Protein AF-A0A1G9R6G3-F1 (afdb_monomer)

Solvent-accessible surface area (backbone atoms only — not comparable to full-atom values): 39320 Å² total; per-residue (Å²): 138,85,84,84,88,83,86,84,89,83,87,85,79,84,76,81,78,80,77,79,74,84,71,87,87,62,64,84,63,51,80,74,69,74,75,65,75,78,78,81,77,80,82,81,91,89,86,81,91,84,85,89,84,87,86,84,89,82,90,79,94,73,87,80,83,79,80,75,83,70,77,82,69,86,61,64,68,62,57,36,53,50,32,47,51,41,24,57,53,29,45,62,49,33,49,63,26,48,56,68,29,68,69,53,22,66,74,71,74,50,80,65,89,82,53,98,66,54,83,48,47,37,59,53,38,32,50,50,32,45,68,63,48,36,44,65,39,43,57,47,15,52,47,25,61,73,71,70,52,52,33,54,41,38,36,52,29,47,30,50,47,55,36,47,55,50,23,51,50,19,66,75,70,69,60,79,74,61,43,36,53,61,43,38,51,48,45,35,50,51,30,46,48,54,25,54,50,47,53,52,44,50,72,35,53,46,53,62,56,62,57,56,70,35,46,50,73,53,36,37,37,47,45,99,88,72,49,74,45,83,41,49,41,88,75,56,54,70,66,42,39,32,55,35,48,52,70,33,49,29,60,43,17,23,31,30,68,40,51,50,34,34,34,39,42,32,79,67,46,46,47,88,67,60,46,80,42,42,62,73,36,78,46,58,38,39,25,35,28,52,73,29,49,38,33,29,31,28,69,29,48,72,75,67,16,70,58,40,46,51,51,50,37,48,49,52,20,75,69,52,79,40,69,68,49,55,51,45,55,51,49,41,32,53,44,39,55,52,29,52,52,50,23,52,53,31,37,53,54,38,28,73,73,77,42,84,50,62,70,29,52,48,29,25,34,8,14,29,45,33,41,41,44,68,20,41,76,44,20,41,59,43,32,49,33,43,47,53,41,53,32,43,61,59,16,32,45,48,40,34,47,48,32,48,59,46,42,50,66,44,41,30,41,34,31,32,42,72,55,45,42,17,69,66,40,49,31,71,77,50,72,47,58,40,93,90,49,53,61,66,59,47,39,28,51,47,25,18,45,30,62,90,44,89,47,61,66,30,48,19,39,36,52,55,28,54,78,68,67,50,86,58,46,74,52,42,80,72,44,80,40,89,91,25,37,32,31,17,34,33,67,39,57,20,72,76,77,76,53,86,63,72,43,81,42,62,36,36,40,26,35,72,57,35,36,62,73,72,71,51,73,70,49,74,68,55,46,51,50,51,52,53,40,44,61,44,51,30,49,58,36,33,37,32,48,83,92,40,63,46,26,36,38,32,32,40,69,35,68,40,74,53,35,44,58,23,44,56,54,34,46,76,71,69,25,46,40,32,40,40,33,61,47,52,60,38,33,48,48,47,53,28,66,75,53,66,48,76,42,75,45,46,60,44,50,66,92,46,46,32,57,52,50,50,53,47,43,72,73,70,43,40,37,30,26,37,24,48,14,78,73,34,27,67,28,18,59,64,28,68,29,10,32,19,36,33,63,83,46,70,57,13,60,73,29,27,28,30,37,32,56,43,77,50,50,38,53,59,48,21,49,29,47,45,22,43,53,47,49,52,45,29,52,54,15,45,47,53,24,50,54,56,35,72,58,46,28,52,37,17,52,34,76,41,42,92,79,72,45,69,52,48,39,68,59,26,50,49,54,47,48,51,31,32,50,51,33,52,55,56,38,56,56,57,82,71,62,85,40,77,131

Radius of gyration: 36.85 Å; Cα contacts (8 Å, |Δi|>4): 1320; chains: 1; bounding box: 102×82×102 Å

Foldseek 3Di:
DDDDDDDDDDDDDPDPPPPPPPDPQDDLLCVQPPVDDPDDDDDDDDDDDDDDDDDDDDDDDDDDPPPDDDDDDPPLVVVLVLLVVLLVVLVVLLVLLLLCDPVNCVVVVHDHDDDVCSVCSLVVSLVVNCVRLVVSLLSSLVSCVVVVLHFQSVLLNVLLVLLNVQQVVCVVVVDADHNRSVSSLSSSLVSVLVSVLSVLLCVLQCLLVVLVVLADQWFFWQDPVRHTDIDGLQPDDAQTKTKAAAFHFANAKFFFQDKKFWKACCQQAVDPGTDIHHGGDIDAGSITTHDMMTTTGHHDGDCRGPSNLLSVLLVLQLSADEPLLVVLSVVRRVLSVVLVVLLVVLLVVVCVVPNDGPVNSFLSSLSSLLSNLSLSNRLQSSLSSNLCSLCSSNQKRFNHVHLLLCLLVFQAEEEEVALAQFVNAKAWDDKDFDPQDDRLLFLLALLQLLVVPPDSVNVRSVVVNVVVVRDRFHWAPWDADPPFFIKTWTWHACSSVVDHGIDTFIKTKGAPVNCVVLVADADPRQVVVCVVLVLLVWGKMFIDTDRYGGMITTMDGGGDPLLLVLQVLCVVSNHAYEYEYLADPSNQVNVCVVSVHPYYDYNAALVCLLVVQVVCVVVVGQYEYEEQQPSCLSNQQSHSFREHADDPDVRNVVRGSMYRPHSGSQVSQLSNQSSVLSVVSSVVSNCLSRVVSVVSSVQSSCPVVVVVRHDGSSNSSVSNSVSNVVSSVSSVVSNVDDRGD

Sequence (741 aa):
MADHRAAHDDAEHATHAHRERRTDHACPGCRVCECYRPTRDGTGAERALHAAHSTADTDEEHGHDGGHDHGAMVDHSDHEAMFRRRFFVSLALAIPVLYYSASLQSWLGFSAISFPGSGFIAPVFGVLVFAYGGVPFLRMGAVEVRNREPGMMLLISLAITVSFVYSIAVVVSGIGEPFFWELVTLIVIFLLGHWVEMRSVRRASGALDELADLMPDTAERVTESGETEEVAVADLVEGDLVLVRPGANVPADGVVAEGESKVNESMVTGESAPVEKTPGDEVIGGTTNRSGSLRIRVTATGEETTLSGIMRLVEEAQQSRSRTQVLADRAAGWLFYGALGAAVVTAVTWTVAVGFGLTVVERVVAVLVIACPHALGLAVPLVVAINTSLAARNGMLVRDRIAMEEARNLDMVVFDKTGTLTKGEQGVVEVATIDRWNEDDVLRLMAAAEGDSEHMIAAAIREHAEERALNVPTATEFEALEGRGVRATVEVDTALVGGEGSTEEKVYVGGPNLLRELALDRSEGIESFAQEMGSLGRGVVYLVHGEQVVGAVALADVVREESREAIDALHAMGIEVAMLTGDSEAVARAVAEDLGIDTYFAEVLPEDKDKKIVELQRAGRLVAMVGDGVNDAPALTRADVGIAIGSGTDVAVESADVVLVENDPRDVVALVRLSKQSYRKMQENLVWAAGYNVFAVPLAAGILAPVGILLSPALGAVLMSVSTVIVAVNAQLLRRADIRP

pLDDT: mean 80.12, std 19.37, range [20.84, 97.88]

Mean predicted aligned error: 14.19 Å

Organism: NCBI:txid660521

Structure (mmCIF, N/CA/C/O backbone):
data_AF-A0A1G9R6G3-F1
#
_entry.id   AF-A0A1G9R6G3-F1
#
loop_
_atom_site.group_PDB
_atom_site.id
_atom_site.type_symbol
_atom_site.label_atom_id
_atom_site.label_alt_id
_atom_site.label_comp_id
_atom_site.label_asym_id
_atom_site.label_entity_id
_atom_site.label_seq_id
_atom_site.pdbx_PDB_ins_code
_atom_site.Cartn_x
_atom_site.Cartn_y
_atom_site.Cartn_z
_atom_site.occupancy
_atom_site.B_iso_or_equiv
_atom_site.auth_seq_id
_atom_site.auth_comp_id
_atom_site.auth_asym_id
_atom_site.auth_atom_id
_atom_site.pdbx_PDB_model_num
ATOM 1 N N . MET A 1 1 ? 53.154 -42.433 33.610 1.00 36.53 1 MET A N 1
ATOM 2 C CA . MET A 1 1 ? 51.979 -42.893 32.841 1.00 36.53 1 MET A CA 1
ATOM 3 C C . MET A 1 1 ? 50.815 -42.036 33.316 1.00 36.53 1 MET A C 1
ATOM 5 O O . MET A 1 1 ? 50.248 -42.358 34.344 1.00 36.53 1 MET A O 1
ATOM 9 N N . ALA A 1 2 ? 50.780 -40.765 32.908 1.00 32.69 2 ALA A N 1
ATOM 10 C CA . ALA A 1 2 ? 50.166 -40.200 31.687 1.00 32.69 2 ALA A CA 1
ATOM 11 C C . ALA A 1 2 ? 48.810 -39.579 32.090 1.00 32.69 2 ALA A C 1
ATOM 13 O O . ALA A 1 2 ? 48.015 -40.282 32.693 1.00 32.69 2 ALA A O 1
ATOM 14 N N . ASP A 1 3 ? 48.478 -38.311 31.864 1.00 30.94 3 ASP A N 1
ATOM 15 C CA . ASP A 1 3 ? 49.215 -37.136 31.393 1.00 30.94 3 ASP A CA 1
ATOM 16 C C . ASP A 1 3 ? 48.498 -35.874 31.952 1.00 30.94 3 ASP A C 1
ATOM 18 O O . ASP A 1 3 ? 47.437 -35.967 32.564 1.00 30.94 3 ASP A O 1
ATOM 22 N N . HIS A 1 4 ? 49.140 -34.722 31.809 1.00 35.81 4 HIS A N 1
ATOM 23 C CA . HIS A 1 4 ? 49.039 -33.468 32.563 1.00 35.81 4 HIS A CA 1
ATOM 24 C C . HIS A 1 4 ? 47.854 -32.495 32.305 1.00 35.81 4 HIS A C 1
ATOM 26 O O . HIS A 1 4 ? 47.444 -32.327 31.165 1.00 35.81 4 HIS A O 1
ATOM 32 N N . ARG A 1 5 ? 47.569 -31.680 33.358 1.00 30.86 5 ARG A N 1
ATOM 33 C CA . ARG A 1 5 ? 47.198 -30.222 33.410 1.00 30.86 5 ARG A CA 1
ATOM 34 C C . ARG A 1 5 ? 45.813 -29.787 32.875 1.00 30.86 5 ARG A C 1
ATOM 36 O O . ARG A 1 5 ? 45.323 -30.377 31.936 1.00 30.86 5 ARG A O 1
ATOM 43 N N . ALA A 1 6 ? 45.168 -28.690 33.296 1.00 29.03 6 ALA A N 1
ATOM 44 C CA . ALA A 1 6 ? 45.152 -27.797 34.469 1.00 29.03 6 ALA A CA 1
ATOM 45 C C . ALA A 1 6 ? 44.030 -26.737 34.237 1.00 29.03 6 ALA A C 1
ATOM 47 O O . ALA A 1 6 ? 43.756 -26.423 33.086 1.00 29.03 6 ALA A O 1
ATOM 48 N N . ALA A 1 7 ? 43.524 -26.148 35.333 1.00 27.05 7 ALA A N 1
ATOM 49 C CA . ALA A 1 7 ? 42.978 -24.779 35.498 1.00 27.05 7 ALA A CA 1
ATOM 50 C C . ALA A 1 7 ? 41.562 -24.367 34.990 1.00 27.05 7 ALA A C 1
ATOM 52 O O . ALA A 1 7 ? 41.316 -24.259 33.798 1.00 27.05 7 ALA A O 1
ATOM 53 N N . HIS A 1 8 ? 40.689 -24.115 35.983 1.00 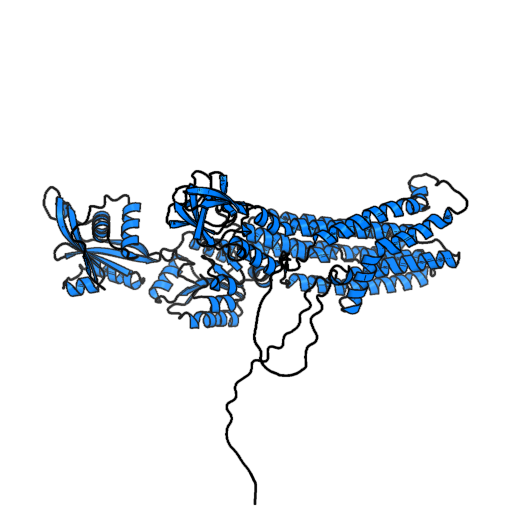28.83 8 HIS A N 1
ATOM 54 C CA . HIS A 1 8 ? 39.861 -22.927 36.311 1.00 28.83 8 HIS A CA 1
ATOM 55 C C . HIS A 1 8 ? 39.340 -21.923 35.258 1.00 28.83 8 HIS A C 1
ATOM 57 O O . HIS A 1 8 ? 40.125 -21.348 34.515 1.00 28.83 8 HIS A O 1
ATOM 63 N N . ASP A 1 9 ? 38.025 -21.669 35.409 1.00 29.03 9 ASP A N 1
ATOM 64 C CA . ASP A 1 9 ? 37.222 -20.429 35.329 1.00 29.03 9 ASP A CA 1
ATOM 65 C C . ASP A 1 9 ? 37.479 -19.412 34.210 1.00 29.03 9 ASP A C 1
ATOM 67 O O . ASP A 1 9 ? 38.525 -18.781 34.180 1.00 29.03 9 ASP A O 1
ATOM 71 N N . ASP A 1 10 ? 36.441 -19.158 33.399 1.00 25.69 10 ASP A N 1
ATOM 72 C CA . ASP A 1 10 ? 35.986 -17.798 33.080 1.00 25.69 10 ASP A CA 1
ATOM 73 C C . ASP A 1 10 ? 34.564 -17.799 32.486 1.00 25.69 10 ASP A C 1
ATOM 75 O O . ASP A 1 10 ? 34.176 -18.669 31.704 1.00 25.69 10 ASP A O 1
ATOM 79 N N . ALA A 1 11 ? 33.777 -16.811 32.913 1.00 26.55 11 ALA A N 1
ATOM 80 C CA . ALA A 1 11 ? 32.429 -16.519 32.453 1.00 26.55 11 ALA A CA 1
ATOM 81 C C . ALA A 1 11 ? 32.462 -15.889 31.050 1.00 26.55 11 ALA A C 1
ATOM 83 O O . ALA A 1 11 ? 33.040 -14.820 30.852 1.00 26.55 11 ALA A O 1
ATOM 84 N N . GLU A 1 12 ? 31.808 -16.522 30.075 1.00 25.20 12 GLU A N 1
ATOM 85 C CA . GLU A 1 12 ? 31.669 -15.974 28.726 1.00 25.20 12 GLU A CA 1
ATOM 86 C C . GLU A 1 12 ? 30.490 -14.991 28.651 1.00 25.20 12 GLU A C 1
ATOM 88 O O . GLU A 1 12 ? 29.326 -15.366 28.515 1.00 25.20 12 GLU A O 1
ATOM 93 N N . HIS A 1 13 ? 30.817 -13.698 28.694 1.00 25.22 13 HIS A N 1
ATOM 94 C CA . HIS A 1 13 ? 30.012 -12.651 28.075 1.00 25.22 13 HIS A CA 1
ATOM 95 C C . HIS A 1 13 ? 30.043 -12.843 26.551 1.00 25.22 13 HIS A C 1
ATOM 97 O O . HIS A 1 13 ? 31.049 -12.559 25.895 1.00 25.22 13 HIS A O 1
ATOM 103 N N . ALA A 1 14 ? 28.930 -13.301 25.977 1.00 24.69 14 ALA A N 1
ATOM 104 C CA . ALA A 1 14 ? 28.718 -13.298 24.535 1.00 24.69 14 ALA A CA 1
ATOM 105 C C . ALA A 1 14 ? 28.592 -11.845 24.046 1.00 24.69 14 ALA A C 1
ATOM 107 O O . ALA A 1 14 ? 27.555 -11.196 24.169 1.00 24.69 14 ALA A O 1
ATOM 108 N N . THR A 1 15 ? 29.690 -11.315 23.518 1.00 24.02 15 THR A N 1
ATOM 109 C CA . THR A 1 15 ? 29.730 -10.032 22.820 1.00 24.02 15 THR A CA 1
ATOM 110 C C . THR A 1 15 ? 29.091 -10.209 21.444 1.00 24.02 15 THR A C 1
ATOM 112 O O . THR A 1 15 ? 29.625 -10.887 20.565 1.00 24.02 15 THR A O 1
ATOM 115 N N . HIS A 1 16 ? 27.915 -9.610 21.252 1.00 24.61 16 HIS A N 1
ATOM 116 C CA . HIS A 1 16 ? 27.280 -9.491 19.944 1.00 24.61 16 HIS A CA 1
ATOM 117 C C . HIS A 1 16 ? 28.146 -8.596 19.049 1.00 24.61 16 HIS A C 1
ATOM 119 O O . HIS A 1 16 ? 28.110 -7.370 19.125 1.00 24.61 16 HIS A O 1
ATOM 125 N N . ALA A 1 17 ? 28.957 -9.219 18.197 1.00 22.33 17 ALA A N 1
ATOM 126 C CA . ALA A 1 17 ? 29.649 -8.536 17.118 1.00 22.33 17 ALA A CA 1
ATOM 127 C C . ALA A 1 17 ? 28.616 -8.091 16.068 1.00 22.33 17 ALA A C 1
ATOM 129 O O . ALA A 1 17 ? 28.262 -8.853 15.165 1.00 22.33 17 ALA A O 1
ATOM 130 N N . HIS A 1 18 ? 28.141 -6.848 16.179 1.00 23.44 18 HIS A N 1
ATOM 131 C CA . HIS A 1 18 ? 27.476 -6.150 15.085 1.00 23.44 18 HIS A CA 1
ATOM 132 C C . HIS A 1 18 ? 28.460 -6.037 13.921 1.00 23.44 18 HIS A C 1
ATOM 134 O O . HIS A 1 18 ? 29.365 -5.206 13.887 1.00 23.44 18 HIS A O 1
ATOM 140 N N . ARG A 1 19 ? 28.303 -6.930 12.948 1.00 21.64 19 ARG A N 1
ATOM 141 C CA . ARG A 1 19 ? 28.947 -6.809 11.649 1.00 21.64 19 ARG A CA 1
ATOM 142 C C . ARG A 1 19 ? 28.150 -5.774 10.863 1.00 21.64 19 ARG A C 1
ATOM 144 O O . ARG A 1 19 ? 27.259 -6.145 10.104 1.00 21.64 19 ARG A O 1
ATOM 151 N N . GLU A 1 20 ? 28.455 -4.496 11.076 1.00 23.12 20 GLU A N 1
ATOM 152 C CA . GLU A 1 20 ? 27.968 -3.396 10.243 1.00 23.12 20 GLU A CA 1
ATOM 153 C C . GLU A 1 20 ? 28.289 -3.705 8.775 1.00 23.12 20 GLU A C 1
ATOM 155 O O . GLU A 1 20 ? 29.420 -3.576 8.295 1.00 23.12 20 GLU A O 1
ATOM 160 N N . ARG A 1 21 ? 27.282 -4.174 8.037 1.00 20.84 21 ARG A N 1
ATOM 161 C CA . ARG A 1 21 ? 27.314 -4.125 6.583 1.00 20.84 21 ARG A CA 1
ATOM 162 C C . ARG A 1 21 ? 27.053 -2.670 6.231 1.00 20.84 21 ARG A C 1
ATOM 164 O O . ARG A 1 21 ? 25.906 -2.250 6.227 1.00 20.84 21 ARG A O 1
ATOM 171 N N . ARG A 1 22 ? 28.114 -1.916 5.933 1.00 21.56 22 ARG A N 1
ATOM 172 C CA . ARG A 1 22 ? 27.997 -0.655 5.194 1.00 21.56 22 ARG A CA 1
ATOM 173 C C . ARG A 1 22 ? 27.299 -0.952 3.876 1.00 21.56 22 ARG A C 1
ATOM 175 O O . ARG A 1 22 ? 27.918 -1.453 2.935 1.00 21.56 22 ARG A O 1
ATOM 182 N N . THR A 1 23 ? 26.006 -0.709 3.828 1.00 23.83 23 THR A N 1
ATOM 183 C CA . THR A 1 23 ? 25.254 -0.736 2.597 1.00 23.83 23 THR A CA 1
ATOM 184 C C . THR A 1 23 ? 25.284 0.663 1.997 1.00 23.83 23 THR A C 1
ATOM 186 O O . THR A 1 23 ? 24.651 1.599 2.468 1.00 23.83 23 THR A O 1
ATOM 189 N N . ASP A 1 24 ? 26.084 0.812 0.944 1.00 25.97 24 ASP A N 1
ATOM 190 C CA . ASP A 1 24 ? 26.064 1.977 0.064 1.00 25.97 24 ASP A CA 1
ATOM 191 C C . ASP A 1 24 ? 24.705 2.023 -0.666 1.00 25.97 24 ASP A C 1
ATOM 193 O O . ASP A 1 24 ? 24.561 1.532 -1.787 1.00 25.97 24 ASP A O 1
ATOM 197 N N . HIS A 1 25 ? 23.679 2.561 -0.011 1.00 34.44 25 HIS A N 1
ATOM 198 C CA . HIS A 1 25 ? 22.318 2.667 -0.534 1.00 34.44 25 HIS A CA 1
ATOM 199 C C . HIS A 1 25 ? 22.098 4.018 -1.217 1.00 34.44 25 HIS A C 1
ATOM 201 O O . HIS A 1 25 ? 21.413 4.896 -0.714 1.00 34.44 25 HIS A O 1
ATOM 207 N N . ALA A 1 26 ? 22.686 4.183 -2.402 1.00 32.06 26 ALA A N 1
ATOM 208 C CA . ALA A 1 26 ? 22.373 5.293 -3.295 1.00 32.06 26 ALA A CA 1
ATOM 209 C C . ALA A 1 26 ? 21.930 4.753 -4.658 1.00 32.06 26 ALA A C 1
ATOM 211 O O . ALA A 1 26 ? 22.454 3.744 -5.139 1.00 32.06 26 ALA A O 1
ATOM 212 N N . CYS A 1 27 ? 20.992 5.448 -5.306 1.00 40.09 27 CYS A N 1
ATOM 213 C CA . CYS A 1 27 ? 20.699 5.259 -6.725 1.00 40.09 27 CYS A CA 1
ATOM 214 C C . CYS A 1 27 ? 22.025 5.213 -7.523 1.00 40.09 27 CYS A C 1
ATOM 216 O O . CYS A 1 27 ? 22.865 6.105 -7.339 1.00 40.09 27 CYS A O 1
ATOM 218 N N . PRO A 1 28 ? 22.243 4.227 -8.422 1.00 37.78 28 PRO A N 1
ATOM 219 C CA . PRO A 1 28 ? 23.493 4.093 -9.180 1.00 37.78 28 PRO A CA 1
ATOM 220 C C . PRO A 1 28 ? 23.910 5.366 -9.944 1.00 37.78 28 PRO A C 1
ATOM 222 O O . PRO A 1 28 ? 25.093 5.565 -10.218 1.00 37.78 28 PRO A O 1
ATOM 225 N N . GLY A 1 29 ? 22.958 6.259 -10.253 1.00 37.06 29 GLY A N 1
ATOM 226 C CA . GLY A 1 29 ? 23.197 7.546 -10.914 1.00 37.06 29 GLY A CA 1
ATOM 227 C C . GLY A 1 29 ? 23.708 8.683 -10.012 1.00 37.06 29 GLY A C 1
ATOM 228 O O . GLY A 1 29 ? 24.366 9.596 -10.517 1.00 37.06 29 GLY A O 1
ATOM 229 N N . CYS A 1 30 ? 23.481 8.639 -8.693 1.00 40.91 30 CYS A N 1
ATOM 230 C CA . CYS A 1 30 ? 23.781 9.759 -7.783 1.00 40.91 30 CYS A CA 1
ATOM 231 C C . CYS A 1 30 ? 25.289 9.984 -7.570 1.00 40.91 30 CYS A C 1
ATOM 233 O O . CYS A 1 30 ? 25.743 11.123 -7.482 1.00 40.91 30 CYS A O 1
ATOM 235 N N . ARG A 1 31 ? 26.106 8.918 -7.584 1.00 36.22 31 ARG A N 1
ATOM 236 C CA . ARG A 1 31 ? 27.579 9.024 -7.468 1.00 36.22 31 ARG A CA 1
ATOM 237 C C . ARG A 1 31 ? 28.259 9.587 -8.724 1.00 36.22 31 ARG A C 1
ATOM 239 O O . ARG A 1 31 ? 29.417 9.986 -8.676 1.00 36.22 31 ARG A O 1
ATOM 246 N N . VAL A 1 32 ? 27.560 9.609 -9.857 1.00 42.25 32 VAL A N 1
ATOM 247 C CA . VAL A 1 32 ? 28.127 9.889 -11.189 1.00 42.25 32 VAL A CA 1
ATOM 248 C C . VAL A 1 32 ? 27.978 11.357 -11.612 1.00 42.25 32 VAL A C 1
ATOM 250 O O . VAL A 1 32 ? 28.697 11.844 -12.498 1.00 42.25 32 VAL A O 1
ATOM 253 N N . CYS A 1 33 ? 27.050 12.068 -10.975 1.00 40.72 33 CYS A N 1
ATOM 254 C CA . CYS A 1 33 ? 26.665 13.430 -11.331 1.00 40.72 33 CYS A CA 1
ATOM 255 C C . CYS A 1 33 ? 27.376 14.519 -10.504 1.00 40.72 33 CYS A C 1
ATOM 257 O O . CYS A 1 33 ? 27.072 15.686 -10.706 1.00 40.72 33 CYS A O 1
ATOM 259 N N . GLU A 1 34 ? 28.330 14.161 -9.627 1.00 36.38 34 GLU A N 1
ATOM 260 C CA . GLU A 1 34 ? 29.008 15.082 -8.681 1.00 36.38 34 GLU A CA 1
ATOM 261 C C . GLU A 1 34 ? 28.059 15.809 -7.703 1.00 36.38 34 GLU A C 1
ATOM 263 O O . GLU A 1 34 ? 28.435 16.803 -7.090 1.00 36.38 34 GLU A O 1
ATOM 268 N N . CYS A 1 35 ? 26.845 15.291 -7.503 1.00 38.50 35 CYS A N 1
ATOM 269 C CA . CYS A 1 35 ? 25.866 15.853 -6.566 1.00 38.50 35 CYS A CA 1
ATOM 270 C C . CYS A 1 35 ? 26.122 15.428 -5.107 1.00 38.50 35 CYS A C 1
ATOM 272 O O . CYS A 1 35 ? 25.666 16.089 -4.184 1.00 38.50 35 CYS A O 1
ATOM 274 N N . TYR A 1 36 ? 26.887 14.352 -4.885 1.00 33.22 36 TYR A N 1
ATOM 275 C CA . TYR A 1 36 ? 27.297 13.913 -3.551 1.00 33.22 36 TYR A CA 1
ATOM 276 C C . TYR A 1 36 ? 28.683 14.476 -3.211 1.00 33.22 36 TYR A C 1
ATOM 278 O O . TYR A 1 36 ? 29.695 14.024 -3.758 1.00 33.22 36 TYR A O 1
ATOM 286 N N . ARG A 1 37 ? 28.744 15.452 -2.297 1.00 26.16 37 ARG A N 1
ATOM 287 C CA . ARG A 1 37 ? 29.979 15.778 -1.572 1.00 26.16 37 ARG A CA 1
ATOM 288 C C . ARG A 1 37 ? 30.035 14.869 -0.343 1.00 26.16 37 ARG A C 1
ATOM 290 O O . ARG A 1 37 ? 29.236 15.082 0.560 1.00 26.16 37 ARG A O 1
ATOM 297 N N . PRO A 1 38 ? 30.946 13.884 -0.267 1.00 27.95 38 PRO A N 1
ATOM 298 C CA . PRO A 1 38 ? 31.154 13.182 0.989 1.00 27.95 38 PRO A CA 1
ATOM 299 C C . PRO A 1 38 ? 31.658 14.203 2.012 1.00 27.95 38 PRO A C 1
ATOM 301 O O . PRO A 1 38 ? 32.700 14.835 1.795 1.00 27.95 38 PRO A O 1
ATOM 304 N N . THR A 1 39 ? 30.932 14.376 3.113 1.00 28.67 39 THR A N 1
ATOM 305 C CA . THR A 1 39 ? 31.518 14.936 4.327 1.00 28.67 39 THR A CA 1
ATOM 306 C C . THR A 1 39 ? 32.709 14.048 4.686 1.00 28.67 39 THR A C 1
ATOM 308 O O . THR A 1 39 ? 32.646 12.818 4.685 1.00 28.67 39 THR A O 1
ATOM 311 N N . ARG A 1 40 ? 33.878 14.673 4.832 1.00 26.59 40 ARG A N 1
ATOM 312 C CA . ARG A 1 40 ? 35.105 13.978 5.214 1.00 26.59 40 ARG A CA 1
ATOM 313 C C . ARG A 1 40 ? 34.954 13.518 6.660 1.00 26.59 40 ARG A C 1
ATOM 315 O O . ARG A 1 40 ? 35.186 14.316 7.561 1.00 26.59 40 ARG A O 1
ATOM 322 N N . ASP A 1 41 ? 34.641 12.245 6.865 1.00 31.48 41 ASP A N 1
ATOM 323 C CA . ASP A 1 41 ? 34.811 11.620 8.172 1.00 31.48 41 ASP A CA 1
ATOM 324 C C . ASP A 1 41 ? 36.291 11.601 8.559 1.00 31.48 41 ASP A C 1
ATOM 326 O O . ASP A 1 41 ? 37.172 11.175 7.798 1.00 31.48 41 ASP A O 1
ATOM 330 N N . GLY A 1 42 ? 36.544 12.109 9.764 1.00 27.28 42 GLY A N 1
ATOM 331 C CA . GLY A 1 42 ? 37.846 12.174 10.398 1.00 27.28 42 GLY A CA 1
ATOM 332 C C . GLY A 1 42 ? 38.437 10.785 10.616 1.00 27.28 42 GLY A C 1
ATOM 333 O O . GLY A 1 42 ? 37.877 9.931 11.297 1.00 27.28 42 GLY A O 1
ATOM 334 N N . THR A 1 43 ? 39.631 10.577 10.072 1.00 30.03 43 THR A N 1
ATOM 335 C CA . THR A 1 43 ? 40.534 9.513 10.505 1.00 30.03 43 THR A CA 1
ATOM 336 C C . THR A 1 43 ? 41.005 9.802 11.928 1.00 30.03 43 THR A C 1
ATOM 338 O O . THR A 1 43 ? 41.499 10.896 12.203 1.00 30.03 43 THR A O 1
ATOM 341 N N . GLY A 1 44 ? 40.851 8.824 12.816 1.00 25.64 44 GLY A N 1
ATOM 342 C CA . GLY A 1 44 ? 41.156 8.958 14.233 1.00 25.64 44 GLY A CA 1
ATOM 343 C C . GLY A 1 44 ? 42.639 8.984 14.627 1.00 25.64 44 GLY A C 1
ATOM 344 O O . GLY A 1 44 ? 43.536 8.676 13.846 1.00 25.64 44 GLY A O 1
ATOM 345 N N . ALA A 1 45 ? 42.779 9.258 15.928 1.00 25.38 45 ALA A N 1
ATOM 346 C CA . ALA A 1 45 ? 43.810 8.840 16.881 1.00 25.38 45 ALA A CA 1
ATOM 347 C C . ALA A 1 45 ? 45.184 9.551 16.895 1.00 25.38 45 ALA A C 1
ATOM 349 O O . ALA A 1 45 ? 46.016 9.379 16.013 1.00 25.38 45 ALA A O 1
ATOM 350 N N . GLU A 1 46 ? 45.428 10.268 18.007 1.00 23.94 46 GLU A N 1
ATOM 351 C CA . GLU A 1 46 ? 46.494 10.025 19.011 1.00 23.94 46 GLU A CA 1
ATOM 352 C C . GLU A 1 46 ? 47.161 11.325 19.528 1.00 23.94 46 GLU A C 1
ATOM 354 O O . GLU A 1 46 ? 47.949 11.936 18.810 1.00 23.94 46 GLU A O 1
ATOM 359 N N . ARG A 1 47 ? 46.946 11.681 20.815 1.00 25.78 47 ARG A N 1
ATOM 360 C CA . ARG A 1 47 ? 47.988 11.850 21.874 1.00 25.78 47 ARG A CA 1
ATOM 361 C C . ARG A 1 47 ? 47.584 12.760 23.057 1.00 25.78 47 ARG A C 1
ATOM 363 O O . ARG A 1 47 ? 47.312 13.937 22.884 1.00 25.78 47 ARG A O 1
ATOM 370 N N . ALA A 1 48 ? 47.750 12.177 24.252 1.00 24.52 48 ALA A N 1
ATOM 371 C CA . ALA A 1 48 ? 48.382 12.715 25.472 1.00 24.52 48 ALA A CA 1
ATOM 372 C C . ALA A 1 48 ? 47.714 13.825 26.331 1.00 24.52 48 ALA A C 1
ATOM 374 O O . ALA A 1 48 ? 47.783 15.008 26.032 1.00 24.52 48 ALA A O 1
ATOM 375 N N . LEU A 1 49 ? 47.205 13.390 27.497 1.00 25.00 49 LEU A N 1
ATOM 376 C CA . LEU A 1 49 ? 47.492 13.863 28.874 1.00 25.00 49 LEU A CA 1
ATOM 377 C C . LEU A 1 49 ? 48.137 15.260 29.078 1.00 25.00 49 LEU A C 1
ATOM 379 O O . LEU A 1 49 ? 49.305 15.431 28.741 1.00 25.00 49 LEU A O 1
ATOM 383 N N . HIS A 1 50 ? 47.457 16.166 29.807 1.00 25.91 50 HIS A N 1
ATOM 384 C CA . HIS A 1 50 ? 47.822 16.689 31.154 1.00 25.91 50 HIS A CA 1
ATOM 385 C C . HIS A 1 50 ? 47.165 18.052 31.510 1.00 25.91 50 HIS A C 1
ATOM 387 O O . HIS A 1 50 ? 47.246 19.004 30.750 1.00 25.91 50 HIS A O 1
ATOM 393 N N . ALA A 1 51 ? 46.644 18.115 32.748 1.00 23.64 51 ALA A N 1
ATOM 394 C CA . ALA A 1 51 ? 46.725 19.191 33.760 1.00 23.64 51 ALA A CA 1
ATOM 395 C C . ALA A 1 51 ? 46.142 20.619 33.538 1.00 23.64 51 ALA A C 1
ATOM 397 O O . ALA A 1 51 ? 46.624 21.399 32.732 1.00 23.64 51 ALA A O 1
ATOM 398 N N . ALA A 1 52 ? 45.187 20.956 34.423 1.00 23.56 52 ALA A N 1
ATOM 399 C CA . ALA A 1 52 ? 44.973 22.198 35.197 1.00 23.56 52 ALA A CA 1
ATOM 400 C C . ALA A 1 52 ? 45.505 23.566 34.697 1.00 23.56 52 ALA A C 1
ATOM 402 O O . ALA A 1 52 ? 46.713 23.758 34.633 1.00 23.56 52 ALA A O 1
ATOM 403 N N . HIS A 1 53 ? 44.615 24.571 34.572 1.00 26.22 53 HIS A N 1
ATOM 404 C CA . HIS A 1 53 ? 44.545 25.780 35.433 1.00 26.22 53 HIS A CA 1
ATOM 405 C C . HIS A 1 53 ? 43.502 26.828 34.953 1.00 26.22 53 HIS A C 1
ATOM 407 O O . HIS A 1 53 ? 43.407 27.141 33.776 1.00 26.22 53 HIS A O 1
ATOM 413 N N . SER A 1 54 ? 42.753 27.343 35.934 1.00 22.89 54 SER A N 1
ATOM 414 C CA . SER A 1 54 ? 42.170 28.685 36.176 1.00 22.89 54 SER A CA 1
ATOM 415 C C . SER A 1 54 ? 42.178 29.852 35.146 1.00 22.89 54 SER A C 1
ATOM 417 O O . SER A 1 54 ? 43.212 30.176 34.574 1.00 22.89 54 SER A O 1
ATOM 419 N N . THR A 1 55 ? 41.052 30.601 35.210 1.00 23.08 55 THR A N 1
ATOM 420 C CA . THR A 1 55 ? 40.803 32.079 35.169 1.00 23.08 55 THR A CA 1
ATOM 421 C C . THR A 1 55 ? 40.585 32.862 33.857 1.00 23.08 55 THR A C 1
ATOM 423 O O . THR A 1 55 ? 41.524 33.069 33.104 1.00 23.08 55 THR A O 1
ATOM 426 N N . ALA A 1 56 ? 39.372 33.449 33.799 1.00 23.23 56 ALA A N 1
ATOM 427 C CA . ALA A 1 56 ? 38.984 34.856 33.543 1.00 23.23 56 ALA A CA 1
ATOM 428 C C . ALA A 1 56 ? 38.896 35.449 32.113 1.00 23.23 56 ALA A C 1
ATOM 430 O O . ALA A 1 56 ? 39.871 35.450 31.374 1.00 23.23 56 ALA A O 1
ATOM 431 N N . ASP A 1 57 ? 37.703 36.029 31.870 1.00 23.77 57 ASP A N 1
ATOM 432 C CA . ASP A 1 57 ? 37.277 37.182 31.046 1.00 23.77 57 ASP A CA 1
ATOM 433 C C . ASP A 1 57 ? 37.814 37.370 29.617 1.00 23.77 57 ASP A C 1
ATOM 435 O O . ASP A 1 57 ? 39.005 37.580 29.420 1.00 23.77 57 ASP A O 1
ATOM 439 N N . THR A 1 58 ? 36.904 37.439 28.631 1.00 25.31 58 THR A N 1
ATOM 440 C CA . THR A 1 58 ? 36.365 38.705 28.067 1.00 25.31 58 THR A CA 1
ATOM 441 C C . THR A 1 58 ? 35.367 38.428 26.935 1.00 25.31 58 THR A C 1
ATOM 443 O O . THR A 1 58 ? 35.535 37.470 26.183 1.00 25.31 58 THR A O 1
ATOM 446 N N . ASP A 1 59 ? 34.361 39.299 26.841 1.00 25.56 59 ASP A N 1
ATOM 447 C CA . ASP A 1 59 ? 33.360 39.438 25.779 1.00 25.56 59 ASP A CA 1
ATOM 448 C C . ASP A 1 59 ? 33.935 39.394 24.355 1.00 25.56 59 ASP A C 1
ATOM 450 O O . ASP A 1 59 ? 34.964 40.014 24.097 1.00 25.56 59 ASP A O 1
ATOM 454 N N . GLU A 1 60 ? 33.207 38.771 23.421 1.00 25.55 60 GLU A N 1
ATOM 455 C CA . GLU A 1 60 ? 32.970 39.342 22.087 1.00 25.55 60 GLU A CA 1
ATOM 456 C C . GLU A 1 60 ? 31.780 38.652 21.388 1.00 25.55 60 GLU A C 1
ATOM 458 O O . GLU A 1 60 ? 31.708 37.428 21.269 1.00 25.55 60 GLU A O 1
ATOM 463 N N . GLU A 1 61 ? 30.823 39.481 20.959 1.00 29.06 61 GLU A N 1
ATOM 464 C CA . GLU A 1 61 ? 29.658 39.146 20.142 1.00 29.06 61 GLU A CA 1
ATOM 465 C C . GLU A 1 61 ? 30.075 38.515 18.808 1.00 29.06 61 GLU A C 1
ATOM 467 O O . GLU A 1 61 ? 30.679 39.183 17.972 1.00 29.06 61 GLU A O 1
ATOM 472 N N . HIS A 1 62 ? 29.643 37.282 18.537 1.00 26.86 62 HIS A N 1
ATOM 473 C CA . HIS A 1 62 ? 29.537 36.784 17.168 1.00 26.86 62 HIS A CA 1
ATOM 474 C C . HIS A 1 62 ? 28.282 35.927 17.005 1.00 26.86 62 HIS A C 1
ATOM 476 O O . HIS A 1 62 ? 28.088 34.929 17.694 1.00 26.86 62 HIS A O 1
ATOM 482 N N . GLY A 1 63 ? 27.419 36.376 16.089 1.00 23.94 63 GLY A N 1
ATOM 483 C CA . GLY A 1 63 ? 26.183 35.711 15.705 1.00 23.94 63 GLY A CA 1
ATOM 484 C C . GLY A 1 63 ? 26.441 34.286 15.232 1.00 23.94 63 GLY A C 1
ATOM 485 O O . GLY A 1 63 ? 27.265 34.043 14.350 1.00 23.94 63 GLY A O 1
ATOM 486 N N . HIS A 1 64 ? 25.720 33.353 15.840 1.00 24.53 64 HIS A N 1
ATOM 487 C CA . HIS A 1 64 ? 25.655 31.976 15.397 1.00 24.53 64 HIS A CA 1
ATOM 488 C C . HIS A 1 64 ? 24.718 31.889 14.187 1.00 24.53 64 HIS A C 1
ATOM 490 O O . HIS A 1 64 ? 23.500 31.877 14.337 1.00 24.53 64 HIS A O 1
ATOM 496 N N . ASP A 1 65 ? 25.301 31.809 12.990 1.00 23.48 65 ASP A N 1
ATOM 497 C CA . ASP A 1 65 ? 24.667 31.158 11.842 1.00 23.48 65 ASP A CA 1
ATOM 498 C C . ASP A 1 65 ? 24.496 29.671 12.195 1.00 23.48 65 ASP A C 1
ATOM 500 O O . ASP A 1 65 ? 25.425 28.863 12.087 1.00 23.48 65 ASP A O 1
ATOM 504 N N . GLY A 1 66 ? 23.309 29.322 12.693 1.00 22.91 66 GLY A N 1
ATOM 505 C CA . GLY A 1 66 ? 22.857 27.947 12.869 1.00 22.91 66 GLY A CA 1
ATOM 506 C C . GLY A 1 66 ? 22.562 27.326 11.509 1.00 22.91 66 GLY A C 1
ATOM 507 O O . GLY A 1 66 ? 21.427 27.330 11.045 1.00 22.91 66 GLY A O 1
ATOM 508 N N . GLY A 1 67 ? 23.598 26.819 10.842 1.00 22.27 67 GLY A N 1
ATOM 509 C CA . GLY A 1 67 ? 23.435 25.950 9.681 1.00 22.27 67 GLY A CA 1
ATOM 510 C C . GLY A 1 67 ? 22.874 24.606 10.132 1.00 22.27 67 GLY A C 1
ATOM 511 O O . GLY A 1 67 ? 23.638 23.734 10.539 1.00 22.27 67 GLY A O 1
ATOM 512 N N . HIS A 1 68 ? 21.550 24.462 10.088 1.00 28.52 68 HIS A N 1
ATOM 513 C CA . HIS A 1 68 ? 20.878 23.190 10.314 1.00 28.52 68 HIS A CA 1
ATOM 514 C C . HIS A 1 68 ? 21.181 22.224 9.162 1.00 28.52 68 HIS A C 1
ATOM 516 O O . HIS A 1 68 ? 21.018 22.534 7.980 1.00 28.52 68 HIS A O 1
ATOM 522 N N . ASP A 1 69 ? 21.694 21.062 9.555 1.00 22.09 69 ASP A N 1
ATOM 523 C CA . ASP A 1 69 ? 22.071 19.933 8.717 1.00 22.09 69 ASP A CA 1
ATOM 524 C C . ASP A 1 69 ? 20.791 19.232 8.244 1.00 22.09 69 ASP A C 1
ATOM 526 O O . ASP A 1 69 ? 20.225 18.391 8.938 1.00 22.09 69 ASP A O 1
ATOM 530 N N . HIS A 1 70 ? 20.271 19.639 7.086 1.00 28.94 70 HIS A N 1
ATOM 531 C CA . HIS A 1 70 ? 19.185 18.911 6.442 1.00 28.94 70 HIS A CA 1
ATOM 532 C C . HIS A 1 70 ? 19.732 17.584 5.916 1.00 28.94 70 HIS A C 1
ATOM 534 O O . HIS A 1 70 ? 20.593 17.565 5.029 1.00 28.94 70 HIS A O 1
ATOM 540 N N . GLY A 1 71 ? 19.199 16.479 6.449 1.00 25.64 71 GLY A N 1
ATOM 541 C CA . GLY A 1 71 ? 19.373 15.142 5.895 1.00 25.64 71 GLY A CA 1
ATOM 542 C C . GLY A 1 71 ? 19.215 15.191 4.378 1.00 25.64 71 GLY A C 1
ATOM 543 O O . GLY A 1 71 ? 18.255 15.754 3.853 1.00 25.64 71 GLY A O 1
ATOM 544 N N . ALA A 1 72 ? 20.226 14.693 3.668 1.00 24.80 72 ALA A N 1
ATOM 545 C CA . ALA A 1 72 ? 20.320 14.808 2.223 1.00 24.80 72 ALA A CA 1
ATOM 546 C C . ALA A 1 72 ? 19.191 14.016 1.548 1.00 24.80 72 ALA A C 1
ATOM 548 O O . ALA A 1 72 ? 19.351 12.842 1.211 1.00 24.80 72 ALA A O 1
ATOM 549 N N . MET A 1 73 ? 18.067 14.698 1.328 1.00 30.00 73 MET A N 1
ATOM 550 C CA . MET A 1 73 ? 16.994 14.308 0.429 1.00 30.00 73 MET A CA 1
ATOM 551 C C . MET A 1 73 ? 17.635 13.834 -0.880 1.00 30.00 73 MET A C 1
ATOM 553 O O . MET A 1 73 ? 18.434 14.556 -1.491 1.00 30.00 73 MET A O 1
ATOM 557 N N . VAL A 1 74 ? 17.327 12.615 -1.330 1.00 35.50 74 VAL A N 1
ATOM 558 C CA . VAL A 1 74 ? 17.646 12.212 -2.706 1.00 35.50 74 VAL A CA 1
ATOM 559 C C . VAL A 1 74 ? 16.687 12.982 -3.602 1.00 35.50 74 VAL A C 1
ATOM 561 O O . VAL A 1 74 ? 15.638 12.493 -4.013 1.00 35.50 74 VAL A O 1
ATOM 564 N N . ASP A 1 75 ? 17.039 14.238 -3.854 1.00 37.84 75 ASP A N 1
ATOM 565 C CA . ASP A 1 75 ? 16.200 15.152 -4.590 1.00 37.84 75 ASP A CA 1
ATOM 566 C C . ASP A 1 75 ? 16.204 14.758 -6.070 1.00 37.84 75 ASP A C 1
ATOM 568 O O . ASP A 1 75 ? 17.104 15.062 -6.863 1.00 37.84 75 ASP A O 1
ATOM 572 N N . HIS A 1 76 ? 15.161 14.035 -6.464 1.00 48.88 76 HIS A N 1
ATOM 573 C CA . HIS A 1 76 ? 14.923 13.710 -7.857 1.00 48.88 76 HIS A CA 1
ATOM 574 C C . HIS A 1 76 ? 14.700 14.973 -8.711 1.00 48.88 76 HIS A C 1
ATOM 576 O O . HIS A 1 76 ? 14.753 14.835 -9.941 1.00 48.88 76 HIS A O 1
ATOM 582 N N . SER A 1 77 ? 14.465 16.168 -8.123 1.00 51.75 77 SER A N 1
ATOM 583 C CA . SER A 1 77 ? 14.275 17.466 -8.801 1.00 51.75 77 SER A CA 1
ATOM 584 C C . SER A 1 77 ? 15.410 17.776 -9.781 1.00 51.75 77 SER A C 1
ATOM 586 O O . SER A 1 77 ? 15.155 18.027 -10.973 1.00 51.75 77 SER A O 1
ATOM 588 N N . ASP A 1 78 ? 16.642 17.600 -9.306 1.00 60.62 78 ASP A N 1
ATOM 589 C CA . ASP A 1 78 ? 17.881 17.948 -9.992 1.00 60.62 78 ASP A CA 1
ATOM 590 C C . ASP A 1 78 ? 18.136 17.058 -11.221 1.00 60.62 78 ASP A C 1
ATOM 592 O O . ASP A 1 78 ? 18.613 17.513 -12.271 1.00 60.62 78 ASP A O 1
ATOM 596 N N . HIS A 1 79 ? 17.723 15.788 -11.158 1.00 67.94 79 HIS A N 1
ATOM 597 C CA . HIS A 1 79 ? 17.900 14.829 -12.251 1.00 67.94 79 HIS A CA 1
ATOM 598 C C . HIS A 1 79 ? 17.021 15.138 -13.474 1.00 67.94 79 HIS A C 1
ATOM 600 O O . HIS A 1 79 ? 17.517 15.136 -14.607 1.00 67.94 79 HIS A O 1
ATOM 606 N N . GLU A 1 80 ? 15.730 15.442 -13.289 1.00 80.25 80 GLU A N 1
ATOM 607 C CA . GLU A 1 80 ? 14.859 15.828 -14.417 1.00 80.25 80 GLU A CA 1
ATOM 608 C C . GLU A 1 80 ? 15.350 17.130 -15.053 1.00 80.25 80 GLU A C 1
ATOM 610 O O . GLU A 1 80 ? 15.399 17.241 -16.281 1.00 80.25 80 GLU A O 1
ATOM 615 N N . ALA A 1 81 ? 15.754 18.107 -14.233 1.00 83.44 81 ALA A N 1
ATOM 616 C CA . ALA A 1 81 ? 16.251 19.389 -14.714 1.00 83.44 81 ALA A CA 1
ATOM 617 C C . ALA A 1 81 ? 17.507 19.213 -15.584 1.00 83.44 81 ALA A C 1
ATOM 619 O O . ALA A 1 81 ? 17.617 19.851 -16.640 1.00 83.44 81 ALA A O 1
ATOM 620 N N . MET A 1 82 ? 18.411 18.307 -15.192 1.00 87.19 82 MET A N 1
ATOM 621 C CA . MET A 1 82 ? 19.591 17.936 -15.972 1.00 87.19 82 MET A CA 1
ATOM 622 C C . MET A 1 82 ? 19.215 17.340 -17.338 1.00 87.19 82 MET A C 1
ATOM 624 O O . MET A 1 82 ? 19.692 17.838 -18.364 1.00 87.19 82 MET A O 1
ATOM 628 N N . PHE A 1 83 ? 18.374 16.298 -17.387 1.00 87.19 83 PHE A N 1
ATOM 629 C CA . PHE A 1 83 ? 17.978 15.662 -18.654 1.00 87.19 83 PHE A CA 1
ATOM 630 C C . PHE A 1 83 ? 17.190 16.612 -19.557 1.00 87.19 83 PHE A C 1
ATOM 632 O O . PHE A 1 83 ? 17.473 16.684 -20.752 1.00 87.19 83 PHE A O 1
ATOM 639 N N . ARG A 1 84 ? 16.286 17.419 -18.988 1.00 91.12 84 ARG A N 1
ATOM 640 C CA . ARG A 1 84 ? 15.541 18.462 -19.706 1.00 91.12 84 ARG A CA 1
ATOM 641 C C . ARG A 1 84 ? 16.481 19.478 -20.350 1.00 91.12 84 ARG A C 1
ATOM 643 O O . ARG A 1 84 ? 16.359 19.770 -21.538 1.00 91.12 84 ARG A O 1
ATOM 650 N N . ARG A 1 85 ? 17.442 20.012 -19.586 1.00 92.19 85 ARG A N 1
ATOM 651 C CA . ARG A 1 85 ? 18.423 20.982 -20.100 1.00 92.19 85 ARG A CA 1
ATOM 652 C C . ARG A 1 85 ? 19.265 20.361 -21.211 1.00 92.19 85 ARG A C 1
ATOM 654 O O . ARG A 1 85 ? 19.412 20.962 -22.274 1.00 92.19 85 ARG A O 1
ATOM 661 N N . ARG A 1 86 ? 19.773 19.144 -20.992 1.00 93.12 86 ARG A N 1
ATOM 662 C CA . ARG A 1 86 ? 20.578 18.429 -21.988 1.00 93.12 86 ARG A CA 1
ATOM 663 C C . ARG A 1 86 ? 19.797 18.110 -23.254 1.00 93.12 86 ARG A C 1
ATOM 665 O O . ARG A 1 86 ? 20.367 18.242 -24.334 1.00 93.12 86 ARG A O 1
ATOM 672 N N . PHE A 1 87 ? 18.521 17.752 -23.134 1.00 93.81 87 PHE A N 1
ATOM 673 C CA . PHE A 1 87 ? 17.627 17.525 -24.264 1.00 93.81 87 PHE A CA 1
ATOM 674 C C . PHE A 1 87 ? 17.504 18.777 -25.135 1.00 93.81 87 PHE A C 1
ATOM 676 O O . PHE A 1 87 ? 17.843 18.712 -26.312 1.00 93.81 87 PHE A O 1
ATOM 683 N N . PHE A 1 88 ? 17.102 19.924 -24.576 1.00 95.12 88 PHE A N 1
ATOM 684 C CA . PHE A 1 88 ? 16.902 21.140 -25.375 1.00 95.12 88 PHE A CA 1
ATOM 685 C C . PHE A 1 88 ? 18.195 21.646 -26.023 1.00 95.12 88 PHE A C 1
ATOM 687 O O . PHE A 1 88 ? 18.182 22.047 -27.186 1.00 95.12 88 PHE A O 1
ATOM 694 N N . VAL A 1 89 ? 19.324 21.580 -25.310 1.00 94.75 89 VAL A N 1
ATOM 695 C CA . VAL A 1 89 ? 20.631 21.956 -25.872 1.00 94.75 89 VAL A CA 1
ATOM 696 C C . VAL A 1 89 ? 21.044 20.992 -26.987 1.00 94.75 89 VAL A C 1
ATOM 698 O O . VAL A 1 89 ? 21.430 21.434 -28.066 1.00 94.75 89 VAL A O 1
ATOM 701 N N . SER A 1 90 ? 20.926 19.679 -26.770 1.00 94.56 90 SER A N 1
ATOM 702 C CA . SER A 1 90 ? 21.290 18.677 -27.783 1.00 94.56 90 SER A CA 1
ATOM 703 C C . SER A 1 90 ? 20.356 18.723 -28.991 1.00 94.56 90 SER A C 1
ATOM 705 O O . SER A 1 90 ? 20.817 18.545 -30.111 1.00 94.56 90 SER A O 1
ATOM 707 N N . LEU A 1 91 ? 19.071 19.027 -28.790 1.00 94.75 91 LEU A N 1
ATOM 708 C CA . LEU A 1 91 ? 18.099 19.248 -29.859 1.00 94.75 91 LEU A CA 1
ATOM 709 C C . LEU A 1 91 ? 18.483 20.469 -30.700 1.00 94.75 91 LEU A C 1
ATOM 711 O O . LEU A 1 91 ? 18.502 20.383 -31.925 1.00 94.75 91 LEU A O 1
ATOM 715 N N . ALA A 1 92 ? 18.852 21.584 -30.063 1.00 94.94 92 ALA A N 1
ATOM 716 C CA . ALA A 1 92 ? 19.323 22.769 -30.774 1.00 94.94 92 ALA A CA 1
ATOM 717 C C . ALA A 1 92 ? 20.597 22.481 -31.592 1.00 94.94 92 ALA A C 1
ATOM 719 O O . ALA A 1 92 ? 20.694 22.886 -32.749 1.00 94.94 92 ALA A O 1
ATOM 720 N N . LEU A 1 93 ? 21.544 21.726 -31.023 1.00 94.12 93 LEU A N 1
ATOM 721 C CA . LEU A 1 93 ? 22.766 21.290 -31.711 1.00 94.12 93 LEU A CA 1
ATOM 722 C C . LEU A 1 93 ? 22.508 20.233 -32.799 1.00 94.12 93 LEU A C 1
ATOM 724 O O . LEU A 1 93 ? 23.307 20.106 -33.726 1.00 94.12 93 LEU A O 1
ATOM 728 N N . ALA A 1 94 ? 21.401 19.494 -32.717 1.00 92.62 94 ALA A N 1
ATOM 729 C CA . ALA A 1 94 ? 21.013 18.492 -33.702 1.00 92.62 94 ALA A CA 1
ATOM 730 C C . ALA A 1 94 ? 20.434 19.097 -34.983 1.00 92.62 94 ALA A C 1
ATOM 732 O O . ALA A 1 94 ? 20.621 18.531 -36.059 1.00 92.62 94 ALA A O 1
ATOM 733 N N . ILE A 1 95 ? 19.759 20.248 -34.890 1.00 92.19 95 ILE A N 1
ATOM 734 C CA . ILE A 1 95 ? 19.101 20.904 -36.031 1.00 92.19 95 ILE A CA 1
ATOM 735 C C . ILE A 1 95 ? 20.069 21.124 -37.212 1.00 92.19 95 ILE A C 1
ATOM 737 O O . ILE A 1 95 ? 19.715 20.730 -38.325 1.00 92.19 95 ILE A O 1
ATOM 741 N N . PRO A 1 96 ? 21.293 21.667 -37.024 1.00 90.81 96 PRO A N 1
ATOM 742 C CA . PRO A 1 96 ? 22.268 21.772 -38.109 1.00 90.81 96 PRO A CA 1
ATOM 743 C C . PRO A 1 96 ? 22.611 20.424 -38.752 1.00 90.81 96 PRO A C 1
ATOM 745 O O . PRO A 1 96 ? 22.649 20.321 -39.974 1.00 90.81 96 PRO A O 1
ATOM 748 N N . VAL A 1 97 ? 22.815 19.371 -37.956 1.00 89.31 97 VAL A N 1
ATOM 749 C CA . VAL A 1 97 ? 23.146 18.029 -38.470 1.00 89.31 97 VAL A CA 1
ATOM 750 C C . VAL A 1 97 ? 21.998 17.470 -39.312 1.00 89.31 97 VAL A C 1
ATOM 752 O O . VAL A 1 97 ? 22.228 16.942 -40.397 1.00 89.31 97 VAL A O 1
ATOM 755 N N . LEU A 1 98 ? 20.760 17.640 -38.844 1.00 87.00 98 LEU A N 1
ATOM 756 C CA . LEU A 1 98 ? 19.555 17.205 -39.548 1.00 87.00 98 LEU A CA 1
ATOM 757 C C . LEU A 1 98 ? 19.345 17.961 -40.859 1.00 87.00 98 LEU A C 1
ATOM 759 O O . LEU A 1 98 ? 19.067 17.341 -41.885 1.00 87.00 98 LEU A O 1
ATOM 763 N N . TYR A 1 99 ? 19.526 19.281 -40.847 1.00 87.06 99 TYR A N 1
ATOM 764 C CA . TYR A 1 99 ? 19.376 20.121 -42.034 1.00 87.06 99 TYR A CA 1
ATOM 765 C C . TYR A 1 99 ? 20.355 19.728 -43.153 1.00 87.06 99 TYR A C 1
ATOM 767 O O . TYR A 1 99 ? 19.973 19.676 -44.321 1.00 87.06 99 TYR A O 1
ATOM 775 N N . TYR A 1 100 ? 21.597 19.376 -42.806 1.00 85.00 100 TYR A N 1
ATOM 776 C CA . TYR A 1 100 ? 22.612 18.937 -43.773 1.00 85.00 100 TYR A CA 1
ATOM 777 C C . TYR A 1 100 ? 22.578 17.433 -44.092 1.00 85.00 100 TYR A C 1
ATOM 779 O O . TYR A 1 100 ? 23.389 16.971 -44.892 1.00 85.00 100 TYR A O 1
ATOM 787 N N . SER A 1 101 ? 21.643 16.663 -43.528 1.00 82.94 101 SER A N 1
ATOM 788 C CA . SER A 1 101 ? 21.539 15.228 -43.817 1.00 82.94 101 SER A CA 1
ATOM 789 C C . SER A 1 101 ? 20.912 14.960 -45.194 1.00 82.94 101 SER A C 1
ATOM 791 O O . SER A 1 101 ? 19.872 15.522 -45.549 1.00 82.94 101 SER A O 1
ATOM 793 N N . ALA A 1 102 ? 21.535 14.072 -45.975 1.00 75.69 102 ALA A N 1
ATOM 794 C CA . ALA A 1 102 ? 21.083 13.728 -47.327 1.00 75.69 102 ALA A CA 1
ATOM 795 C C . ALA A 1 102 ? 19.696 13.059 -47.326 1.00 75.69 102 ALA A C 1
ATOM 797 O O . ALA A 1 102 ? 18.843 13.371 -48.159 1.00 75.69 102 ALA A O 1
ATOM 798 N N . SER A 1 103 ? 19.443 12.191 -46.344 1.00 74.31 103 SER A N 1
ATOM 799 C CA . SER A 1 103 ? 18.167 11.494 -46.174 1.00 74.31 103 SER A CA 1
ATOM 800 C C . SER A 1 103 ? 17.009 12.473 -45.964 1.00 74.31 103 SER A C 1
ATOM 802 O O . SER A 1 103 ? 15.989 12.378 -46.645 1.00 74.31 103 SER A O 1
ATOM 804 N N . LEU A 1 104 ? 17.172 13.466 -45.084 1.00 77.94 104 LEU A N 1
ATOM 805 C CA . LEU A 1 104 ? 16.109 14.419 -44.749 1.00 77.94 104 LEU A CA 1
ATOM 806 C C . LEU A 1 104 ? 15.849 15.415 -45.888 1.00 77.94 104 LEU A C 1
ATOM 808 O O . LEU A 1 104 ? 14.694 15.729 -46.174 1.00 77.94 104 LEU A O 1
ATOM 812 N N . GLN A 1 105 ? 16.904 15.838 -46.590 1.00 82.06 105 GLN A N 1
ATOM 813 C CA . GLN A 1 105 ? 16.810 16.638 -47.816 1.00 82.06 105 GLN A CA 1
ATOM 814 C C . GLN A 1 105 ? 16.015 15.918 -48.911 1.00 82.06 105 GLN A C 1
ATOM 816 O O . GLN A 1 105 ? 15.117 16.507 -49.513 1.00 82.06 105 GLN A O 1
ATOM 821 N N . SER A 1 106 ? 16.286 14.624 -49.120 1.00 77.62 106 SER A N 1
ATOM 822 C CA . SER A 1 106 ? 15.563 13.813 -50.106 1.00 77.62 106 SER A CA 1
ATOM 823 C C . SER A 1 106 ? 14.085 13.626 -49.753 1.00 77.62 106 SER A C 1
ATOM 825 O O . SER A 1 106 ? 13.231 13.649 -50.636 1.00 77.62 106 SER A O 1
ATOM 827 N N . TRP A 1 107 ? 13.771 13.492 -48.461 1.00 78.12 107 TRP A N 1
ATOM 828 C CA . TRP A 1 107 ? 12.414 13.222 -47.993 1.00 78.12 107 TRP A CA 1
ATOM 829 C C . TRP A 1 107 ? 11.518 14.464 -48.021 1.00 78.12 107 TRP A C 1
ATOM 831 O O . TRP A 1 107 ? 10.349 14.380 -48.388 1.00 78.12 107 TRP A O 1
ATOM 841 N N . LEU A 1 108 ? 12.078 15.625 -47.670 1.00 79.75 108 LEU A N 1
ATOM 842 C CA . LEU A 1 108 ? 11.369 16.907 -47.622 1.00 79.75 108 LEU A CA 1
ATOM 843 C C . LEU A 1 108 ? 11.537 17.747 -48.901 1.00 79.75 108 LEU A C 1
ATOM 845 O O . LEU A 1 108 ? 10.959 18.827 -49.002 1.00 79.75 108 LEU A O 1
ATOM 849 N N . GLY A 1 109 ? 12.314 17.270 -49.878 1.00 79.25 109 GLY A N 1
ATOM 850 C CA . GLY A 1 109 ? 12.482 17.919 -51.180 1.00 79.25 109 GLY A CA 1
ATOM 851 C C . GLY A 1 109 ? 13.191 19.275 -51.127 1.00 79.25 109 GLY A C 1
ATOM 852 O O . GLY A 1 109 ? 12.947 20.117 -51.991 1.00 79.25 109 GLY A O 1
ATOM 853 N N . PHE A 1 110 ? 14.051 19.507 -50.130 1.00 83.56 110 PHE A N 1
ATOM 854 C CA . PHE A 1 110 ? 14.853 20.730 -50.019 1.00 83.56 110 PHE A CA 1
ATOM 855 C C . PHE A 1 110 ? 16.341 20.424 -50.197 1.00 83.56 110 PHE A C 1
ATOM 857 O O . PHE A 1 110 ? 16.809 19.340 -49.866 1.00 83.56 110 PHE A O 1
ATOM 864 N N . SER A 1 111 ? 17.097 21.403 -50.686 1.00 78.94 111 SER A N 1
ATOM 865 C CA . SER A 1 111 ? 18.559 21.353 -50.750 1.00 78.94 111 SER A CA 1
ATOM 866 C C . SER A 1 111 ? 19.144 22.327 -49.736 1.00 78.94 111 SER A C 1
ATOM 868 O O . SER A 1 111 ? 18.808 23.516 -49.763 1.00 78.94 111 SER A O 1
ATOM 870 N N . ALA A 1 112 ? 20.022 21.849 -48.857 1.00 80.06 112 ALA A N 1
ATOM 871 C CA . ALA A 1 112 ? 20.706 22.722 -47.911 1.00 80.06 112 ALA A CA 1
ATOM 872 C C . ALA A 1 112 ? 21.637 23.712 -48.636 1.00 80.06 112 ALA A C 1
ATOM 874 O O . ALA A 1 112 ? 22.184 23.425 -49.701 1.00 80.06 112 ALA A O 1
ATOM 875 N N . ILE A 1 113 ? 21.838 24.889 -48.040 1.00 81.50 113 ILE A N 1
ATOM 876 C CA . ILE A 1 113 ? 22.732 25.920 -48.581 1.00 81.50 113 ILE A CA 1
ATOM 877 C C . ILE A 1 113 ? 24.174 25.403 -48.509 1.00 81.50 113 ILE A C 1
ATOM 879 O O . ILE A 1 113 ? 24.749 25.285 -47.431 1.00 81.50 113 ILE A O 1
ATOM 883 N N . SER A 1 114 ? 24.776 25.100 -49.656 1.00 77.50 114 SER A N 1
ATOM 884 C CA . SER A 1 114 ? 26.158 24.625 -49.722 1.00 77.50 114 SER A CA 1
ATOM 885 C C . SER A 1 114 ? 27.147 25.790 -49.670 1.00 77.50 114 SER A C 1
ATOM 887 O O . SER A 1 114 ? 27.096 26.692 -50.506 1.00 77.50 114 SER A O 1
ATOM 889 N N . PHE A 1 115 ? 28.095 25.739 -48.738 1.00 84.62 115 PHE A N 1
ATOM 890 C CA . PHE A 1 115 ? 29.240 26.652 -48.669 1.00 84.62 115 PHE A CA 1
ATOM 891 C C . PHE A 1 115 ? 30.542 25.866 -48.418 1.00 84.62 115 PHE A C 1
ATOM 893 O O . PHE A 1 115 ? 30.473 24.708 -47.977 1.00 84.62 115 PHE A O 1
ATOM 900 N N . PRO A 1 116 ? 31.731 26.444 -48.687 1.00 79.12 116 PRO A N 1
ATOM 901 C CA . PRO A 1 116 ? 33.007 25.789 -48.401 1.00 79.12 116 PRO A CA 1
ATOM 902 C C . PRO A 1 116 ? 33.110 25.412 -46.916 1.00 79.12 116 PRO A C 1
ATOM 904 O O . PRO A 1 116 ? 33.117 26.282 -46.052 1.00 79.12 116 PRO A O 1
ATOM 907 N N . GLY A 1 117 ? 33.159 24.112 -46.617 1.00 77.94 117 GLY A N 1
ATOM 908 C CA . GLY A 1 117 ? 33.193 23.593 -45.243 1.00 77.94 117 GLY A CA 1
ATOM 909 C C . GLY A 1 117 ? 31.855 23.088 -44.687 1.00 77.94 117 GLY A C 1
ATOM 910 O O . GLY A 1 117 ? 31.834 22.550 -43.584 1.00 77.94 117 GLY A O 1
ATOM 911 N N . SER A 1 118 ? 30.761 23.166 -45.452 1.00 80.38 118 SER A N 1
ATOM 912 C CA . SER A 1 118 ? 29.453 22.592 -45.073 1.00 80.38 118 SER A CA 1
ATOM 913 C C . SER A 1 118 ? 29.510 21.097 -44.709 1.00 80.38 118 SER A C 1
ATOM 915 O O . SER A 1 118 ? 28.807 20.659 -43.801 1.00 80.38 118 SER A O 1
ATOM 917 N N . GLY A 1 119 ? 30.418 20.326 -45.319 1.00 80.44 119 GLY A N 1
ATOM 918 C CA . GLY A 1 119 ? 30.654 18.916 -44.973 1.00 80.44 119 GLY A CA 1
ATOM 919 C C . GLY A 1 119 ? 31.198 18.674 -43.555 1.00 80.44 119 GLY A C 1
ATOM 920 O O . GLY A 1 119 ? 31.049 17.575 -43.032 1.00 80.44 119 GLY A O 1
ATOM 921 N N . PHE A 1 120 ? 31.775 19.686 -42.893 1.00 86.31 120 PHE A N 1
ATOM 922 C CA . PHE A 1 120 ? 32.252 19.572 -41.507 1.00 86.31 120 PHE A CA 1
ATOM 923 C C . PHE A 1 120 ? 31.162 19.839 -40.466 1.00 86.31 120 PHE A C 1
ATOM 925 O O . PHE A 1 120 ? 31.379 19.565 -39.288 1.00 86.31 120 PHE A O 1
ATOM 932 N N . ILE A 1 121 ? 29.983 20.322 -40.870 1.00 88.31 121 ILE A N 1
ATOM 933 C CA . ILE A 1 121 ? 28.893 20.630 -39.937 1.00 88.31 121 ILE A CA 1
ATOM 934 C C . ILE A 1 121 ? 28.441 19.361 -39.211 1.00 88.31 121 ILE A C 1
ATOM 936 O O . ILE A 1 121 ? 28.414 19.343 -37.982 1.00 88.31 121 ILE A O 1
ATOM 940 N N . ALA A 1 122 ? 28.142 18.286 -39.945 1.00 88.00 122 ALA A N 1
ATOM 941 C CA . ALA A 1 122 ? 27.698 17.034 -39.335 1.00 88.00 122 ALA A CA 1
ATOM 942 C C . ALA A 1 122 ? 28.751 16.428 -38.376 1.00 88.00 122 ALA A C 1
ATOM 944 O O . ALA A 1 122 ? 28.386 16.133 -37.238 1.00 88.00 122 ALA A O 1
ATOM 945 N N . PRO A 1 123 ? 30.048 16.328 -38.740 1.00 90.31 123 PRO A N 1
ATOM 946 C CA . PRO A 1 123 ? 31.094 15.898 -37.812 1.00 90.31 123 PRO A CA 1
ATOM 947 C C . PRO A 1 123 ? 31.260 16.791 -36.576 1.00 90.31 123 PRO A C 1
ATOM 949 O O . PRO A 1 123 ? 31.326 16.281 -35.461 1.00 90.31 123 PRO A O 1
ATOM 952 N N . VAL A 1 124 ? 31.312 18.119 -36.739 1.00 93.06 124 VAL A N 1
ATOM 953 C CA . VAL A 1 124 ? 31.557 19.049 -35.621 1.00 93.06 124 VAL A CA 1
ATOM 954 C C . VAL A 1 124 ? 30.399 19.023 -34.631 1.00 93.06 124 VAL A C 1
ATOM 956 O O . VAL A 1 124 ? 30.607 18.797 -33.439 1.00 93.06 124 VAL A O 1
ATOM 959 N N . PHE A 1 125 ? 29.169 19.211 -35.111 1.00 93.62 125 PHE A N 1
ATOM 960 C CA . PHE A 1 125 ? 27.996 19.189 -34.241 1.00 93.62 125 PHE A CA 1
ATOM 961 C C . PHE A 1 125 ? 27.716 17.781 -33.701 1.00 93.62 125 PHE A C 1
ATOM 963 O O . PHE A 1 125 ? 27.311 17.652 -32.549 1.00 93.62 125 PHE A O 1
ATOM 970 N N . GLY A 1 126 ? 28.012 16.725 -34.466 1.00 92.88 126 GLY A N 1
ATOM 971 C CA . GLY A 1 126 ? 27.938 15.341 -33.999 1.00 92.88 126 GLY A CA 1
ATOM 972 C C . GLY A 1 126 ? 28.867 15.060 -32.815 1.00 92.88 126 GLY A C 1
ATOM 973 O O . GLY A 1 126 ? 28.435 14.477 -31.822 1.00 92.88 126 GLY A O 1
ATOM 974 N N . VAL A 1 127 ? 30.114 15.544 -32.867 1.00 94.69 127 VAL A N 1
ATOM 975 C CA . VAL A 1 127 ? 31.057 15.469 -31.736 1.00 94.69 127 VAL A CA 1
ATOM 976 C C . VAL A 1 127 ? 30.547 16.267 -30.537 1.00 94.69 127 VAL A C 1
ATOM 978 O O . VAL A 1 127 ? 30.605 15.764 -29.418 1.00 94.69 127 VAL A O 1
ATOM 981 N N . LEU A 1 128 ? 30.014 17.476 -30.744 1.00 95.38 128 LEU A N 1
ATOM 982 C CA . LEU A 1 128 ? 29.467 18.296 -29.654 1.00 95.38 128 LEU A CA 1
ATOM 983 C C . LEU A 1 128 ? 28.278 17.618 -28.963 1.00 95.38 128 LEU A C 1
ATOM 985 O O . LEU A 1 128 ? 28.230 17.562 -27.734 1.00 95.38 128 LEU A O 1
ATOM 989 N N . VAL A 1 129 ? 27.342 17.060 -29.734 1.00 95.25 129 VAL A N 1
ATOM 990 C CA . VAL A 1 129 ? 26.191 16.325 -29.192 1.00 95.25 129 VAL A CA 1
ATOM 991 C C . VAL A 1 129 ? 26.648 15.064 -28.458 1.00 95.25 129 VAL A C 1
ATOM 993 O O . VAL A 1 129 ? 26.159 14.797 -27.364 1.00 95.25 129 VAL A O 1
ATOM 996 N N . PHE A 1 130 ? 27.618 14.317 -28.991 1.00 94.88 130 PHE A N 1
ATOM 997 C CA . PHE A 1 130 ? 28.179 13.151 -28.302 1.00 94.88 130 PHE A CA 1
ATOM 998 C C . PHE A 1 130 ? 28.869 13.534 -26.982 1.00 94.88 130 PHE A C 1
ATOM 1000 O O . PHE A 1 130 ? 28.604 12.931 -25.942 1.00 94.88 130 PHE A O 1
ATOM 1007 N N . ALA A 1 131 ? 29.697 14.579 -26.997 1.00 94.62 131 ALA A N 1
ATOM 1008 C CA . ALA A 1 131 ? 30.461 15.032 -25.838 1.00 94.62 131 ALA A CA 1
ATOM 1009 C C . ALA A 1 131 ? 29.605 15.713 -24.758 1.00 94.62 131 ALA A C 1
ATOM 1011 O O . ALA A 1 131 ? 29.991 15.713 -23.594 1.00 94.62 131 ALA A O 1
ATOM 1012 N N . TYR A 1 132 ? 28.459 16.298 -25.108 1.00 93.94 132 TYR A N 1
ATOM 1013 C CA . TYR A 1 132 ? 27.573 16.947 -24.138 1.00 93.94 132 TYR A CA 1
ATOM 1014 C C . TYR A 1 132 ? 26.361 16.080 -23.773 1.00 93.94 132 TYR A C 1
ATOM 1016 O O . TYR A 1 132 ? 26.107 15.813 -22.597 1.00 93.94 132 TYR A O 1
ATOM 1024 N N . GLY A 1 133 ? 25.618 15.619 -24.779 1.00 91.62 133 GLY A N 1
ATOM 1025 C CA . GLY A 1 133 ? 24.411 14.810 -24.615 1.00 91.62 133 GLY A CA 1
ATOM 1026 C C . GLY A 1 133 ? 24.692 13.335 -24.323 1.00 91.62 133 GLY A C 1
ATOM 1027 O O . GLY A 1 133 ? 23.933 12.715 -23.585 1.00 91.62 133 GLY A O 1
ATOM 1028 N N . GLY A 1 134 ? 25.791 12.777 -24.846 1.00 92.00 134 GLY A N 1
ATOM 1029 C CA . GLY A 1 134 ? 26.157 11.364 -24.665 1.00 92.00 134 GLY A CA 1
ATOM 1030 C C . GLY A 1 134 ? 26.809 11.033 -23.316 1.00 92.00 134 GLY A C 1
ATOM 1031 O O . GLY A 1 134 ? 26.645 9.924 -22.808 1.00 92.00 134 GLY A O 1
ATOM 1032 N N . VAL A 1 135 ? 27.505 11.992 -22.695 1.00 92.69 135 VAL A N 1
ATOM 1033 C CA . VAL A 1 135 ? 28.234 11.807 -21.422 1.00 92.69 135 VAL A CA 1
ATOM 1034 C C . VAL A 1 135 ? 27.422 11.163 -20.295 1.00 92.69 135 VAL A C 1
ATOM 1036 O O . VAL A 1 135 ? 27.963 10.240 -19.682 1.00 92.69 135 VAL A O 1
ATOM 1039 N N . PRO A 1 136 ? 26.175 11.577 -19.983 1.00 89.31 136 PRO A N 1
ATOM 1040 C CA . PRO A 1 136 ? 25.382 10.890 -18.961 1.00 89.31 136 PRO A CA 1
ATOM 1041 C C . PRO A 1 136 ? 25.304 9.377 -19.197 1.00 89.31 136 PRO A C 1
ATOM 1043 O O . PRO A 1 136 ? 25.609 8.608 -18.286 1.00 89.31 136 PRO A O 1
ATOM 1046 N N . PHE A 1 137 ? 24.971 8.947 -20.417 1.00 89.94 137 PHE A N 1
ATOM 1047 C CA . PHE A 1 137 ? 24.828 7.529 -20.759 1.00 89.94 137 PHE A CA 1
ATOM 1048 C C . PHE A 1 137 ? 26.150 6.772 -20.639 1.00 89.94 137 PHE A C 1
ATOM 1050 O O . PHE A 1 137 ? 26.182 5.680 -20.078 1.00 89.94 137 PHE A O 1
ATOM 1057 N N . LEU A 1 138 ? 27.255 7.372 -21.095 1.00 91.62 138 LEU A N 1
ATOM 1058 C CA . LEU A 1 138 ? 28.584 6.764 -20.991 1.00 91.62 138 LEU A CA 1
ATOM 1059 C C . LEU A 1 138 ? 29.005 6.563 -19.534 1.00 91.62 138 LEU A C 1
ATOM 1061 O O . LEU A 1 138 ? 29.498 5.495 -19.173 1.00 91.62 138 LEU A O 1
ATOM 1065 N N . ARG A 1 139 ? 28.801 7.577 -18.682 1.00 89.12 139 ARG A N 1
ATOM 1066 C CA . ARG A 1 139 ? 29.180 7.477 -17.271 1.00 89.12 139 ARG A CA 1
ATOM 1067 C C . ARG A 1 139 ? 28.313 6.463 -16.517 1.00 89.12 139 ARG A C 1
ATOM 1069 O O . ARG A 1 139 ? 28.851 5.690 -15.732 1.00 89.12 139 ARG A O 1
ATOM 1076 N N . MET A 1 140 ? 27.003 6.432 -16.770 1.00 83.44 140 MET A N 1
ATOM 1077 C CA . MET A 1 140 ? 26.102 5.454 -16.144 1.00 83.44 140 MET A CA 1
ATOM 1078 C C . MET A 1 140 ? 26.380 4.026 -16.632 1.00 83.44 140 MET A C 1
ATOM 1080 O O . MET A 1 140 ? 26.473 3.113 -15.816 1.00 83.44 140 MET A O 1
ATOM 1084 N N . GLY A 1 141 ? 26.645 3.833 -17.928 1.00 86.44 141 GLY A N 1
ATOM 1085 C CA . GLY A 1 141 ? 27.080 2.536 -18.456 1.00 86.44 141 GLY A CA 1
ATOM 1086 C C . GLY A 1 141 ? 28.414 2.066 -17.861 1.00 86.44 141 GLY A C 1
ATOM 1087 O O . GLY A 1 141 ? 28.600 0.876 -17.618 1.00 86.44 141 GLY A O 1
ATOM 1088 N N . ALA A 1 142 ? 29.337 2.983 -17.552 1.00 87.31 142 ALA A N 1
ATOM 1089 C CA . ALA A 1 142 ? 30.584 2.634 -16.868 1.00 87.31 142 ALA A CA 1
ATOM 1090 C C . ALA A 1 142 ? 30.350 2.117 -15.436 1.00 87.31 142 ALA A C 1
ATOM 1092 O O . ALA A 1 142 ? 31.088 1.244 -14.975 1.00 87.31 142 ALA A O 1
ATOM 1093 N N . VAL A 1 143 ? 29.324 2.621 -14.741 1.00 83.25 143 VAL A N 1
ATOM 1094 C CA . VAL A 1 143 ? 28.919 2.107 -13.424 1.00 83.25 143 VAL A CA 1
ATOM 1095 C C . VAL A 1 143 ? 28.323 0.710 -13.534 1.00 83.25 143 VAL A C 1
ATOM 1097 O O . VAL A 1 143 ? 28.753 -0.163 -12.788 1.00 83.25 143 VAL A O 1
ATOM 1100 N N . GLU A 1 144 ? 27.425 0.459 -14.492 1.00 85.19 144 GLU A N 1
ATOM 1101 C CA . GLU A 1 144 ? 26.860 -0.883 -14.730 1.00 85.19 144 GLU A CA 1
ATOM 1102 C C . GLU A 1 144 ? 27.963 -1.932 -14.961 1.00 85.19 144 GLU A C 1
ATOM 1104 O O . GLU A 1 144 ? 27.963 -3.006 -14.354 1.00 85.19 144 GLU A O 1
ATOM 1109 N N . VAL A 1 145 ? 28.975 -1.590 -15.768 1.00 86.81 145 VAL A N 1
ATOM 1110 C CA . VAL A 1 145 ? 30.150 -2.451 -15.993 1.00 86.81 145 VAL A CA 1
ATOM 1111 C C . VAL A 1 145 ? 30.930 -2.683 -14.700 1.00 86.81 145 VAL A C 1
ATOM 1113 O O . VAL A 1 145 ? 31.330 -3.812 -14.412 1.00 86.81 145 VAL A O 1
ATOM 1116 N N . ARG A 1 146 ? 31.157 -1.626 -13.911 1.00 87.50 146 ARG A N 1
ATOM 1117 C CA . ARG A 1 146 ? 31.921 -1.702 -12.658 1.00 87.50 146 ARG A CA 1
ATOM 1118 C C . ARG A 1 146 ? 31.217 -2.550 -11.603 1.00 87.50 146 ARG A C 1
ATOM 1120 O O . ARG A 1 146 ? 31.882 -3.318 -10.909 1.00 87.50 146 ARG A O 1
ATOM 1127 N N . ASN A 1 147 ? 29.897 -2.431 -11.522 1.00 80.00 147 ASN A N 1
ATOM 1128 C CA . ASN A 1 147 ? 29.056 -3.151 -10.573 1.00 80.00 147 ASN A CA 1
ATOM 1129 C C . ASN A 1 147 ? 28.724 -4.577 -11.034 1.00 80.00 147 ASN A C 1
ATOM 1131 O O . ASN A 1 147 ? 28.226 -5.365 -10.239 1.00 80.00 147 ASN A O 1
ATOM 1135 N N . ARG A 1 148 ? 29.057 -4.941 -12.283 1.00 83.62 148 ARG A N 1
ATOM 1136 C CA . ARG A 1 148 ? 28.677 -6.216 -12.922 1.00 83.62 148 ARG A CA 1
ATOM 1137 C C . ARG A 1 148 ? 27.162 -6.417 -13.004 1.00 83.62 148 ARG A C 1
ATOM 1139 O O . ARG A 1 148 ? 26.677 -7.546 -12.965 1.00 83.62 148 ARG A O 1
ATOM 1146 N N . GLU A 1 149 ? 26.445 -5.321 -13.193 1.00 80.12 149 GLU A N 1
ATOM 1147 C CA . GLU A 1 149 ? 24.995 -5.275 -13.369 1.00 80.12 149 GLU A CA 1
ATOM 1148 C C . GLU A 1 149 ? 24.707 -4.710 -14.766 1.00 80.12 149 GLU A C 1
ATOM 1150 O O . GLU A 1 149 ? 24.306 -3.554 -14.893 1.00 80.12 149 GLU A O 1
ATOM 1155 N N . PRO A 1 150 ? 25.011 -5.460 -15.846 1.00 80.81 150 PRO A N 1
ATOM 1156 C CA . PRO A 1 150 ? 24.798 -4.954 -17.192 1.00 80.81 150 PRO A CA 1
ATOM 1157 C C . PRO A 1 150 ? 23.305 -4.769 -17.440 1.00 80.81 150 PRO A C 1
ATOM 1159 O O . PRO A 1 150 ? 22.514 -5.686 -17.213 1.00 80.81 150 PRO A O 1
ATOM 1162 N N . GLY A 1 151 ? 22.933 -3.595 -17.934 1.00 82.44 151 GLY A N 1
ATOM 1163 C CA . GLY A 1 151 ? 21.544 -3.245 -18.142 1.00 82.44 151 GLY A CA 1
ATOM 1164 C C . GLY A 1 151 ? 21.363 -2.277 -19.299 1.00 82.44 151 GLY A C 1
ATOM 1165 O O . GLY A 1 151 ? 22.003 -2.363 -20.353 1.00 82.44 151 GLY A O 1
ATOM 1166 N N . MET A 1 152 ? 20.413 -1.375 -19.104 1.00 82.50 152 MET A N 1
ATOM 1167 C CA . MET A 1 152 ? 19.959 -0.427 -20.106 1.00 82.50 152 MET A CA 1
ATOM 1168 C C . MET A 1 152 ? 21.063 0.550 -20.519 1.00 82.50 152 MET A C 1
ATOM 1170 O O . MET A 1 152 ? 21.279 0.779 -21.712 1.00 82.50 152 MET A O 1
ATOM 1174 N N . MET A 1 153 ? 21.791 1.115 -19.552 1.00 86.19 153 MET A N 1
ATOM 1175 C CA . MET A 1 153 ? 22.718 2.215 -19.826 1.00 86.19 153 MET A CA 1
ATOM 1176 C C . MET A 1 153 ? 23.941 1.739 -20.590 1.00 86.19 153 MET A C 1
ATOM 1178 O O . MET A 1 153 ? 24.477 2.476 -21.422 1.00 86.19 153 MET A O 1
ATOM 1182 N N . LEU A 1 154 ? 24.348 0.490 -20.382 1.00 88.50 154 LEU A N 1
ATOM 1183 C CA . LEU A 1 154 ? 25.423 -0.125 -21.135 1.00 88.50 154 LEU A CA 1
ATOM 1184 C C . LEU A 1 154 ? 25.048 -0.388 -22.603 1.00 88.50 154 LEU A C 1
ATOM 1186 O O . LEU A 1 154 ? 25.888 -0.143 -23.469 1.00 88.50 154 LEU A O 1
ATOM 1190 N N . LEU A 1 155 ? 23.812 -0.810 -22.919 1.00 88.81 155 LEU A N 1
ATOM 1191 C CA . LEU A 1 155 ? 23.364 -0.964 -24.320 1.00 88.81 155 LEU A CA 1
ATOM 1192 C C . LEU A 1 155 ? 23.375 0.370 -25.062 1.00 88.81 155 LEU A C 1
ATOM 1194 O O . LEU A 1 155 ? 23.907 0.463 -26.170 1.00 88.81 155 LEU A O 1
ATOM 1198 N N . ILE A 1 156 ? 22.828 1.409 -24.430 1.00 88.88 156 ILE A N 1
ATOM 1199 C CA . ILE A 1 156 ? 22.800 2.770 -24.974 1.00 88.88 156 ILE A CA 1
ATOM 1200 C C . ILE A 1 156 ? 24.225 3.264 -25.196 1.00 88.88 156 ILE A C 1
ATOM 1202 O O . ILE A 1 156 ? 24.556 3.709 -26.294 1.00 88.88 156 ILE A O 1
ATOM 1206 N N . SER A 1 157 ? 25.071 3.151 -24.167 1.00 91.75 157 SER A N 1
ATOM 1207 C CA . SER A 1 157 ? 26.483 3.534 -24.204 1.00 91.75 157 SER A CA 1
ATOM 1208 C C . SER A 1 157 ? 27.220 2.837 -25.349 1.00 91.75 157 SER A C 1
ATOM 1210 O O . SER A 1 157 ? 27.928 3.490 -26.119 1.00 91.75 157 SER A O 1
ATOM 1212 N N . LEU A 1 158 ? 26.993 1.533 -25.535 1.00 92.12 158 LEU A N 1
ATOM 1213 C CA . LEU A 1 158 ? 27.576 0.770 -26.632 1.00 92.12 158 LEU A CA 1
ATOM 1214 C C . LEU A 1 158 ? 27.064 1.259 -27.993 1.00 92.12 158 LEU A C 1
ATOM 1216 O O . LEU A 1 158 ? 27.872 1.496 -28.887 1.00 92.12 158 LEU A O 1
ATOM 1220 N N . ALA A 1 159 ? 25.755 1.468 -28.148 1.00 91.06 159 ALA A N 1
ATOM 1221 C CA . ALA A 1 159 ? 25.152 1.924 -29.400 1.00 91.06 159 ALA A CA 1
ATOM 1222 C C . ALA A 1 159 ? 25.685 3.299 -29.837 1.00 91.06 159 ALA A C 1
ATOM 1224 O O . ALA A 1 159 ? 26.106 3.460 -30.988 1.00 91.06 159 ALA A O 1
ATOM 1225 N N . ILE A 1 160 ? 25.726 4.277 -28.923 1.00 93.00 160 ILE A N 1
ATOM 1226 C CA . ILE A 1 160 ? 26.249 5.618 -29.225 1.00 93.00 160 ILE A CA 1
ATOM 1227 C C . ILE A 1 160 ? 27.763 5.588 -29.456 1.00 93.00 160 ILE A C 1
ATOM 1229 O O . ILE A 1 160 ? 28.254 6.292 -30.335 1.00 93.00 160 ILE A O 1
ATOM 1233 N N . THR A 1 161 ? 28.507 4.744 -28.733 1.00 94.38 161 THR A N 1
ATOM 1234 C CA . THR A 1 161 ? 29.964 4.624 -28.898 1.00 94.38 161 THR A CA 1
ATOM 1235 C C . THR A 1 161 ? 30.321 3.975 -30.231 1.00 94.38 161 THR A C 1
ATOM 1237 O O . THR A 1 161 ? 31.156 4.509 -30.956 1.00 94.38 161 THR A O 1
ATOM 1240 N N . VAL A 1 162 ? 29.667 2.868 -30.600 1.00 92.06 162 VAL A N 1
ATOM 1241 C CA . VAL A 1 162 ? 29.864 2.198 -31.898 1.00 92.06 162 VAL A CA 1
ATOM 1242 C C . VAL A 1 162 ? 29.536 3.156 -33.044 1.00 92.06 162 VAL A C 1
ATOM 1244 O O . VAL A 1 162 ? 30.333 3.298 -33.972 1.00 92.06 162 VAL A O 1
ATOM 1247 N N . SER A 1 163 ? 28.416 3.877 -32.940 1.00 90.69 163 SER A N 1
ATOM 1248 C CA . SER A 1 163 ? 27.995 4.883 -33.925 1.00 90.69 163 SER A CA 1
ATOM 1249 C C . SER A 1 163 ? 29.007 6.026 -34.060 1.00 90.69 163 SER A C 1
ATOM 1251 O O . SER A 1 163 ? 29.360 6.427 -35.172 1.00 90.69 163 SER A O 1
ATOM 1253 N N . PHE A 1 164 ? 29.515 6.537 -32.936 1.00 93.56 164 PHE A N 1
ATOM 1254 C CA . PHE A 1 164 ? 30.497 7.619 -32.910 1.00 93.56 164 PHE A CA 1
ATOM 1255 C C . PHE A 1 164 ? 31.849 7.189 -33.484 1.00 93.56 164 PHE A C 1
ATOM 1257 O O . PHE A 1 164 ? 32.374 7.850 -34.379 1.00 93.56 164 PHE A O 1
ATOM 1264 N N . VAL A 1 165 ? 32.392 6.059 -33.021 1.00 93.25 165 VAL A N 1
ATOM 1265 C CA . VAL A 1 165 ? 33.691 5.537 -33.473 1.00 93.25 165 VAL A CA 1
ATOM 1266 C C . VAL A 1 165 ? 33.668 5.249 -34.972 1.00 93.25 165 VAL A C 1
ATOM 1268 O O . VAL A 1 165 ? 34.601 5.641 -35.673 1.00 93.25 165 VAL A O 1
ATOM 1271 N N . TYR A 1 166 ? 32.596 4.636 -35.483 1.00 90.50 166 TYR A N 1
ATOM 1272 C CA . TYR A 1 166 ? 32.436 4.410 -36.918 1.00 90.50 166 TYR A CA 1
ATOM 1273 C C . TYR A 1 166 ? 32.398 5.727 -37.706 1.00 90.50 166 TYR A C 1
ATOM 1275 O O . TYR A 1 166 ? 33.136 5.884 -38.678 1.00 90.50 166 TYR A O 1
ATOM 1283 N N . SER A 1 167 ? 31.600 6.700 -37.258 1.00 90.00 167 SER A N 1
ATOM 1284 C CA . SER A 1 167 ? 31.466 7.995 -37.939 1.00 90.00 167 SER A CA 1
ATOM 1285 C C . SER A 1 167 ? 32.794 8.751 -38.015 1.00 90.00 167 SER A C 1
ATOM 1287 O O . SER A 1 167 ? 33.138 9.298 -39.061 1.00 90.00 167 SER A O 1
ATOM 1289 N N . ILE A 1 168 ? 33.577 8.739 -36.933 1.00 91.88 168 ILE A N 1
ATOM 1290 C CA . ILE A 1 168 ? 34.916 9.338 -36.912 1.00 91.88 168 ILE A CA 1
ATOM 1291 C C . ILE A 1 168 ? 35.873 8.574 -37.832 1.00 91.88 168 ILE A C 1
ATOM 1293 O O . ILE A 1 168 ? 36.614 9.199 -38.589 1.00 91.88 168 ILE A O 1
ATOM 1297 N N . ALA A 1 169 ? 35.844 7.239 -37.822 1.00 88.50 169 ALA A N 1
ATOM 1298 C CA . ALA A 1 169 ? 36.689 6.426 -38.693 1.00 88.50 169 ALA A CA 1
ATOM 1299 C C . ALA A 1 169 ? 36.411 6.685 -40.184 1.00 88.50 169 ALA A C 1
ATOM 1301 O O . ALA A 1 169 ? 37.355 6.793 -40.968 1.00 88.50 169 ALA A O 1
ATOM 1302 N N . VAL A 1 170 ? 35.145 6.848 -40.580 1.00 87.38 170 VAL A N 1
ATOM 1303 C CA . VAL A 1 170 ? 34.759 7.211 -41.955 1.00 87.38 170 VAL A CA 1
ATOM 1304 C C . VAL A 1 170 ? 35.261 8.608 -42.323 1.00 87.38 170 VAL A C 1
ATOM 1306 O O . VAL A 1 170 ? 35.851 8.775 -43.385 1.00 87.38 170 VAL A O 1
ATOM 1309 N N . VAL A 1 171 ? 35.121 9.599 -41.435 1.00 87.75 171 VAL A N 1
ATOM 1310 C CA . VAL A 1 171 ? 35.648 10.957 -41.679 1.00 87.75 171 VAL A CA 1
ATOM 1311 C C . VAL A 1 171 ? 37.167 10.958 -41.857 1.00 87.75 171 VAL A C 1
ATOM 1313 O O . VAL A 1 171 ? 37.678 11.660 -42.725 1.00 87.75 171 VAL A O 1
ATOM 1316 N N . VAL A 1 172 ? 37.893 10.178 -41.053 1.00 87.75 172 VAL A N 1
ATOM 1317 C CA . VAL A 1 172 ? 39.362 10.106 -41.111 1.00 87.75 172 VAL A CA 1
ATOM 1318 C C . VAL A 1 172 ? 39.846 9.322 -42.333 1.00 87.75 172 VAL A C 1
ATOM 1320 O O . VAL A 1 172 ? 40.829 9.710 -42.959 1.00 87.75 172 VAL A O 1
ATOM 1323 N N . SER A 1 173 ? 39.177 8.219 -42.673 1.00 86.00 173 SER A N 1
ATOM 1324 C CA . SER A 1 173 ? 39.547 7.372 -43.817 1.00 86.00 173 SER A CA 1
ATOM 1325 C C . SER A 1 173 ? 39.072 7.925 -45.162 1.00 86.00 173 SER A C 1
ATOM 1327 O O . SER A 1 173 ? 39.658 7.593 -46.189 1.00 86.00 173 SER A O 1
ATOM 1329 N N . GLY A 1 174 ? 38.022 8.751 -45.168 1.00 79.19 174 GLY A N 1
ATOM 1330 C CA . GLY A 1 174 ? 37.378 9.269 -46.375 1.00 79.19 174 GLY A CA 1
ATOM 1331 C C . GLY A 1 174 ? 36.603 8.217 -47.177 1.00 79.19 174 GLY A C 1
ATOM 1332 O O . GLY A 1 174 ? 36.257 8.478 -48.327 1.00 79.19 174 GLY A O 1
ATOM 1333 N N . ILE A 1 175 ? 36.363 7.025 -46.613 1.00 75.50 175 ILE A N 1
ATOM 1334 C CA . ILE A 1 175 ? 35.724 5.897 -47.303 1.00 75.50 175 ILE A CA 1
ATOM 1335 C C . ILE A 1 175 ? 34.415 5.534 -46.596 1.00 75.50 175 ILE A C 1
ATOM 1337 O O . ILE A 1 175 ? 34.422 5.095 -45.446 1.00 75.50 175 ILE A O 1
ATOM 1341 N N . GLY A 1 176 ? 33.303 5.654 -47.323 1.00 75.56 176 GLY A N 1
ATOM 1342 C CA . GLY A 1 176 ? 31.951 5.383 -46.8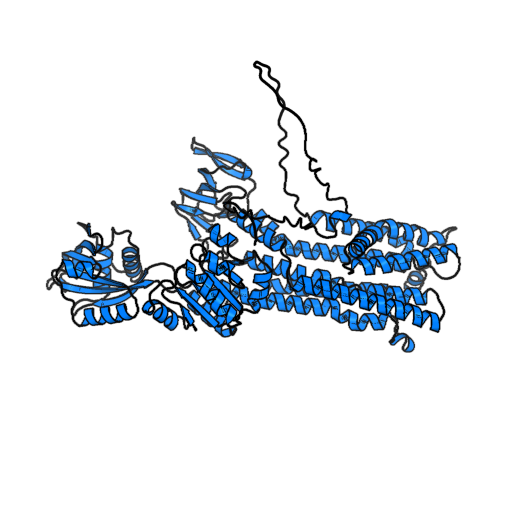28 1.00 75.56 176 GLY A CA 1
ATOM 1343 C C . GLY A 1 176 ? 31.192 6.651 -46.432 1.00 75.56 176 GLY A C 1
ATOM 1344 O O . GLY A 1 176 ? 31.695 7.761 -46.579 1.00 75.56 176 GLY A O 1
ATOM 1345 N N . GLU A 1 177 ? 29.973 6.469 -45.929 1.00 79.94 177 GLU A N 1
ATOM 1346 C CA . GLU A 1 177 ? 29.101 7.555 -45.470 1.00 79.94 177 GLU A CA 1
ATOM 1347 C C . GLU A 1 177 ? 29.096 7.616 -43.932 1.00 79.94 177 GLU A C 1
ATOM 1349 O O . GLU A 1 177 ? 29.014 6.570 -43.279 1.00 79.94 177 GLU A O 1
ATOM 1354 N N . PRO A 1 178 ? 29.225 8.804 -43.320 1.00 81.44 178 PRO A N 1
ATOM 1355 C CA . PRO A 1 178 ? 29.285 8.933 -41.870 1.00 81.44 178 PRO A CA 1
ATOM 1356 C C . PRO A 1 178 ? 27.894 8.847 -41.218 1.00 81.44 178 PRO A C 1
ATOM 1358 O O . PRO A 1 178 ? 26.913 9.381 -41.728 1.00 81.44 178 PRO A O 1
ATOM 1361 N N . PHE A 1 179 ? 27.828 8.262 -40.020 1.00 85.25 179 PHE A N 1
ATOM 1362 C CA . PHE A 1 179 ? 26.587 7.936 -39.297 1.00 85.25 179 PHE A CA 1
ATOM 1363 C C . PHE A 1 179 ? 26.184 8.996 -38.248 1.00 85.25 179 PHE A C 1
ATOM 1365 O O . PHE A 1 179 ? 25.677 8.689 -37.164 1.00 85.25 179 PHE A O 1
ATOM 1372 N N . PHE A 1 180 ? 26.484 10.274 -38.518 1.00 88.81 180 PHE A N 1
ATOM 1373 C CA . PHE A 1 180 ? 26.310 11.350 -37.531 1.00 88.81 180 PHE A CA 1
ATOM 1374 C C . PHE A 1 180 ? 24.852 11.736 -37.295 1.00 88.81 180 PHE A C 1
ATOM 1376 O O . PHE A 1 180 ? 24.512 12.102 -36.171 1.00 88.81 180 PHE A O 1
ATOM 1383 N N . TRP A 1 181 ? 23.986 11.695 -38.312 1.00 87.31 181 TRP A N 1
ATOM 1384 C CA . TRP A 1 181 ? 22.597 12.120 -38.120 1.00 87.31 181 TRP A CA 1
ATOM 1385 C C . TRP A 1 181 ? 21.811 11.080 -37.309 1.00 87.31 181 TRP A C 1
ATOM 1387 O O . TRP A 1 181 ? 21.048 11.460 -36.419 1.00 87.31 181 TRP A O 1
ATOM 1397 N N . GLU A 1 182 ? 22.063 9.784 -37.512 1.00 88.31 182 GLU A N 1
ATOM 1398 C CA . GLU A 1 182 ? 21.521 8.709 -36.678 1.00 88.31 182 GLU A CA 1
ATOM 1399 C C . GLU A 1 182 ? 22.060 8.789 -35.253 1.00 88.31 182 GLU A C 1
ATOM 1401 O O . GLU A 1 182 ? 21.279 8.723 -34.311 1.00 88.31 182 GLU A O 1
ATOM 1406 N N . LEU A 1 183 ? 23.369 9.005 -35.071 1.00 90.81 183 LEU A N 1
ATOM 1407 C CA . LEU A 1 183 ? 23.958 9.192 -33.741 1.00 90.81 183 LEU A CA 1
ATOM 1408 C C . LEU A 1 183 ? 23.284 10.341 -32.975 1.00 90.81 183 LEU A C 1
ATOM 1410 O O . LEU A 1 183 ? 22.920 10.200 -31.807 1.00 90.81 183 LEU A O 1
ATOM 1414 N N . VAL A 1 184 ? 23.135 11.494 -33.626 1.00 92.31 184 VAL A N 1
ATOM 1415 C CA . VAL A 1 184 ? 22.593 12.708 -33.011 1.00 92.31 184 VAL A CA 1
ATOM 1416 C C . VAL A 1 184 ? 21.107 12.554 -32.697 1.00 92.31 184 VAL A C 1
ATOM 1418 O O . VAL A 1 184 ? 20.682 12.886 -31.590 1.00 92.31 184 VAL A O 1
ATOM 1421 N N . THR A 1 185 ? 20.317 12.013 -33.629 1.00 89.81 185 THR A N 1
ATOM 1422 C CA . THR A 1 185 ? 18.893 11.726 -33.384 1.00 89.81 185 THR A CA 1
ATOM 1423 C C . THR A 1 185 ? 18.708 10.708 -32.271 1.00 89.81 185 THR A C 1
ATOM 1425 O O . THR A 1 185 ? 17.849 10.902 -31.413 1.00 89.81 185 THR A O 1
ATOM 1428 N N . LEU A 1 186 ? 19.553 9.678 -32.225 1.00 89.69 186 LEU A N 1
ATOM 1429 C CA . LEU A 1 186 ? 19.541 8.666 -31.180 1.00 89.69 186 LEU A CA 1
ATOM 1430 C C . LEU A 1 186 ? 19.780 9.278 -29.793 1.00 89.69 186 LEU A C 1
ATOM 1432 O O . LEU A 1 186 ? 18.996 9.040 -28.877 1.00 89.69 186 LEU A O 1
ATOM 1436 N N . ILE A 1 187 ? 20.810 10.120 -29.643 1.00 91.88 187 ILE A N 1
ATOM 1437 C CA . ILE A 1 187 ? 21.097 10.815 -28.376 1.00 91.88 187 ILE A CA 1
ATOM 1438 C C . ILE A 1 187 ? 19.926 11.718 -27.968 1.00 91.88 187 ILE A C 1
ATOM 1440 O O . ILE A 1 187 ? 19.520 11.704 -26.807 1.00 91.88 187 ILE A O 1
ATOM 1444 N N . VAL A 1 188 ? 19.356 12.484 -28.904 1.00 91.62 188 VAL A N 1
ATOM 1445 C CA . VAL A 1 188 ? 18.224 13.381 -28.619 1.00 91.62 188 VAL A CA 1
ATOM 1446 C C . VAL A 1 188 ? 16.988 12.601 -28.163 1.00 91.62 188 VAL A C 1
ATOM 1448 O O . VAL A 1 188 ? 16.373 12.983 -27.166 1.00 91.62 188 VAL A O 1
ATOM 1451 N N . ILE A 1 189 ? 16.640 11.501 -28.839 1.00 87.94 189 ILE A N 1
ATOM 1452 C CA . ILE A 1 189 ? 15.493 10.663 -28.461 1.00 87.94 189 ILE A CA 1
ATOM 1453 C C . ILE A 1 189 ? 15.734 10.000 -27.102 1.00 87.94 189 ILE A C 1
ATOM 1455 O O . ILE A 1 189 ? 14.833 9.995 -26.268 1.00 87.94 189 ILE A O 1
ATOM 1459 N N . PHE A 1 190 ? 16.944 9.511 -26.818 1.00 87.19 190 PHE A N 1
ATOM 1460 C CA . PHE A 1 190 ? 17.252 8.933 -25.508 1.00 87.19 190 PHE A CA 1
ATOM 1461 C C . PHE A 1 190 ? 17.206 9.950 -24.369 1.00 87.19 190 PHE A C 1
ATOM 1463 O O . PHE A 1 190 ? 16.737 9.615 -23.281 1.00 87.19 190 PHE A O 1
ATOM 1470 N N . LEU A 1 191 ? 17.657 11.188 -24.595 1.00 89.31 191 LEU A N 1
ATOM 1471 C CA . LEU A 1 191 ? 17.518 12.265 -23.612 1.00 89.31 191 LEU A CA 1
ATOM 1472 C C . LEU A 1 191 ? 16.044 12.604 -23.361 1.00 89.31 191 LEU A C 1
ATOM 1474 O O . LEU A 1 191 ? 15.657 12.808 -22.212 1.00 89.31 191 LEU A O 1
ATOM 1478 N N . LEU A 1 192 ? 15.221 12.631 -24.415 1.00 86.62 192 LEU A N 1
ATOM 1479 C CA . LEU A 1 192 ? 13.778 12.831 -24.294 1.00 86.62 192 LEU A CA 1
ATOM 1480 C C . LEU A 1 192 ? 13.114 11.692 -23.511 1.00 86.62 192 LEU A C 1
ATOM 1482 O O . LEU A 1 192 ? 12.338 11.964 -22.600 1.00 86.62 192 LEU A O 1
ATOM 1486 N N . GLY A 1 193 ? 13.444 10.440 -23.840 1.00 81.38 193 GLY A N 1
ATOM 1487 C CA . GLY A 1 193 ? 12.923 9.249 -23.171 1.00 81.38 193 GLY A CA 1
ATOM 1488 C C . GLY A 1 193 ? 13.179 9.285 -21.666 1.00 81.38 193 GLY A C 1
ATOM 1489 O O . GLY A 1 193 ? 12.224 9.227 -20.897 1.00 81.38 193 GLY A O 1
ATOM 1490 N N . HIS A 1 194 ? 14.431 9.511 -21.253 1.00 82.38 194 HIS A N 1
ATOM 1491 C CA . HIS A 1 194 ? 14.791 9.618 -19.833 1.00 82.38 194 HIS A CA 1
ATOM 1492 C C . HIS A 1 194 ? 14.172 10.840 -19.142 1.00 82.38 194 HIS A C 1
ATOM 1494 O O . HIS A 1 194 ? 13.861 10.794 -17.954 1.00 82.38 194 HIS A O 1
ATOM 1500 N N . TRP A 1 195 ? 13.976 11.952 -19.858 1.00 84.38 195 TRP A N 1
ATOM 1501 C CA . TRP A 1 195 ? 13.264 13.096 -19.291 1.00 84.38 195 TRP A CA 1
ATOM 1502 C C . TRP A 1 195 ? 11.792 12.753 -19.006 1.00 84.38 195 TRP A C 1
ATOM 1504 O O . TRP A 1 195 ? 11.303 13.012 -17.906 1.00 84.38 195 TRP A O 1
ATOM 1514 N N . VAL A 1 196 ? 11.090 12.146 -19.969 1.00 79.31 196 VAL A N 1
ATOM 1515 C CA . VAL A 1 196 ? 9.688 11.721 -19.810 1.00 79.31 196 VAL A CA 1
ATOM 1516 C C . VAL A 1 196 ? 9.550 10.662 -18.715 1.00 79.31 196 VAL A C 1
ATOM 1518 O O . VAL A 1 196 ? 8.635 10.753 -17.896 1.00 79.31 196 VAL A O 1
ATOM 1521 N N . GLU A 1 197 ? 10.473 9.705 -18.675 1.00 76.38 197 GLU A N 1
ATOM 1522 C CA . GLU A 1 197 ? 10.640 8.698 -17.625 1.00 76.38 197 GLU A CA 1
ATOM 1523 C C . GLU A 1 197 ? 10.688 9.336 -16.231 1.00 76.38 197 GLU A C 1
ATOM 1525 O O . GLU A 1 197 ? 9.779 9.135 -15.423 1.00 76.38 197 GLU A O 1
ATOM 1530 N N . MET A 1 198 ? 11.685 10.189 -15.983 1.00 76.69 198 MET A N 1
ATOM 1531 C CA . MET A 1 198 ? 11.899 10.819 -14.677 1.00 76.69 198 MET A CA 1
ATOM 1532 C C . MET A 1 198 ? 10.710 11.681 -14.252 1.00 76.69 198 MET A C 1
ATOM 1534 O O . MET A 1 198 ? 10.283 11.655 -13.097 1.00 76.69 198 MET A O 1
ATOM 1538 N N . ARG A 1 199 ? 10.121 12.411 -15.203 1.00 78.00 199 ARG A N 1
ATOM 1539 C CA . ARG A 1 199 ? 8.941 13.238 -14.946 1.00 78.00 199 ARG A CA 1
ATOM 1540 C C . ARG A 1 199 ? 7.704 12.401 -14.599 1.00 78.00 199 ARG A C 1
ATOM 1542 O O . ARG A 1 199 ? 6.818 12.878 -13.890 1.00 78.00 199 ARG A O 1
ATOM 1549 N N . SER A 1 200 ? 7.602 11.184 -15.130 1.00 69.56 200 SER A N 1
ATOM 1550 C CA . SER A 1 200 ? 6.489 10.272 -14.844 1.00 69.56 200 SER A CA 1
ATOM 1551 C C . SER A 1 200 ? 6.603 9.682 -13.441 1.00 69.56 200 SER A C 1
ATOM 1553 O O . SER A 1 200 ? 5.603 9.667 -12.729 1.00 69.56 200 SER A O 1
ATOM 1555 N N . VAL A 1 201 ? 7.812 9.289 -13.022 1.00 69.31 201 VAL A N 1
ATOM 1556 C CA . VAL A 1 201 ? 8.074 8.803 -11.657 1.00 69.31 201 VAL A CA 1
ATOM 1557 C C . VAL A 1 201 ? 7.813 9.899 -10.628 1.00 69.31 201 VAL A C 1
ATOM 1559 O O . VAL A 1 201 ? 7.047 9.681 -9.700 1.00 69.31 201 VAL A O 1
ATOM 1562 N N . ARG A 1 202 ? 8.333 11.116 -10.835 1.00 71.00 202 ARG A N 1
ATOM 1563 C CA . ARG A 1 202 ? 8.127 12.220 -9.883 1.00 71.00 202 ARG A CA 1
ATOM 1564 C C . ARG A 1 202 ? 6.656 12.546 -9.646 1.00 71.00 202 ARG A C 1
ATOM 1566 O O . ARG A 1 202 ? 6.227 12.659 -8.507 1.00 71.00 202 ARG A O 1
ATOM 1573 N N . ARG A 1 203 ? 5.861 12.659 -10.717 1.00 66.81 203 ARG A N 1
ATOM 1574 C CA . ARG A 1 203 ? 4.412 12.888 -10.577 1.00 66.81 203 ARG A CA 1
ATOM 1575 C C . ARG A 1 203 ? 3.696 11.753 -9.845 1.00 66.81 203 ARG A C 1
ATOM 1577 O O . ARG A 1 203 ? 2.595 11.962 -9.350 1.00 66.81 203 ARG A O 1
ATOM 1584 N N . ALA A 1 204 ? 4.259 10.546 -9.847 1.00 61.66 204 ALA A N 1
ATOM 1585 C CA . ALA A 1 204 ? 3.719 9.433 -9.082 1.00 61.66 204 ALA A CA 1
ATOM 1586 C C . ALA A 1 204 ? 4.134 9.480 -7.604 1.00 61.66 204 ALA A C 1
ATOM 1588 O O . ALA A 1 204 ? 3.315 9.115 -6.770 1.00 61.66 204 ALA A O 1
ATOM 1589 N N . SER A 1 205 ? 5.339 9.968 -7.294 1.00 62.03 205 SER A N 1
ATOM 1590 C CA . SER A 1 205 ? 5.888 10.062 -5.932 1.00 62.03 205 SER A CA 1
ATOM 1591 C C . SER A 1 205 ? 5.431 11.285 -5.121 1.00 62.03 205 SER A C 1
ATOM 1593 O O . SER A 1 205 ? 5.554 11.259 -3.903 1.00 62.03 205 SER A O 1
ATOM 1595 N N . GLY A 1 206 ? 4.876 12.327 -5.754 1.00 58.28 206 GLY A N 1
ATOM 1596 C CA . GLY A 1 206 ? 4.488 13.595 -5.099 1.00 58.28 206 GLY A CA 1
ATOM 1597 C C . GLY A 1 206 ? 3.315 13.531 -4.108 1.00 58.28 206 GLY A C 1
ATOM 1598 O O . GLY A 1 206 ? 2.750 14.560 -3.771 1.00 58.28 206 GLY A O 1
ATOM 1599 N N . ALA A 1 207 ? 2.909 12.343 -3.660 1.00 54.38 207 ALA A N 1
ATOM 1600 C CA . ALA A 1 207 ? 1.890 12.208 -2.619 1.00 54.38 207 ALA A CA 1
ATOM 1601 C C . ALA A 1 207 ? 2.391 12.687 -1.249 1.00 54.38 207 ALA A C 1
ATOM 1603 O O . ALA A 1 207 ? 1.590 13.138 -0.444 1.00 54.38 207 ALA A O 1
ATOM 1604 N N . LEU A 1 208 ? 3.706 12.616 -1.012 1.00 57.47 208 LEU A N 1
ATOM 1605 C CA . LEU A 1 208 ? 4.338 13.205 0.169 1.00 57.47 208 LEU A CA 1
ATOM 1606 C C . LEU A 1 208 ? 4.284 14.735 0.135 1.00 57.47 208 LEU A C 1
ATOM 1608 O O . LEU A 1 208 ? 3.998 15.342 1.158 1.00 57.47 208 LEU A O 1
ATOM 1612 N N . ASP A 1 209 ? 4.489 15.339 -1.040 1.00 61.81 209 ASP A N 1
ATOM 1613 C CA . ASP A 1 209 ? 4.400 16.794 -1.211 1.00 61.81 209 ASP A CA 1
ATOM 1614 C C . ASP A 1 209 ? 2.975 17.285 -0.900 1.00 61.81 209 ASP A C 1
ATOM 1616 O O . ASP A 1 209 ? 2.800 18.258 -0.182 1.00 61.81 209 ASP A O 1
ATOM 1620 N N . GLU A 1 210 ? 1.947 16.557 -1.356 1.00 63.44 210 GLU A N 1
ATOM 1621 C CA . GLU A 1 210 ? 0.545 16.878 -1.044 1.00 63.44 210 GLU A CA 1
ATOM 1622 C C . GLU A 1 210 ? 0.202 16.739 0.449 1.00 63.44 210 GLU A C 1
ATOM 1624 O O . GLU A 1 210 ? -0.702 17.427 0.914 1.00 63.44 210 GLU A O 1
ATOM 1629 N N . LEU A 1 211 ? 0.879 15.850 1.188 1.00 63.25 211 LEU A N 1
ATOM 1630 C CA . LEU A 1 211 ? 0.717 15.726 2.641 1.00 63.25 211 LEU A CA 1
ATOM 1631 C C . LEU A 1 211 ? 1.460 16.850 3.375 1.00 63.25 211 LEU A C 1
ATOM 1633 O O . LEU A 1 211 ? 0.915 17.419 4.314 1.00 63.25 211 LEU A O 1
ATOM 1637 N N . ALA A 1 212 ? 2.661 17.212 2.916 1.00 65.81 212 ALA A N 1
ATOM 1638 C CA . ALA A 1 212 ? 3.434 18.326 3.461 1.00 65.81 212 ALA A CA 1
ATOM 1639 C C . ALA A 1 212 ? 2.727 19.679 3.254 1.00 65.81 212 ALA A C 1
ATOM 1641 O O . ALA A 1 212 ? 2.713 20.500 4.165 1.00 65.81 212 ALA A O 1
ATOM 1642 N N . ASP A 1 213 ? 2.064 19.873 2.106 1.00 71.81 213 ASP A N 1
ATOM 1643 C CA . ASP A 1 213 ? 1.271 21.071 1.783 1.00 71.81 213 ASP A CA 1
ATOM 1644 C C . ASP A 1 213 ? 0.091 21.309 2.756 1.00 71.81 213 ASP A C 1
ATOM 1646 O O . ASP A 1 213 ? -0.509 22.387 2.755 1.00 71.81 213 ASP A O 1
ATOM 1650 N N . LEU A 1 214 ? -0.286 20.314 3.572 1.00 71.12 214 LEU A N 1
ATOM 1651 C CA . LEU A 1 214 ? -1.346 20.454 4.576 1.00 71.12 214 LEU A CA 1
ATOM 1652 C C . LEU A 1 214 ? -0.871 21.187 5.834 1.00 71.12 214 LEU A C 1
ATOM 1654 O O . LEU A 1 214 ? -1.700 21.771 6.541 1.00 71.12 214 LEU A O 1
ATOM 1658 N N . MET A 1 215 ? 0.434 21.180 6.107 1.00 78.38 215 MET A N 1
ATOM 1659 C CA . MET A 1 215 ? 0.999 21.862 7.263 1.00 78.38 215 MET A CA 1
ATOM 1660 C C . MET A 1 215 ? 1.098 23.362 6.984 1.00 78.38 215 MET A C 1
ATOM 1662 O O . MET A 1 215 ? 1.695 23.765 5.985 1.00 78.38 215 MET A O 1
ATOM 1666 N N . PRO A 1 216 ? 0.515 24.218 7.837 1.00 83.69 216 PRO A N 1
ATOM 1667 C CA . PRO A 1 216 ? 0.708 25.651 7.706 1.00 83.69 216 PRO A CA 1
ATOM 1668 C C . PRO A 1 216 ? 2.157 26.029 8.051 1.00 83.69 216 PRO A C 1
ATOM 1670 O O . PRO A 1 216 ? 2.780 25.417 8.913 1.00 83.69 216 PRO A O 1
ATOM 1673 N N . ASP A 1 217 ? 2.678 27.081 7.419 1.00 85.94 217 ASP A N 1
ATOM 1674 C CA . ASP A 1 217 ? 4.013 27.607 7.742 1.00 85.94 217 ASP A CA 1
ATOM 1675 C C . ASP A 1 217 ? 4.030 28.351 9.094 1.00 85.94 217 ASP A C 1
ATOM 1677 O O . ASP A 1 217 ? 5.059 28.420 9.775 1.00 85.94 217 ASP A O 1
ATOM 1681 N N . THR A 1 218 ? 2.883 28.919 9.492 1.00 91.19 218 THR A N 1
ATOM 1682 C CA . THR A 1 218 ? 2.724 29.738 10.702 1.00 91.19 218 THR A CA 1
ATOM 1683 C C . THR A 1 218 ? 1.530 29.311 11.559 1.00 91.19 218 THR A C 1
ATOM 1685 O O . THR A 1 218 ? 0.577 28.693 11.081 1.00 91.19 218 THR A O 1
ATOM 1688 N N . ALA A 1 219 ? 1.584 29.643 12.849 1.00 93.38 219 ALA A N 1
ATOM 1689 C CA . ALA A 1 219 ? 0.549 29.372 13.841 1.00 93.38 219 ALA A CA 1
ATOM 1690 C C . ALA A 1 219 ? 0.244 30.618 14.689 1.00 93.38 219 ALA A C 1
ATOM 1692 O O . ALA A 1 219 ? 1.135 31.413 14.981 1.00 93.38 219 ALA A O 1
ATOM 1693 N N . GLU A 1 220 ? -1.014 30.773 15.119 1.00 94.69 220 GLU A N 1
ATOM 1694 C CA . GLU A 1 220 ? -1.425 31.823 16.063 1.00 94.69 220 GLU A CA 1
ATOM 1695 C C . GLU A 1 220 ? -1.296 31.314 17.511 1.00 94.69 220 GLU A C 1
ATOM 1697 O O . GLU A 1 220 ? -2.221 30.694 18.045 1.00 94.69 220 GLU A O 1
ATOM 1702 N N . ARG A 1 221 ? -0.162 31.579 18.169 1.00 95.38 221 ARG A N 1
ATOM 1703 C CA . ARG A 1 221 ? 0.050 31.239 19.584 1.00 95.38 221 ARG A CA 1
ATOM 1704 C C . ARG A 1 221 ? -0.642 32.254 20.493 1.00 95.38 221 ARG A C 1
ATOM 1706 O O . ARG A 1 221 ? -0.542 33.460 20.294 1.00 95.38 221 ARG A O 1
ATOM 1713 N N . VAL A 1 222 ? -1.343 31.770 21.511 1.00 93.50 222 VAL A N 1
ATOM 1714 C CA . VAL A 1 222 ? -1.987 32.571 22.555 1.00 93.50 222 VAL A CA 1
ATOM 1715 C C . VAL A 1 222 ? -0.979 32.812 23.677 1.00 93.50 222 VAL A C 1
ATOM 1717 O O . VAL A 1 222 ? -0.484 31.876 24.298 1.00 93.50 222 VAL A O 1
ATOM 1720 N N . THR A 1 223 ? -0.684 34.078 23.942 1.00 90.25 223 THR A N 1
ATOM 1721 C CA . THR A 1 223 ? 0.231 34.517 25.004 1.00 90.25 223 THR A CA 1
ATOM 1722 C C . THR A 1 223 ? -0.453 34.508 26.378 1.00 90.25 223 THR A C 1
ATOM 1724 O O . THR A 1 223 ? -1.681 34.481 26.478 1.00 90.25 223 THR A O 1
ATOM 1727 N N . GLU A 1 224 ? 0.321 34.603 27.466 1.00 83.88 224 GLU A N 1
ATOM 1728 C CA . GLU A 1 224 ? -0.212 34.667 28.842 1.00 83.88 224 GLU A CA 1
ATOM 1729 C C . GLU A 1 224 ? -1.175 35.849 29.085 1.00 83.88 224 GLU A C 1
ATOM 1731 O O . GLU A 1 224 ? -2.000 35.802 29.998 1.00 83.88 224 GLU A O 1
ATOM 1736 N N . SER A 1 225 ? -1.098 36.912 28.273 1.00 79.56 225 SER A N 1
ATOM 1737 C CA . SER A 1 225 ? -2.016 38.060 28.332 1.00 79.56 225 SER A CA 1
ATOM 1738 C C . SER A 1 225 ? -3.368 37.801 27.650 1.00 79.56 225 SER A C 1
ATOM 1740 O O . SER A 1 225 ? -4.277 38.624 27.774 1.00 79.56 225 SER A O 1
ATOM 1742 N N . GLY A 1 226 ? -3.516 36.673 26.945 1.00 82.12 226 GLY A N 1
ATOM 1743 C CA . GLY A 1 226 ? -4.697 36.315 26.158 1.00 82.12 226 GLY A CA 1
ATOM 1744 C C . GLY A 1 226 ? -4.709 36.881 24.732 1.00 82.12 226 GLY A C 1
ATOM 1745 O O . GLY A 1 226 ? -5.691 36.682 24.014 1.00 82.12 226 GLY A O 1
ATOM 1746 N N . GLU A 1 227 ? -3.649 37.576 24.307 1.00 87.81 227 GLU A N 1
ATOM 1747 C CA . GLU A 1 227 ? -3.469 38.046 22.926 1.00 87.81 227 GLU A CA 1
ATOM 1748 C C . GLU A 1 227 ? -2.809 36.968 22.052 1.00 87.81 227 GLU A C 1
ATOM 1750 O O . GLU A 1 227 ? -2.069 36.123 22.556 1.00 87.81 227 GLU A O 1
ATOM 1755 N N . THR A 1 228 ? -3.065 36.998 20.742 1.00 91.25 228 THR A N 1
ATOM 1756 C CA . THR A 1 228 ? -2.478 36.066 19.765 1.00 91.25 228 THR A CA 1
ATOM 1757 C C . THR A 1 228 ? -1.278 36.679 19.052 1.00 91.25 228 THR A C 1
ATOM 1759 O O . THR A 1 228 ? -1.378 37.801 18.552 1.00 91.25 228 THR A O 1
ATOM 1762 N N . GLU A 1 229 ? -0.193 35.922 18.923 1.00 93.75 229 GLU A N 1
ATOM 1763 C CA . GLU A 1 229 ? 0.975 36.245 18.101 1.00 93.75 229 GLU A CA 1
ATOM 1764 C C . GLU A 1 229 ? 1.179 35.197 17.001 1.00 93.75 229 GLU A C 1
ATOM 1766 O O . GLU A 1 229 ? 0.888 34.018 17.192 1.00 93.75 229 GLU A O 1
ATOM 1771 N N . GLU A 1 230 ? 1.660 35.627 15.836 1.00 94.25 230 GLU A N 1
ATOM 1772 C CA . GLU A 1 230 ? 1.979 34.725 14.729 1.00 94.25 230 GLU A CA 1
ATOM 1773 C C . GLU A 1 230 ? 3.432 34.253 14.859 1.00 94.25 230 GLU A C 1
ATOM 1775 O O . GLU A 1 230 ? 4.352 35.074 14.891 1.00 94.25 230 GLU A O 1
ATOM 1780 N N . VAL A 1 231 ? 3.630 32.939 14.944 1.00 93.75 231 VAL A N 1
ATOM 1781 C CA . VAL A 1 231 ? 4.942 32.281 15.058 1.00 93.75 231 VAL A CA 1
ATOM 1782 C C . VAL A 1 231 ? 5.112 31.255 13.944 1.00 93.75 231 VAL A C 1
ATOM 1784 O O . VAL A 1 231 ? 4.122 30.761 13.403 1.00 93.75 231 VAL A O 1
ATOM 1787 N N . ALA A 1 232 ? 6.351 30.918 13.581 1.00 92.75 232 ALA A N 1
ATOM 1788 C CA . ALA A 1 232 ? 6.578 29.790 12.682 1.00 92.75 232 ALA A CA 1
ATOM 1789 C C . ALA A 1 232 ? 6.178 28.488 13.391 1.00 92.75 232 ALA A C 1
ATOM 1791 O O . ALA A 1 232 ? 6.402 28.345 14.592 1.00 92.75 232 ALA A O 1
ATOM 1792 N N . VAL A 1 233 ? 5.624 27.517 12.659 1.00 89.38 233 VAL A N 1
ATOM 1793 C CA . VAL A 1 233 ? 5.253 26.215 13.254 1.00 89.38 233 VAL A CA 1
ATOM 1794 C C . VAL A 1 233 ? 6.464 25.506 13.868 1.00 89.38 233 VAL A C 1
ATOM 1796 O O . VAL A 1 233 ? 6.335 24.843 14.892 1.00 89.38 233 VAL A O 1
ATOM 1799 N N . ALA A 1 234 ? 7.655 25.713 13.302 1.00 86.94 234 ALA A N 1
ATOM 1800 C CA . ALA A 1 234 ? 8.913 25.191 13.836 1.00 86.94 234 ALA A CA 1
ATOM 1801 C C . ALA A 1 234 ? 9.304 25.765 15.214 1.00 86.94 234 ALA A C 1
ATOM 1803 O O . ALA A 1 234 ? 10.105 25.150 15.912 1.00 86.94 234 ALA A O 1
ATOM 1804 N N . ASP A 1 235 ? 8.745 26.914 15.606 1.00 89.75 235 ASP A N 1
ATOM 1805 C CA . ASP A 1 235 ? 9.016 27.566 16.892 1.00 89.75 235 ASP A CA 1
ATOM 1806 C C . ASP A 1 235 ? 7.995 27.175 17.981 1.00 89.75 235 ASP A C 1
ATOM 1808 O O . ASP A 1 235 ? 8.086 27.663 19.112 1.00 89.75 235 ASP A O 1
ATOM 1812 N N . LEU A 1 236 ? 7.008 26.327 17.654 1.00 91.19 236 LEU A N 1
ATOM 1813 C CA . LEU A 1 236 ? 6.044 25.809 18.624 1.00 91.19 236 LEU A CA 1
ATOM 1814 C C . LEU A 1 236 ? 6.702 24.789 19.554 1.00 91.19 236 LEU A C 1
ATOM 1816 O O . LEU A 1 236 ? 7.455 23.912 19.123 1.00 91.19 236 LEU A O 1
ATOM 1820 N N . VAL A 1 237 ? 6.349 24.869 20.834 1.00 91.75 237 VAL A N 1
ATOM 1821 C CA . VAL A 1 237 ? 6.812 23.938 21.869 1.00 91.75 237 VAL A CA 1
ATOM 1822 C C . VAL A 1 237 ? 5.612 23.248 22.515 1.00 91.75 237 VAL A C 1
ATOM 1824 O O . VAL A 1 237 ? 4.508 23.794 22.556 1.00 91.75 237 VAL A O 1
ATOM 1827 N N . GLU A 1 238 ? 5.820 22.035 23.024 1.00 92.50 238 GLU A N 1
ATOM 1828 C CA . GLU A 1 238 ? 4.822 21.318 23.816 1.00 92.50 238 GLU A CA 1
ATOM 1829 C C . GLU A 1 238 ? 4.281 22.194 24.962 1.00 92.50 238 GLU A C 1
ATOM 1831 O O . GLU A 1 238 ? 5.027 22.875 25.672 1.00 92.50 238 GLU A O 1
ATOM 1836 N N . GLY A 1 239 ? 2.960 22.190 25.133 1.00 90.19 239 GLY A N 1
ATOM 1837 C CA . GLY A 1 239 ? 2.252 23.012 26.110 1.00 90.19 239 GLY A CA 1
ATOM 1838 C C . GLY A 1 239 ? 1.807 24.387 25.602 1.00 90.19 239 GLY A C 1
ATOM 1839 O O . GLY A 1 239 ? 0.957 24.998 26.260 1.00 90.19 239 GLY A O 1
ATOM 1840 N N . ASP A 1 240 ? 2.293 24.853 24.444 1.00 94.25 240 ASP A N 1
ATOM 1841 C CA . ASP A 1 240 ? 1.814 26.094 23.829 1.00 94.25 240 ASP A CA 1
ATOM 1842 C C . ASP A 1 240 ? 0.306 26.015 23.545 1.00 94.25 240 ASP A C 1
ATOM 1844 O O . ASP A 1 240 ? -0.230 24.980 23.143 1.00 94.25 240 ASP A O 1
ATOM 1848 N N . LEU A 1 241 ? -0.400 27.128 23.758 1.00 95.31 241 LEU A N 1
ATOM 1849 C CA . LEU A 1 241 ? -1.820 27.243 23.439 1.00 95.31 241 LEU A CA 1
ATOM 1850 C C . LEU A 1 241 ? -1.971 27.932 22.085 1.00 95.31 241 LEU A C 1
ATOM 1852 O O . LEU A 1 241 ? -1.554 29.073 21.926 1.00 95.31 241 LEU A O 1
ATOM 1856 N N . VAL A 1 242 ? -2.591 27.268 21.118 1.00 95.81 242 VAL A N 1
ATOM 1857 C CA . VAL A 1 242 ? -2.708 27.753 19.739 1.00 95.81 242 VAL A CA 1
ATOM 1858 C C . VAL A 1 242 ? -4.172 27.964 19.373 1.00 95.81 242 VAL A C 1
ATOM 1860 O O . VAL A 1 242 ? -5.023 27.118 19.648 1.00 95.81 242 VAL A O 1
ATOM 1863 N N . LEU A 1 243 ? -4.482 29.103 18.753 1.00 95.25 243 LEU A N 1
ATOM 1864 C CA . LEU A 1 243 ? -5.815 29.408 18.243 1.00 95.25 243 LEU A CA 1
ATOM 1865 C C . LEU A 1 243 ? -5.962 28.900 16.806 1.00 95.25 243 LEU A C 1
ATOM 1867 O O . LEU A 1 243 ? -5.325 29.405 15.886 1.00 95.25 243 LEU A O 1
ATOM 1871 N N . VAL A 1 244 ? -6.888 27.968 16.592 1.00 94.38 244 VAL A N 1
ATOM 1872 C CA . VAL A 1 244 ? -7.256 27.480 15.260 1.00 94.38 244 VAL A CA 1
ATOM 1873 C C . VAL A 1 244 ? -8.634 28.017 14.891 1.00 94.38 244 VAL A C 1
ATOM 1875 O O . VAL A 1 244 ? -9.662 27.680 15.486 1.00 94.38 244 VAL A O 1
ATOM 1878 N N . ARG A 1 245 ? -8.663 28.897 13.889 1.00 92.56 245 ARG A N 1
ATOM 1879 C CA . ARG A 1 245 ? -9.886 29.551 13.400 1.00 92.56 245 ARG A CA 1
ATOM 1880 C C . ARG A 1 245 ? -10.701 28.618 12.488 1.00 92.56 245 ARG A C 1
ATOM 1882 O O . ARG A 1 245 ? -10.139 27.678 11.926 1.00 92.56 245 ARG A O 1
ATOM 1889 N N . PRO A 1 246 ? -12.008 28.878 12.296 1.00 90.56 246 PRO A N 1
ATOM 1890 C CA . PRO A 1 246 ? -12.798 28.170 11.292 1.00 90.56 246 PRO A CA 1
ATOM 1891 C C . PRO A 1 246 ? -12.154 28.273 9.901 1.00 90.56 246 PRO A C 1
ATOM 1893 O O . PRO A 1 246 ? -11.829 29.370 9.445 1.00 90.56 246 PRO A O 1
ATOM 1896 N N . GLY A 1 247 ? -11.982 27.138 9.229 1.00 85.38 247 GLY A N 1
ATOM 1897 C CA . GLY A 1 247 ? -11.356 27.015 7.912 1.00 85.38 247 GLY A CA 1
ATOM 1898 C C . GLY A 1 247 ? -9.826 26.916 7.914 1.00 85.38 247 GLY A C 1
ATOM 1899 O O . GLY A 1 247 ? -9.259 26.710 6.844 1.00 85.38 247 GLY A O 1
ATOM 1900 N N . ALA A 1 248 ? -9.163 27.063 9.066 1.00 89.06 248 ALA A N 1
ATOM 1901 C CA . ALA A 1 248 ? -7.712 26.920 9.181 1.00 89.06 248 ALA A CA 1
ATOM 1902 C C . ALA A 1 248 ? -7.302 25.458 9.420 1.00 89.06 248 ALA A C 1
ATOM 1904 O O . ALA A 1 248 ? -8.064 24.674 9.995 1.00 89.06 248 ALA A O 1
ATOM 1905 N N . ASN A 1 249 ? -6.082 25.113 9.006 1.00 90.56 249 ASN A N 1
ATOM 1906 C CA . ASN A 1 249 ? -5.477 23.830 9.346 1.00 90.56 249 ASN A CA 1
ATOM 1907 C C . ASN A 1 249 ? -4.890 23.874 10.758 1.00 90.56 249 ASN A C 1
ATOM 1909 O O . ASN A 1 249 ? -4.418 24.916 11.219 1.00 90.56 249 ASN A O 1
ATOM 1913 N N . VAL A 1 250 ? -4.932 22.735 11.438 1.00 92.38 250 VAL A N 1
ATOM 1914 C CA . VAL A 1 250 ? -4.311 22.541 12.746 1.00 92.38 250 VAL A CA 1
ATOM 1915 C C . VAL A 1 250 ? -2.784 22.487 12.552 1.00 92.38 250 VAL A C 1
ATOM 1917 O O . VAL A 1 250 ? -2.317 21.680 11.752 1.00 92.38 250 VAL A O 1
ATOM 1920 N N . PRO A 1 251 ? -1.991 23.343 13.221 1.00 90.38 251 PRO A N 1
ATOM 1921 C CA . PRO A 1 251 ? -0.556 23.465 12.944 1.00 90.38 251 PRO A CA 1
ATOM 1922 C C . PRO A 1 251 ? 0.324 22.398 13.604 1.00 90.38 251 PRO A C 1
ATOM 1924 O O . PRO A 1 251 ? 1.452 22.207 13.169 1.00 90.38 251 PRO A O 1
ATOM 1927 N N . ALA A 1 252 ? -0.156 21.737 14.656 1.00 91.56 252 ALA A N 1
ATOM 1928 C CA . ALA A 1 252 ? 0.563 20.706 15.400 1.00 91.56 252 ALA A CA 1
ATOM 1929 C C . ALA A 1 252 ? -0.439 19.817 16.152 1.00 91.56 252 ALA A C 1
ATOM 1931 O O . ALA A 1 252 ? -1.578 20.236 16.374 1.00 91.56 252 ALA A O 1
ATOM 1932 N N . ASP A 1 253 ? -0.015 18.621 16.552 1.00 91.56 253 ASP A N 1
ATOM 1933 C CA . ASP A 1 253 ? -0.855 17.712 17.332 1.00 91.56 253 ASP A CA 1
ATOM 1934 C C . ASP A 1 253 ? -1.109 18.294 18.727 1.00 91.56 253 ASP A C 1
ATOM 1936 O O . ASP A 1 253 ? -0.247 18.957 19.320 1.00 91.56 253 ASP A O 1
ATOM 1940 N N . GLY A 1 254 ? -2.310 18.073 19.254 1.00 93.75 254 GLY A N 1
ATOM 1941 C CA . GLY A 1 254 ? -2.685 18.629 20.544 1.00 93.75 254 GLY A CA 1
ATOM 1942 C C . GLY A 1 254 ? -4.027 18.156 21.072 1.00 93.75 254 GLY A C 1
ATOM 1943 O O . GLY A 1 254 ? -4.715 17.341 20.467 1.00 93.75 254 GLY A O 1
ATOM 1944 N N . VAL A 1 255 ? -4.420 18.729 22.207 1.00 95.12 255 VAL A N 1
ATOM 1945 C CA . VAL A 1 255 ? -5.716 18.491 22.854 1.00 95.12 255 VAL A CA 1
ATOM 1946 C C . VAL A 1 255 ? -6.511 19.788 22.884 1.00 95.12 255 VAL A C 1
ATOM 1948 O O . VAL A 1 255 ? -5.972 20.855 23.200 1.00 95.12 255 VAL A O 1
ATOM 1951 N N . VAL A 1 256 ? -7.806 19.725 22.578 1.00 96.31 256 VAL A N 1
ATOM 1952 C CA . VAL A 1 256 ? -8.693 20.888 22.667 1.00 96.31 256 VAL A CA 1
ATOM 1953 C C . VAL A 1 256 ? -8.785 21.333 24.126 1.00 96.31 256 VAL A C 1
ATOM 1955 O O . VAL A 1 256 ? -9.291 20.623 24.989 1.00 96.31 256 VAL A O 1
ATOM 1958 N N . ALA A 1 257 ? -8.297 22.536 24.414 1.00 94.12 257 ALA A N 1
ATOM 1959 C CA . ALA A 1 257 ? -8.421 23.161 25.723 1.00 94.12 257 ALA A CA 1
ATOM 1960 C C . ALA A 1 257 ? -9.739 23.935 25.849 1.00 94.12 257 ALA A C 1
ATOM 1962 O O . ALA A 1 257 ? -10.362 23.925 26.907 1.00 94.12 257 ALA A O 1
ATOM 1963 N N . GLU A 1 258 ? -10.164 24.615 24.777 1.00 91.44 258 GLU A N 1
ATOM 1964 C CA . GLU A 1 258 ? -11.403 25.394 24.748 1.00 91.44 258 GLU A CA 1
ATOM 1965 C C . GLU A 1 258 ? -12.031 25.424 23.350 1.00 91.44 258 GLU A C 1
ATOM 1967 O O . GLU A 1 258 ? -11.330 25.472 22.336 1.00 91.44 258 GLU A O 1
ATOM 1972 N N . GLY A 1 259 ? -13.360 25.527 23.314 1.00 90.19 259 GLY A N 1
ATOM 1973 C CA . GLY A 1 259 ? -14.144 25.625 22.085 1.00 90.19 259 GLY A CA 1
ATOM 1974 C C . GLY A 1 259 ? -14.739 24.289 21.650 1.00 90.19 259 GLY A C 1
ATOM 1975 O O . GLY A 1 259 ? -14.443 23.242 22.214 1.00 90.19 259 GLY A O 1
ATOM 1976 N N . GLU A 1 260 ? -15.606 24.358 20.648 1.00 89.88 260 GLU A N 1
ATOM 1977 C CA . GLU A 1 260 ? -16.260 23.204 20.040 1.00 89.88 260 GLU A CA 1
ATOM 1978 C C . GLU A 1 260 ? -16.307 23.425 18.529 1.00 89.88 260 GLU A C 1
ATOM 1980 O O . GLU A 1 260 ? -16.608 24.528 18.054 1.00 89.88 260 GLU A O 1
ATOM 1985 N N . SER A 1 261 ? -15.966 22.397 17.757 1.00 91.12 261 SER A N 1
ATOM 1986 C CA . SER A 1 261 ? -16.004 22.460 16.300 1.00 91.12 261 SER A CA 1
ATOM 1987 C C . SER A 1 261 ? -16.101 21.072 15.679 1.00 91.12 261 SER A C 1
ATOM 1989 O O . SER A 1 261 ? -15.995 20.053 16.350 1.00 91.12 261 SER A O 1
ATOM 1991 N N . LYS A 1 262 ? -16.273 21.047 14.358 1.00 89.38 262 LYS A N 1
ATOM 1992 C CA . LYS A 1 262 ? -16.098 19.850 13.541 1.00 89.38 262 LYS A CA 1
ATOM 1993 C C . LYS A 1 262 ? -14.764 19.935 12.819 1.00 89.38 262 LYS A C 1
ATOM 1995 O O . LYS A 1 262 ? -14.521 20.921 12.115 1.00 89.38 262 LYS A O 1
ATOM 2000 N N . VAL A 1 263 ? -13.931 18.917 12.965 1.00 87.62 263 VAL A N 1
ATOM 2001 C CA . VAL A 1 263 ? -12.625 18.817 12.313 1.00 87.62 263 VAL A CA 1
ATOM 2002 C C . VAL A 1 263 ? -12.714 17.808 11.178 1.00 87.62 263 VAL A C 1
ATOM 2004 O O . VAL A 1 263 ? -13.313 16.744 11.301 1.00 87.62 263 VAL A O 1
ATOM 2007 N N . ASN A 1 264 ? -12.181 18.182 10.020 1.00 86.25 264 ASN A N 1
ATOM 2008 C CA . ASN A 1 264 ? -12.067 17.285 8.888 1.00 86.25 264 ASN A CA 1
ATOM 2009 C C . ASN A 1 264 ? -10.730 16.556 8.932 1.00 86.25 264 ASN A C 1
ATOM 2011 O O . ASN A 1 264 ? -9.698 17.143 8.601 1.00 86.25 264 ASN A O 1
ATOM 2015 N N . GLU A 1 265 ? -10.790 15.279 9.279 1.00 82.38 265 GLU A N 1
ATOM 2016 C CA . GLU A 1 265 ? -9.627 14.401 9.380 1.00 82.38 265 GLU A CA 1
ATOM 2017 C C . GLU A 1 265 ? -9.466 13.506 8.138 1.00 82.38 265 GLU A C 1
ATOM 2019 O O . GLU A 1 265 ? -8.532 12.717 8.072 1.00 82.38 265 GLU A O 1
ATOM 2024 N N . SER A 1 266 ? -10.294 13.699 7.097 1.00 70.56 266 SER A N 1
ATOM 2025 C CA . SER A 1 266 ? -10.392 12.828 5.912 1.00 70.56 266 SER A CA 1
ATOM 2026 C C . SER A 1 266 ? -9.083 12.538 5.181 1.00 70.56 266 SER A C 1
ATOM 2028 O O . SER A 1 266 ? -9.001 11.576 4.430 1.00 70.56 266 SER A O 1
ATOM 2030 N N . MET A 1 267 ? -8.096 13.424 5.304 1.00 64.81 267 MET A N 1
ATOM 2031 C CA . MET A 1 267 ? -6.795 13.283 4.644 1.00 64.81 267 MET A CA 1
ATOM 2032 C C . MET A 1 267 ? -5.815 12.410 5.431 1.00 64.81 267 MET A C 1
ATOM 2034 O O . MET A 1 267 ? -4.886 11.877 4.833 1.00 64.81 267 MET A O 1
ATOM 2038 N N . VAL A 1 268 ? -6.011 12.299 6.746 1.00 69.19 268 VAL A N 1
ATOM 2039 C CA . VAL A 1 268 ? -5.166 11.517 7.655 1.00 69.19 268 VAL A CA 1
ATOM 2040 C C . VAL A 1 268 ? -5.834 10.183 7.961 1.00 69.19 268 VAL A C 1
ATOM 2042 O O . VAL A 1 268 ? -5.191 9.145 7.851 1.00 69.19 268 VAL A O 1
ATOM 2045 N N . THR A 1 269 ? -7.125 10.212 8.297 1.00 63.94 269 THR A N 1
ATOM 2046 C CA . THR A 1 269 ? -7.897 9.010 8.623 1.00 63.94 269 THR A CA 1
ATOM 2047 C C . THR A 1 269 ? -8.397 8.334 7.350 1.00 63.94 269 THR A C 1
ATOM 2049 O O . THR A 1 269 ? -8.065 7.184 7.107 1.00 63.94 269 THR A O 1
ATOM 2052 N N . GLY A 1 270 ? -9.049 9.091 6.462 1.00 59.47 270 GLY A N 1
ATOM 2053 C CA . GLY A 1 270 ? -9.752 8.549 5.289 1.00 59.47 270 GLY A CA 1
ATOM 2054 C C . GLY A 1 270 ? -11.274 8.720 5.371 1.00 59.47 270 GLY A C 1
ATOM 2055 O O . GLY A 1 270 ? -11.980 8.539 4.367 1.00 59.47 270 GLY A O 1
ATOM 2056 N N . GLU A 1 271 ? -11.773 9.150 6.531 1.00 59.78 271 GLU A N 1
ATOM 2057 C CA . GLU A 1 271 ? -13.188 9.377 6.807 1.00 59.78 271 GLU A CA 1
ATOM 2058 C C . GLU A 1 271 ? -13.719 10.663 6.174 1.00 59.78 271 GLU A C 1
ATOM 2060 O O . GLU A 1 271 ? -13.230 11.767 6.404 1.00 59.78 271 GLU A O 1
ATOM 2065 N N . SER A 1 272 ? -14.780 10.549 5.374 1.00 61.47 272 SER A N 1
ATOM 2066 C CA . SER A 1 272 ? -15.358 11.711 4.679 1.00 61.47 272 SER A CA 1
ATOM 2067 C C . SER A 1 272 ? -16.204 12.604 5.596 1.00 61.47 272 SER A C 1
ATOM 2069 O O . SER A 1 272 ? -16.466 13.765 5.257 1.00 61.47 272 SER A O 1
ATOM 2071 N N . ALA A 1 273 ? -16.669 12.066 6.727 1.00 74.56 273 ALA A N 1
ATOM 2072 C CA . ALA A 1 273 ? -17.484 12.785 7.696 1.00 74.56 273 ALA A CA 1
ATOM 2073 C C . ALA A 1 273 ? -16.593 13.563 8.686 1.00 74.56 273 ALA A C 1
ATOM 2075 O O . ALA A 1 273 ? -15.689 12.983 9.278 1.00 74.56 273 ALA A O 1
ATOM 2076 N N . PRO A 1 274 ? -16.832 14.871 8.900 1.00 81.94 274 PRO A N 1
ATOM 2077 C CA . PRO A 1 274 ? -16.125 15.628 9.930 1.00 81.94 274 PRO A CA 1
ATOM 2078 C C . PRO A 1 274 ? -16.423 15.101 11.341 1.00 81.94 274 PRO A C 1
ATOM 2080 O O . PRO A 1 274 ? -17.590 14.888 11.674 1.00 81.94 274 PRO A O 1
ATOM 2083 N N . VAL A 1 275 ? -15.384 14.988 12.167 1.00 83.81 275 VAL A N 1
ATOM 2084 C CA . VAL A 1 275 ? -15.442 14.518 13.559 1.00 83.81 275 VAL A CA 1
ATOM 2085 C C . VAL A 1 275 ? -15.731 15.698 14.489 1.00 83.81 275 VAL A C 1
ATOM 2087 O O . VAL A 1 275 ? -15.160 16.778 14.319 1.00 83.81 275 VAL A O 1
ATOM 2090 N N . GLU A 1 276 ? -16.644 15.528 15.445 1.00 89.25 276 GLU A N 1
ATOM 2091 C CA . GLU A 1 276 ? -16.913 16.535 16.482 1.00 89.25 276 GLU A CA 1
ATOM 2092 C C . GLU A 1 276 ? -15.781 16.551 17.514 1.00 89.25 276 GLU A C 1
ATOM 2094 O O . GLU A 1 276 ? -15.283 15.500 17.903 1.00 89.25 276 GLU A O 1
ATOM 2099 N N . LYS A 1 277 ? -15.339 17.752 17.902 1.00 91.06 277 LYS A N 1
ATOM 2100 C CA . LYS A 1 277 ? -14.256 17.966 18.865 1.00 91.06 277 LYS A CA 1
ATOM 2101 C C . LYS A 1 277 ? -14.687 18.975 19.918 1.00 91.06 277 LYS A C 1
ATOM 2103 O O . LYS A 1 277 ? -15.109 20.091 19.590 1.00 91.06 277 LYS A O 1
ATOM 2108 N N . THR A 1 278 ? -14.527 18.577 21.167 1.00 92.69 278 THR A N 1
ATOM 2109 C CA . THR A 1 278 ? -14.883 19.271 22.404 1.00 92.69 278 THR A CA 1
ATOM 2110 C C . THR A 1 278 ? -13.671 19.316 23.346 1.00 92.69 278 THR A C 1
ATOM 2112 O O . THR A 1 278 ? -12.661 18.664 23.0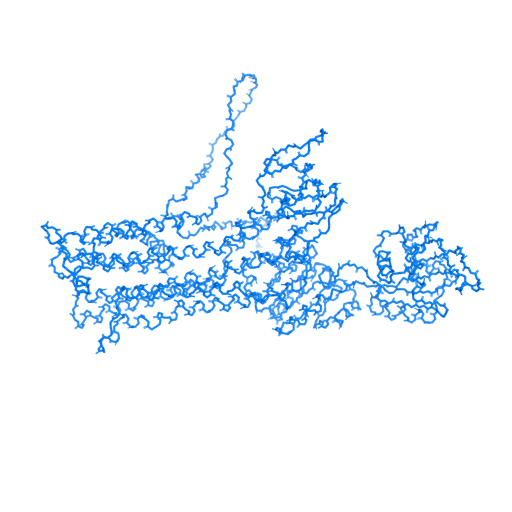75 1.00 92.69 278 THR A O 1
ATOM 2115 N N . PRO A 1 279 ? -13.695 20.115 24.431 1.00 94.81 279 PRO A N 1
ATOM 2116 C CA . PRO A 1 279 ? -12.564 20.192 25.349 1.00 94.81 279 PRO A CA 1
ATOM 2117 C C . PRO A 1 279 ? -12.197 18.826 25.941 1.00 94.81 279 PRO A C 1
ATOM 2119 O O . PRO A 1 279 ? -13.032 18.182 26.569 1.00 94.81 279 PRO A O 1
ATOM 2122 N N . GLY A 1 280 ? -10.936 18.425 25.784 1.00 89.12 280 GLY A N 1
ATOM 2123 C CA . GLY A 1 280 ? -10.427 17.102 26.156 1.00 89.12 280 GLY A CA 1
ATOM 2124 C C . GLY A 1 280 ? -10.139 16.187 24.964 1.00 89.12 280 GLY A C 1
ATOM 2125 O O . GLY A 1 280 ? -9.323 15.282 25.110 1.00 89.12 280 GLY A O 1
ATOM 2126 N N . ASP A 1 281 ? -10.714 16.462 23.791 1.00 90.06 281 ASP A N 1
ATOM 2127 C CA . ASP A 1 281 ? -10.496 15.644 22.597 1.00 90.06 281 ASP A CA 1
ATOM 2128 C C . ASP A 1 281 ? -9.155 15.954 21.919 1.00 90.06 281 ASP A C 1
ATOM 2130 O O . ASP A 1 281 ? -8.714 17.108 21.849 1.00 90.06 281 ASP A O 1
ATOM 2134 N N . GLU A 1 282 ? -8.526 14.921 21.362 1.00 88.81 282 GLU A N 1
ATOM 2135 C CA . GLU A 1 282 ? -7.300 15.040 20.571 1.00 88.81 282 GLU A CA 1
ATOM 2136 C C . GLU A 1 282 ? -7.577 15.592 19.169 1.00 88.81 282 GLU A C 1
ATOM 2138 O O . GLU A 1 282 ? -8.613 15.321 18.552 1.00 88.81 282 GLU A O 1
ATOM 2143 N N . VAL A 1 283 ? -6.625 16.353 18.639 1.00 90.12 283 VAL A N 1
ATOM 2144 C CA . VAL A 1 283 ? -6.636 16.895 17.280 1.00 90.12 283 VAL A CA 1
ATOM 2145 C C . VAL A 1 283 ? -5.278 16.692 16.623 1.00 90.12 283 VAL A C 1
ATOM 2147 O O . VAL A 1 283 ? -4.233 16.863 17.248 1.00 90.12 283 VAL A O 1
ATOM 2150 N N . ILE A 1 284 ? -5.310 16.360 15.336 1.00 88.00 284 ILE A N 1
ATOM 2151 C C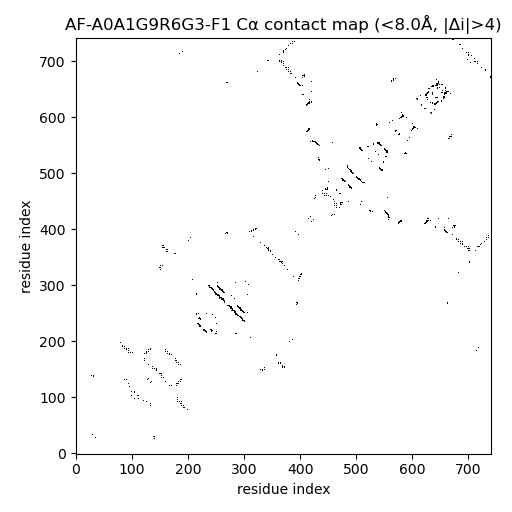A . ILE A 1 284 ? -4.119 15.992 14.570 1.00 88.00 284 ILE A CA 1
ATOM 2152 C C . ILE A 1 284 ? -3.684 17.168 13.687 1.00 88.00 284 ILE A C 1
ATOM 2154 O O . ILE A 1 284 ? -4.514 17.813 13.036 1.00 88.00 284 ILE A O 1
ATOM 2158 N N . GLY A 1 285 ? -2.384 17.437 13.629 1.00 88.31 285 GLY A N 1
ATOM 2159 C CA . GLY A 1 285 ? -1.761 18.407 12.736 1.00 88.31 285 GLY A CA 1
ATOM 2160 C C . GLY A 1 285 ? -2.066 18.125 11.260 1.00 88.31 285 GLY A C 1
ATOM 2161 O O . GLY A 1 285 ? -2.166 16.982 10.821 1.00 88.31 285 GLY A O 1
ATOM 2162 N N . GLY A 1 286 ? -2.273 19.186 10.480 1.00 85.88 286 GLY A N 1
ATOM 2163 C CA . GLY A 1 286 ? -2.653 19.122 9.065 1.00 85.88 286 GLY A CA 1
ATOM 2164 C C . GLY A 1 286 ? -4.150 18.889 8.806 1.00 85.88 286 GLY A C 1
ATOM 2165 O O . GLY A 1 286 ? -4.604 19.059 7.673 1.00 85.88 286 GLY A O 1
ATOM 2166 N N . THR A 1 287 ? -4.948 18.558 9.827 1.00 87.94 287 THR A N 1
ATOM 2167 C CA . THR A 1 287 ? -6.413 18.448 9.695 1.00 87.94 287 THR A CA 1
ATOM 2168 C C . THR A 1 287 ? -7.073 19.824 9.607 1.00 87.94 287 THR A C 1
ATOM 2170 O O . THR A 1 287 ? -6.531 20.824 10.080 1.00 87.94 287 THR A O 1
ATOM 2173 N N . THR A 1 288 ? -8.254 19.913 8.986 1.00 89.44 288 THR A N 1
ATOM 2174 C CA . THR A 1 288 ? -8.912 21.210 8.747 1.00 89.44 288 THR A CA 1
ATOM 2175 C C . THR A 1 288 ? -10.061 21.442 9.718 1.00 89.44 288 THR A C 1
ATOM 2177 O O . THR A 1 288 ? -11.069 20.732 9.693 1.00 89.44 288 THR A O 1
ATOM 2180 N N . ASN A 1 289 ? -9.977 22.507 10.508 1.00 91.06 289 ASN A N 1
ATOM 2181 C CA . ASN A 1 289 ? -11.070 22.953 11.361 1.00 91.06 289 ASN A CA 1
ATOM 2182 C C . ASN A 1 289 ? -12.200 23.577 10.515 1.00 91.06 289 ASN A C 1
ATOM 2184 O O . ASN A 1 289 ? -11.930 24.420 9.662 1.00 91.06 289 ASN A O 1
ATOM 2188 N N . ARG A 1 290 ? -13.473 23.204 10.717 1.00 87.19 290 ARG A N 1
ATOM 2189 C CA . ARG A 1 290 ? -14.582 23.685 9.866 1.00 87.19 290 ARG A CA 1
ATOM 2190 C C . ARG A 1 290 ? -15.380 24.843 10.451 1.00 87.19 290 ARG A C 1
ATOM 2192 O O . ARG A 1 290 ? -15.475 25.888 9.812 1.00 87.19 290 ARG A O 1
ATOM 2199 N N . SER A 1 291 ? -16.020 24.637 11.598 1.00 79.31 291 SER A N 1
ATOM 2200 C CA . SER A 1 291 ? -17.199 25.431 11.987 1.00 79.31 291 SER A CA 1
ATOM 2201 C C . SER A 1 291 ? -16.911 26.437 13.103 1.00 79.31 291 SER A C 1
ATOM 2203 O O . SER A 1 291 ? -17.224 27.618 12.965 1.00 79.31 291 SER A O 1
ATOM 2205 N N . GLY A 1 292 ? -16.340 25.966 14.211 1.00 82.81 292 GLY A N 1
ATOM 2206 C CA . GLY A 1 292 ? -16.031 26.740 15.412 1.00 82.81 292 GLY A CA 1
ATOM 2207 C C . GLY A 1 292 ? -14.547 27.079 15.529 1.00 82.81 292 GLY A C 1
ATOM 2208 O O . GLY A 1 292 ? -13.733 26.661 14.711 1.00 82.81 292 GLY A O 1
ATOM 2209 N N . SER A 1 293 ? -14.183 27.879 16.529 1.00 90.25 293 SER A N 1
ATOM 2210 C CA . SER A 1 293 ? -12.782 28.157 16.867 1.00 90.25 293 SER A CA 1
ATOM 2211 C C . SER A 1 293 ? -12.328 27.238 17.990 1.00 90.25 293 SER A C 1
ATOM 2213 O O . SER A 1 293 ? -13.024 27.149 19.002 1.00 90.25 293 SER A O 1
ATOM 2215 N N . LEU A 1 294 ? -11.155 26.635 17.840 1.00 93.06 294 LEU A N 1
ATOM 2216 C CA . LEU A 1 294 ? -10.553 25.774 18.852 1.00 93.06 294 LEU A CA 1
ATOM 2217 C C . LEU A 1 294 ? -9.317 26.460 19.432 1.00 93.06 294 LEU A C 1
ATOM 2219 O O . LEU A 1 294 ? -8.527 27.043 18.688 1.00 93.06 294 LEU A O 1
ATOM 2223 N N . ARG A 1 295 ? -9.142 26.389 20.751 1.00 95.19 295 ARG A N 1
ATOM 2224 C CA . ARG A 1 295 ? -7.841 26.609 21.388 1.00 95.19 295 ARG A CA 1
ATOM 2225 C C . ARG A 1 295 ? -7.268 25.255 21.734 1.00 95.19 295 ARG A C 1
ATOM 2227 O O . ARG A 1 295 ? -7.870 24.519 22.511 1.00 95.19 295 ARG A O 1
ATOM 2234 N N . ILE A 1 296 ? -6.134 24.936 21.141 1.00 95.88 296 ILE A N 1
ATOM 2235 C CA . ILE A 1 296 ? -5.514 23.619 21.223 1.00 95.88 296 ILE A CA 1
ATOM 2236 C C . ILE A 1 296 ? -4.226 23.765 22.012 1.00 95.88 296 ILE A C 1
ATOM 2238 O O . ILE A 1 296 ? -3.431 24.662 21.736 1.00 95.88 296 ILE A O 1
ATOM 2242 N N . ARG A 1 297 ? -4.042 22.914 23.018 1.00 95.88 297 ARG A N 1
ATOM 2243 C CA . ARG A 1 297 ? -2.772 22.790 23.724 1.00 95.88 297 ARG A CA 1
ATOM 2244 C C . ARG A 1 297 ? -1.913 21.782 22.978 1.00 95.88 297 ARG A C 1
ATOM 2246 O O . ARG A 1 297 ? -2.320 20.632 22.850 1.00 95.88 297 ARG A O 1
ATOM 2253 N N . VAL A 1 298 ? -0.764 22.232 22.495 1.00 95.31 298 VAL A N 1
ATOM 2254 C CA . VAL A 1 298 ? 0.175 21.420 21.719 1.00 95.31 298 VAL A CA 1
ATOM 2255 C C . VAL A 1 298 ? 0.717 20.280 22.582 1.00 95.31 298 VAL A C 1
ATOM 2257 O O . VAL A 1 298 ? 1.143 20.523 23.712 1.00 95.31 298 VAL A O 1
ATOM 2260 N N . THR A 1 299 ? 0.701 19.058 22.051 1.00 90.81 299 THR A N 1
ATOM 2261 C CA . THR A 1 299 ? 1.262 17.853 22.690 1.00 90.81 299 THR A CA 1
ATOM 2262 C C . THR A 1 299 ? 2.467 17.294 21.940 1.00 90.81 299 THR A C 1
ATOM 2264 O O . THR A 1 299 ? 3.324 16.692 22.570 1.00 90.81 299 THR A O 1
ATOM 2267 N N . ALA A 1 300 ? 2.574 17.517 20.626 1.00 87.00 300 ALA A N 1
ATOM 2268 C CA . ALA A 1 300 ? 3.738 17.109 19.840 1.00 87.00 300 ALA A CA 1
ATOM 2269 C C . ALA A 1 300 ? 4.026 18.107 18.709 1.00 87.00 300 ALA A C 1
ATOM 2271 O O . ALA A 1 300 ? 3.103 18.670 18.114 1.00 87.00 300 ALA A O 1
ATOM 2272 N N . THR A 1 301 ? 5.307 18.326 18.392 1.00 88.00 301 THR A N 1
ATOM 2273 C CA . THR A 1 301 ? 5.753 19.227 17.312 1.00 88.00 301 THR A CA 1
ATOM 2274 C C . THR A 1 301 ? 6.849 18.595 16.452 1.00 88.00 301 THR A C 1
ATOM 2276 O O . THR A 1 301 ? 7.455 17.586 16.807 1.00 88.00 301 THR A O 1
ATOM 2279 N N . GLY A 1 302 ? 7.089 19.163 15.265 1.00 81.94 302 GLY A N 1
ATOM 2280 C CA . GLY A 1 302 ? 8.158 18.715 14.369 1.00 81.94 302 GLY A CA 1
ATOM 2281 C C . GLY A 1 302 ? 8.050 17.236 13.974 1.00 81.94 302 GLY A C 1
ATOM 2282 O O . GLY A 1 302 ? 7.025 16.801 13.441 1.00 81.94 302 GLY A O 1
ATOM 2283 N N . GLU A 1 303 ? 9.123 16.475 14.213 1.00 74.75 303 GLU A N 1
ATOM 2284 C CA . GLU A 1 303 ? 9.229 15.045 13.874 1.00 74.75 303 GLU A CA 1
ATOM 2285 C C . GLU A 1 303 ? 8.355 14.131 14.748 1.00 74.75 303 GLU A C 1
ATOM 2287 O O . GLU A 1 303 ? 8.128 12.982 14.374 1.00 74.75 303 GLU A O 1
ATOM 2292 N N . GLU A 1 304 ? 7.850 14.635 15.876 1.00 76.31 304 GLU A N 1
ATOM 2293 C CA . GLU A 1 304 ? 7.018 13.876 16.820 1.00 76.31 304 GLU A CA 1
ATOM 2294 C C . GLU A 1 304 ? 5.522 13.939 16.475 1.00 76.31 304 GLU A C 1
ATOM 2296 O O . GLU A 1 304 ? 4.720 13.233 17.076 1.00 76.31 304 GLU A O 1
ATOM 2301 N N . THR A 1 305 ? 5.128 14.760 15.494 1.00 80.62 305 THR A N 1
ATOM 2302 C CA . THR A 1 305 ? 3.730 14.816 15.038 1.00 80.62 305 THR A CA 1
ATOM 2303 C C . THR A 1 305 ? 3.328 13.556 14.271 1.00 80.62 305 THR A C 1
ATOM 2305 O O . THR A 1 305 ? 4.128 12.953 13.550 1.00 80.62 305 THR A O 1
ATOM 2308 N N . THR A 1 306 ? 2.043 13.214 14.338 1.00 76.06 306 THR A N 1
ATOM 2309 C CA . THR A 1 306 ? 1.421 12.092 13.625 1.00 76.06 306 THR A CA 1
ATOM 2310 C C . THR A 1 306 ? 1.693 12.175 12.123 1.00 76.06 306 THR A C 1
ATOM 2312 O O . THR A 1 306 ? 2.076 11.185 11.498 1.00 76.06 306 THR A O 1
ATOM 2315 N N . LEU A 1 307 ? 1.556 13.365 11.528 1.00 76.56 307 LEU A N 1
ATOM 2316 C CA . LEU A 1 307 ? 1.792 13.562 10.098 1.00 76.56 307 LEU A CA 1
ATOM 2317 C C . LEU A 1 307 ? 3.269 13.364 9.720 1.00 76.56 307 LEU A C 1
ATOM 2319 O O . LEU A 1 307 ? 3.555 12.708 8.717 1.00 76.56 307 LEU A O 1
ATOM 2323 N N . SER A 1 308 ? 4.210 13.857 10.530 1.00 75.31 308 SER A N 1
ATOM 2324 C CA . SER A 1 308 ? 5.643 13.594 10.331 1.00 75.31 308 SER A CA 1
ATOM 2325 C C . SER A 1 308 ? 5.979 12.108 10.483 1.00 75.31 308 SER A C 1
ATOM 2327 O O . SER A 1 308 ? 6.745 11.567 9.681 1.00 75.31 308 SER A O 1
ATOM 2329 N N . GLY A 1 309 ? 5.360 11.417 11.445 1.00 70.56 309 GLY A N 1
ATOM 2330 C CA . GLY A 1 309 ? 5.459 9.964 11.594 1.00 70.56 309 GLY A CA 1
ATOM 2331 C C . GLY A 1 309 ? 4.984 9.219 10.342 1.00 70.56 309 GLY A C 1
ATOM 2332 O O . GLY A 1 309 ? 5.693 8.352 9.828 1.00 70.56 309 GLY A O 1
ATOM 2333 N N . ILE A 1 310 ? 3.837 9.621 9.784 1.00 70.88 310 ILE A N 1
ATOM 2334 C CA . ILE A 1 310 ? 3.315 9.112 8.506 1.00 70.88 310 ILE A CA 1
ATOM 2335 C C . ILE A 1 310 ? 4.318 9.351 7.369 1.00 70.88 310 ILE A C 1
ATOM 2337 O O . ILE A 1 310 ? 4.615 8.429 6.604 1.00 70.88 310 ILE A O 1
ATOM 2341 N N . MET A 1 311 ? 4.867 10.564 7.251 1.00 71.31 311 MET A N 1
ATOM 2342 C CA . MET A 1 311 ? 5.842 10.904 6.209 1.00 71.31 311 MET A CA 1
ATOM 2343 C C . MET A 1 311 ? 7.107 10.042 6.305 1.00 71.31 311 MET A C 1
ATOM 2345 O O . MET A 1 311 ? 7.553 9.517 5.282 1.00 71.31 311 MET A O 1
ATOM 2349 N N . ARG A 1 312 ? 7.636 9.832 7.518 1.00 72.44 312 ARG A N 1
ATOM 2350 C CA . ARG A 1 312 ? 8.796 8.964 7.778 1.00 72.44 312 ARG A CA 1
ATOM 2351 C C . ARG A 1 312 ? 8.532 7.524 7.344 1.00 72.44 312 ARG A C 1
ATOM 2353 O O . ARG A 1 312 ? 9.332 6.959 6.601 1.00 72.44 312 ARG A O 1
ATOM 2360 N N . LEU A 1 313 ? 7.391 6.951 7.732 1.00 65.69 313 LEU A N 1
ATOM 2361 C CA . LEU A 1 313 ? 7.018 5.586 7.341 1.00 65.69 313 LEU A CA 1
ATOM 2362 C C . LEU A 1 313 ? 6.910 5.440 5.823 1.00 65.69 313 LEU A C 1
ATOM 2364 O O . LEU A 1 313 ? 7.422 4.481 5.247 1.00 65.69 313 LEU A O 1
ATOM 2368 N N . VAL A 1 314 ? 6.292 6.412 5.149 1.00 65.69 314 VAL A N 1
ATOM 2369 C CA . VAL A 1 314 ? 6.189 6.411 3.686 1.00 65.69 314 VAL A CA 1
ATOM 2370 C C . VAL A 1 314 ? 7.566 6.562 3.030 1.00 65.69 314 VAL A C 1
ATOM 2372 O O . VAL A 1 314 ? 7.811 5.943 1.990 1.00 65.69 314 VAL A O 1
ATOM 2375 N N . GLU A 1 315 ? 8.480 7.345 3.604 1.00 66.88 315 GLU A N 1
ATOM 2376 C CA . GLU A 1 315 ? 9.853 7.471 3.110 1.00 66.88 315 GLU A CA 1
ATOM 2377 C C . GLU A 1 315 ? 10.638 6.158 3.257 1.00 66.88 315 GLU A C 1
ATOM 2379 O O . GLU A 1 315 ? 11.228 5.685 2.280 1.00 66.88 315 GLU A O 1
ATOM 2384 N N . GLU A 1 316 ? 10.590 5.519 4.427 1.00 66.12 316 GLU A N 1
ATOM 2385 C CA . GLU A 1 316 ? 11.187 4.199 4.668 1.00 66.12 316 GLU A CA 1
ATOM 2386 C C . GLU A 1 316 ? 10.659 3.165 3.669 1.00 66.12 316 GLU A C 1
ATOM 2388 O O . GLU A 1 316 ? 11.425 2.443 3.010 1.00 66.12 316 GLU A O 1
ATOM 2393 N N . ALA A 1 317 ? 9.343 3.179 3.450 1.00 63.34 317 ALA A N 1
ATOM 2394 C CA . ALA A 1 317 ? 8.703 2.365 2.436 1.00 63.34 317 ALA A CA 1
ATOM 2395 C C . ALA A 1 317 ? 9.295 2.650 1.061 1.00 63.34 317 ALA A C 1
ATOM 2397 O O . ALA A 1 317 ? 9.692 1.712 0.376 1.00 63.34 317 ALA A O 1
ATOM 2398 N N . GLN A 1 318 ? 9.420 3.921 0.662 1.00 65.12 318 GLN A N 1
ATOM 2399 C CA . GLN A 1 318 ? 9.992 4.347 -0.618 1.00 65.12 318 GLN A CA 1
ATOM 2400 C C . GLN A 1 318 ? 11.475 3.999 -0.808 1.00 65.12 318 GLN A C 1
ATOM 2402 O O . GLN A 1 318 ? 11.945 4.003 -1.955 1.00 65.12 318 GLN A O 1
ATOM 2407 N N . GLN A 1 319 ? 12.189 3.595 0.239 1.00 66.69 319 GLN A N 1
ATOM 2408 C CA . GLN A 1 319 ? 13.568 3.116 0.146 1.00 66.69 319 GLN A CA 1
ATOM 2409 C C . GLN A 1 319 ? 13.675 1.580 0.045 1.00 66.69 319 GLN A C 1
ATOM 2411 O O . GLN A 1 319 ? 14.639 1.068 -0.535 1.00 66.69 319 GLN A O 1
ATOM 2416 N N . SER A 1 320 ? 12.669 0.823 0.504 1.00 68.38 320 SER A N 1
ATOM 2417 C CA . SER A 1 320 ? 12.679 -0.655 0.470 1.00 68.38 320 SER A CA 1
ATOM 2418 C C . SER A 1 320 ? 12.586 -1.227 -0.959 1.00 68.38 320 SER A C 1
ATOM 2420 O O . SER A 1 320 ? 11.831 -0.730 -1.789 1.00 68.38 320 SER A O 1
ATOM 2422 N N . ARG A 1 321 ? 13.343 -2.278 -1.309 1.00 67.06 321 ARG A N 1
ATOM 2423 C CA . ARG A 1 321 ? 13.286 -2.878 -2.664 1.00 67.06 321 ARG A CA 1
ATOM 2424 C C . ARG A 1 321 ? 12.334 -4.062 -2.722 1.00 67.06 321 ARG A C 1
ATOM 2426 O O . ARG A 1 321 ? 12.438 -4.982 -1.919 1.00 67.06 321 ARG A O 1
ATOM 2433 N N . SER A 1 322 ? 11.493 -4.092 -3.751 1.00 70.62 322 SER A N 1
ATOM 2434 C CA . SER A 1 322 ? 10.519 -5.164 -3.928 1.00 70.62 322 SER A CA 1
ATOM 2435 C C . SER A 1 322 ? 11.083 -6.392 -4.653 1.00 70.62 322 SER A C 1
ATOM 2437 O O . SER A 1 322 ? 12.042 -6.304 -5.431 1.00 70.62 322 SER A O 1
ATOM 2439 N N . ARG A 1 323 ? 10.471 -7.566 -4.437 1.00 73.31 323 ARG A N 1
ATOM 2440 C CA . ARG A 1 323 ? 10.863 -8.814 -5.124 1.00 73.31 323 ARG A CA 1
ATOM 2441 C C . ARG A 1 323 ? 10.668 -8.687 -6.633 1.00 73.31 323 ARG A C 1
ATOM 2443 O O . ARG A 1 323 ? 11.495 -9.161 -7.417 1.00 73.31 323 ARG A O 1
ATOM 2450 N N . THR A 1 324 ? 9.600 -8.008 -7.043 1.00 76.12 324 THR A N 1
ATOM 2451 C CA . THR A 1 324 ? 9.280 -7.782 -8.456 1.00 76.12 324 THR A CA 1
ATOM 2452 C C . THR A 1 324 ? 10.325 -6.895 -9.139 1.00 76.12 324 THR A C 1
ATOM 2454 O O . THR A 1 324 ? 10.695 -7.159 -10.285 1.00 76.12 324 THR A O 1
ATOM 2457 N N . GLN A 1 325 ? 10.889 -5.912 -8.429 1.00 74.94 325 GLN A N 1
ATOM 2458 C CA . GLN A 1 325 ? 11.983 -5.091 -8.951 1.00 74.94 325 GLN A CA 1
ATOM 2459 C C . GLN A 1 325 ? 13.249 -5.924 -9.202 1.00 74.94 325 GLN A C 1
ATOM 2461 O O . GLN A 1 325 ? 13.849 -5.822 -10.267 1.00 74.94 325 GLN A O 1
ATOM 2466 N N . VAL A 1 326 ? 13.601 -6.834 -8.287 1.00 78.12 326 VAL A N 1
ATOM 2467 C CA . VAL A 1 326 ? 14.744 -7.749 -8.475 1.00 78.12 326 VAL A CA 1
ATOM 2468 C C . VAL A 1 326 ? 14.547 -8.661 -9.695 1.00 78.12 326 VAL A C 1
ATOM 2470 O O . VAL A 1 326 ? 15.500 -8.955 -10.423 1.00 78.12 326 VAL A O 1
ATOM 2473 N N . LEU A 1 327 ? 13.314 -9.114 -9.946 1.00 76.88 327 LEU A N 1
ATOM 2474 C CA . LEU A 1 327 ? 12.984 -9.880 -11.151 1.00 76.88 327 LEU A CA 1
ATOM 2475 C C . LEU A 1 327 ? 13.140 -9.036 -12.423 1.00 76.88 327 LEU A C 1
ATOM 2477 O O . LEU A 1 327 ? 13.694 -9.535 -13.404 1.00 76.88 327 LEU A O 1
ATOM 2481 N N . ALA A 1 328 ? 12.697 -7.777 -12.402 1.00 78.56 328 ALA A N 1
ATOM 2482 C CA . ALA A 1 328 ? 12.854 -6.849 -13.518 1.00 78.56 328 ALA A CA 1
ATOM 2483 C C . ALA A 1 328 ? 14.337 -6.568 -13.822 1.00 78.56 328 ALA A C 1
ATOM 2485 O O . ALA A 1 328 ? 14.748 -6.683 -14.978 1.00 78.56 328 ALA A O 1
ATOM 2486 N N . ASP A 1 329 ? 15.157 -6.319 -12.797 1.00 77.06 329 ASP A N 1
ATOM 2487 C CA . ASP A 1 329 ? 16.606 -6.109 -12.931 1.00 77.06 329 ASP A CA 1
ATOM 2488 C C . ASP A 1 329 ? 17.289 -7.337 -13.556 1.00 77.06 329 ASP A C 1
ATOM 2490 O O . ASP A 1 329 ? 18.096 -7.237 -14.486 1.00 77.06 329 ASP A O 1
ATOM 2494 N N . ARG A 1 330 ? 16.911 -8.539 -13.103 1.00 81.81 330 ARG A N 1
ATOM 2495 C CA . ARG A 1 330 ? 17.416 -9.793 -13.674 1.00 81.81 330 ARG A CA 1
ATOM 2496 C C . ARG A 1 330 ? 16.976 -9.977 -15.126 1.00 81.81 330 ARG A C 1
ATOM 2498 O O . ARG A 1 330 ? 17.781 -10.418 -15.948 1.00 81.81 330 ARG A O 1
ATOM 2505 N N . ALA A 1 331 ? 15.724 -9.661 -15.451 1.00 81.75 331 ALA A N 1
ATOM 2506 C CA . ALA A 1 331 ? 15.214 -9.728 -16.816 1.00 81.75 331 ALA A CA 1
ATOM 2507 C C . ALA A 1 331 ? 15.957 -8.751 -17.742 1.00 81.75 331 ALA A C 1
ATOM 2509 O O . ALA A 1 331 ? 16.340 -9.142 -18.845 1.00 81.75 331 ALA A O 1
ATOM 2510 N N . ALA A 1 332 ? 16.246 -7.531 -17.274 1.00 81.75 332 ALA A N 1
ATOM 2511 C CA . ALA A 1 332 ? 17.040 -6.544 -18.004 1.00 81.75 332 ALA A CA 1
ATOM 2512 C C . ALA A 1 332 ? 18.447 -7.073 -18.323 1.00 81.75 332 ALA A C 1
ATOM 2514 O O . ALA A 1 332 ? 18.902 -6.964 -19.463 1.00 81.75 332 ALA A O 1
ATOM 2515 N N . GLY A 1 333 ? 19.103 -7.721 -17.355 1.00 84.31 333 GLY A N 1
ATOM 2516 C CA . GLY A 1 333 ? 20.416 -8.337 -17.557 1.00 84.31 333 GLY A CA 1
ATOM 2517 C C . GLY A 1 333 ? 20.404 -9.480 -18.578 1.00 84.31 333 GLY A C 1
ATOM 2518 O O . GLY A 1 333 ? 21.256 -9.536 -19.465 1.00 84.31 333 GLY A O 1
ATOM 2519 N N . TRP A 1 334 ? 19.419 -10.381 -18.522 1.00 87.12 334 TRP A N 1
ATOM 2520 C CA . TRP A 1 334 ? 19.277 -11.434 -19.540 1.00 87.12 334 TRP A CA 1
ATOM 2521 C C . TRP A 1 334 ? 19.015 -10.865 -20.932 1.00 87.12 334 TRP A C 1
ATOM 2523 O O . TRP A 1 334 ? 19.583 -11.344 -21.917 1.00 87.12 334 TRP A O 1
ATOM 2533 N N . LEU A 1 335 ? 18.193 -9.820 -21.009 1.00 85.88 335 LEU A N 1
ATOM 2534 C CA . LEU A 1 335 ? 17.889 -9.136 -22.255 1.00 85.88 335 LEU A CA 1
ATOM 2535 C C . LEU A 1 335 ? 19.139 -8.454 -22.830 1.00 85.88 335 LEU A C 1
ATOM 2537 O O . LEU A 1 335 ? 19.388 -8.589 -24.027 1.00 85.88 335 LEU A O 1
ATOM 2541 N N . PHE A 1 336 ? 19.983 -7.840 -21.992 1.00 88.38 336 PHE A N 1
ATOM 2542 C CA . PHE A 1 336 ? 21.296 -7.319 -22.391 1.00 88.38 336 PHE A CA 1
ATOM 2543 C C . PHE A 1 336 ? 22.152 -8.392 -23.073 1.00 88.38 336 PHE A C 1
ATOM 2545 O O . PHE A 1 336 ? 22.650 -8.181 -24.181 1.00 88.38 336 PHE A O 1
ATOM 2552 N N . TYR A 1 337 ? 22.315 -9.560 -22.443 1.00 90.69 337 TYR A N 1
ATOM 2553 C CA . TYR A 1 337 ? 23.150 -10.623 -23.007 1.00 90.69 337 TYR A CA 1
ATOM 2554 C C . TYR A 1 337 ? 22.571 -11.176 -24.312 1.00 90.69 337 TYR A C 1
ATOM 2556 O O . TYR A 1 337 ? 23.319 -11.416 -25.263 1.00 90.69 337 TYR A O 1
ATOM 2564 N N . GLY A 1 338 ? 21.245 -11.325 -24.385 1.00 91.00 338 GLY A N 1
ATOM 2565 C CA . GLY A 1 338 ? 20.551 -11.702 -25.616 1.00 91.00 338 GLY A CA 1
ATOM 2566 C C . GLY A 1 338 ? 20.766 -10.684 -26.740 1.00 91.00 338 GLY A C 1
ATOM 2567 O O . GLY A 1 338 ? 21.100 -11.064 -27.862 1.00 91.00 338 GLY A O 1
ATOM 2568 N N . ALA A 1 339 ? 20.651 -9.393 -26.429 1.00 90.38 339 ALA A N 1
ATOM 2569 C CA . ALA A 1 339 ? 20.866 -8.291 -27.361 1.00 90.38 339 ALA A CA 1
ATOM 2570 C C . ALA A 1 339 ? 22.305 -8.231 -27.874 1.00 90.38 339 ALA A C 1
ATOM 2572 O O . ALA A 1 339 ? 22.531 -8.101 -29.075 1.00 90.38 339 ALA A O 1
ATOM 2573 N N . LEU A 1 340 ? 23.284 -8.369 -26.977 1.00 92.31 340 LEU A N 1
ATOM 2574 C CA . LEU A 1 340 ? 24.698 -8.387 -27.331 1.00 92.31 340 LEU A CA 1
ATOM 2575 C C . LEU A 1 340 ? 25.021 -9.584 -28.233 1.00 92.31 340 LEU A C 1
ATOM 2577 O O . LEU A 1 340 ? 25.686 -9.423 -29.257 1.00 92.31 340 LEU A O 1
ATOM 2581 N N . GLY A 1 341 ? 24.504 -10.770 -27.900 1.00 94.50 341 GLY A N 1
ATOM 2582 C CA . GLY A 1 341 ? 24.626 -11.959 -28.743 1.00 94.50 341 GLY A CA 1
ATOM 2583 C C . GLY A 1 341 ? 24.015 -11.747 -30.130 1.00 94.50 341 GLY A C 1
ATOM 2584 O O . GLY A 1 341 ? 24.673 -12.000 -31.140 1.00 94.50 341 GLY A O 1
ATOM 2585 N N . ALA A 1 342 ? 22.794 -11.207 -30.195 1.00 93.81 342 ALA A N 1
ATOM 2586 C CA . ALA A 1 342 ? 22.120 -10.885 -31.451 1.00 93.81 342 ALA A CA 1
ATOM 2587 C C . ALA A 1 342 ? 22.894 -9.843 -32.274 1.00 93.81 342 ALA A C 1
ATOM 2589 O O . ALA A 1 342 ? 23.023 -9.997 -33.489 1.00 93.81 342 ALA A O 1
ATOM 2590 N N . ALA A 1 343 ? 23.457 -8.818 -31.633 1.00 93.38 343 ALA A N 1
ATOM 2591 C CA . ALA A 1 343 ? 24.264 -7.790 -32.282 1.00 93.38 343 ALA A CA 1
ATOM 2592 C C . ALA A 1 343 ? 25.547 -8.378 -32.889 1.00 93.38 343 ALA A C 1
ATOM 2594 O O . ALA A 1 343 ? 25.872 -8.079 -34.037 1.00 93.38 343 ALA A O 1
ATOM 2595 N N . VAL A 1 344 ? 26.238 -9.270 -32.170 1.00 95.25 344 VAL A N 1
ATOM 2596 C CA . VAL A 1 344 ? 27.430 -9.972 -32.678 1.00 95.25 344 VAL A CA 1
ATOM 2597 C C . VAL A 1 344 ? 27.076 -10.876 -33.861 1.00 95.25 344 VAL A C 1
ATOM 2599 O O . VAL A 1 344 ? 27.735 -10.812 -34.898 1.00 95.25 344 VAL A O 1
ATOM 2602 N N . VAL A 1 345 ? 26.012 -11.679 -33.751 1.00 95.38 345 VAL A N 1
ATOM 2603 C CA . VAL A 1 345 ? 25.545 -12.542 -34.853 1.00 95.38 345 VAL A CA 1
ATOM 2604 C C . VAL A 1 345 ? 25.166 -11.710 -36.079 1.00 95.38 345 VAL A C 1
ATOM 2606 O O . VAL A 1 345 ? 25.534 -12.060 -37.203 1.00 95.38 345 VAL A O 1
ATOM 2609 N N . THR A 1 346 ? 24.484 -10.583 -35.869 1.00 93.62 346 THR A N 1
ATOM 2610 C CA . THR A 1 346 ? 24.114 -9.633 -36.926 1.00 93.62 346 THR A CA 1
ATOM 2611 C C . THR A 1 346 ? 25.360 -9.058 -37.596 1.00 93.62 346 THR A C 1
ATOM 2613 O O . THR A 1 346 ? 25.456 -9.086 -38.822 1.00 93.62 346 THR A O 1
ATOM 2616 N N . ALA A 1 347 ? 26.347 -8.613 -36.810 1.00 93.69 347 ALA A N 1
ATOM 2617 C CA . ALA A 1 347 ? 27.606 -8.079 -37.321 1.00 93.69 347 ALA A CA 1
ATOM 2618 C C . ALA A 1 347 ? 28.322 -9.090 -38.226 1.00 93.69 347 ALA A C 1
ATOM 2620 O O . ALA A 1 347 ? 28.710 -8.753 -39.345 1.00 93.69 347 ALA A O 1
ATOM 2621 N N . VAL A 1 348 ? 28.459 -10.338 -37.768 1.00 95.06 348 VAL A N 1
ATOM 2622 C CA . VAL A 1 348 ? 29.142 -11.405 -38.514 1.00 95.06 348 VAL A CA 1
ATOM 2623 C C . VAL A 1 348 ? 28.381 -11.754 -39.791 1.00 95.06 348 VAL A C 1
ATOM 2625 O O . VAL A 1 348 ? 28.969 -11.757 -40.871 1.00 95.06 348 VAL A O 1
ATOM 2628 N N . THR A 1 349 ? 27.074 -12.002 -39.691 1.00 93.00 349 THR A N 1
ATOM 2629 C CA . THR A 1 349 ? 26.251 -12.461 -40.823 1.00 93.00 349 THR A CA 1
ATOM 2630 C C . THR A 1 349 ? 26.209 -11.425 -41.943 1.00 93.00 349 THR A C 1
ATOM 2632 O O . THR A 1 349 ? 26.444 -11.760 -43.104 1.00 93.00 349 THR A O 1
ATOM 2635 N N . TRP A 1 350 ? 25.981 -10.152 -41.607 1.00 92.19 350 TRP A N 1
ATOM 2636 C CA . TRP A 1 350 ? 25.956 -9.078 -42.600 1.00 92.19 350 TRP A CA 1
ATOM 2637 C C . TRP A 1 350 ? 27.341 -8.792 -43.181 1.00 92.19 350 TRP A C 1
ATOM 2639 O O . TRP A 1 350 ? 27.457 -8.587 -44.386 1.00 92.19 350 TRP A O 1
ATOM 2649 N N . THR A 1 351 ? 28.404 -8.859 -42.373 1.00 92.88 351 THR A N 1
ATOM 2650 C CA . THR A 1 351 ? 29.775 -8.695 -42.887 1.00 92.88 351 THR A CA 1
ATOM 2651 C C . THR A 1 351 ? 30.128 -9.781 -43.901 1.00 92.88 351 THR A C 1
ATOM 2653 O O . THR A 1 351 ? 30.733 -9.481 -44.927 1.00 92.88 351 THR A O 1
ATOM 2656 N N . VAL A 1 352 ? 29.726 -11.032 -43.656 1.00 93.44 352 VAL A N 1
ATOM 2657 C CA . VAL A 1 352 ? 29.936 -12.135 -44.608 1.00 93.44 352 VAL A CA 1
ATOM 2658 C C . VAL A 1 352 ? 29.093 -11.954 -45.875 1.00 93.44 352 VAL A C 1
ATOM 2660 O O . VAL A 1 352 ? 29.564 -12.269 -46.964 1.00 93.44 352 VAL A O 1
ATOM 2663 N N . ALA A 1 353 ? 27.866 -11.440 -45.751 1.00 89.56 353 ALA A N 1
ATOM 2664 C CA . ALA A 1 353 ? 26.940 -11.307 -46.874 1.00 89.56 353 ALA A CA 1
ATOM 2665 C C . ALA A 1 353 ? 27.261 -10.134 -47.818 1.00 89.56 353 ALA A C 1
ATOM 2667 O O . ALA A 1 353 ? 27.176 -10.296 -49.033 1.00 89.56 353 ALA A O 1
ATOM 2668 N N . VAL A 1 354 ? 27.596 -8.955 -47.278 1.00 88.75 354 VAL A N 1
ATOM 2669 C CA . VAL A 1 354 ? 27.745 -7.710 -48.064 1.00 88.75 354 VAL A CA 1
ATOM 2670 C C . VAL A 1 354 ? 29.071 -6.976 -47.837 1.00 88.75 354 VAL A C 1
ATOM 2672 O O . VAL A 1 354 ? 29.324 -5.962 -48.483 1.00 88.75 354 VAL A O 1
ATOM 2675 N N . GLY A 1 355 ? 29.940 -7.488 -46.961 1.00 87.38 355 GLY A N 1
ATOM 2676 C CA . GLY A 1 355 ? 31.170 -6.813 -46.541 1.00 87.38 355 GLY A CA 1
ATOM 2677 C C . GLY A 1 355 ? 30.951 -5.823 -45.392 1.00 87.38 355 GLY A C 1
ATOM 2678 O O . GLY A 1 355 ? 29.830 -5.408 -45.097 1.00 87.38 355 GLY A O 1
ATOM 2679 N N . PHE A 1 356 ? 32.036 -5.450 -44.708 1.00 84.38 356 PHE A N 1
ATOM 2680 C CA . PHE A 1 356 ? 31.975 -4.473 -43.619 1.00 84.38 356 PHE A CA 1
ATOM 2681 C C . PHE A 1 356 ? 31.726 -3.063 -44.170 1.00 84.38 356 PHE A C 1
ATOM 2683 O O . PHE A 1 356 ? 32.448 -2.600 -45.052 1.00 84.38 356 PHE A O 1
ATOM 2690 N N . GLY A 1 357 ? 30.723 -2.368 -43.634 1.00 82.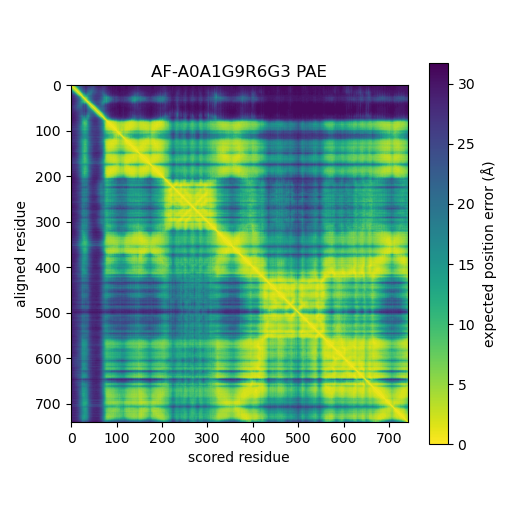06 357 GLY A N 1
ATOM 2691 C CA . GLY A 1 357 ? 30.343 -1.027 -44.076 1.00 82.06 357 GLY A CA 1
ATOM 2692 C C . GLY A 1 357 ? 29.162 -0.463 -43.288 1.00 82.06 357 GLY A C 1
ATOM 2693 O O . GLY A 1 357 ? 28.747 -1.048 -42.284 1.00 82.06 357 GLY A O 1
ATOM 2694 N N . LEU A 1 358 ? 28.608 0.656 -43.766 1.00 81.00 358 LEU A N 1
ATOM 2695 C CA . LEU A 1 358 ? 27.517 1.389 -43.111 1.00 81.00 358 LEU A CA 1
ATOM 2696 C C . LEU A 1 358 ? 26.336 0.477 -42.773 1.00 81.00 358 LEU A C 1
ATOM 2698 O O . LEU A 1 358 ? 25.851 0.492 -41.649 1.00 81.00 358 LEU A O 1
ATOM 2702 N N . THR A 1 359 ? 25.933 -0.380 -43.714 1.00 85.31 359 THR A N 1
ATOM 2703 C CA . THR A 1 359 ? 24.809 -1.304 -43.532 1.00 85.31 359 THR A CA 1
ATOM 2704 C C . THR A 1 359 ? 25.016 -2.231 -42.337 1.00 85.31 359 THR A C 1
ATOM 2706 O O . THR A 1 359 ? 24.080 -2.451 -41.580 1.00 85.31 359 THR A O 1
ATOM 2709 N N . VAL A 1 360 ? 26.230 -2.747 -42.110 1.00 88.94 360 VAL A N 1
ATOM 2710 C CA . VAL A 1 360 ? 26.513 -3.611 -40.950 1.00 88.94 360 VAL A CA 1
ATOM 2711 C C . VAL A 1 360 ? 26.354 -2.821 -39.654 1.00 88.94 360 VAL A C 1
ATOM 2713 O O . VAL A 1 360 ? 25.691 -3.283 -38.727 1.00 88.94 360 VAL A O 1
ATOM 2716 N N . VAL A 1 361 ? 26.929 -1.618 -39.602 1.00 86.81 361 VAL A N 1
ATOM 2717 C CA . VAL A 1 361 ? 26.868 -0.747 -38.422 1.00 86.81 361 VAL A CA 1
ATOM 2718 C C . VAL A 1 361 ? 25.431 -0.329 -38.129 1.00 86.81 361 VAL A C 1
ATOM 2720 O O . VAL A 1 361 ? 24.997 -0.443 -36.988 1.00 86.81 361 VAL A O 1
ATOM 2723 N N . GLU A 1 362 ? 24.658 0.038 -39.150 1.00 84.88 362 GLU A N 1
ATOM 2724 C CA . GLU A 1 362 ? 23.226 0.313 -39.041 1.00 84.88 362 GLU A CA 1
ATOM 2725 C C . GLU A 1 362 ? 22.461 -0.842 -38.397 1.00 84.88 362 GLU A C 1
ATOM 2727 O O . GLU A 1 362 ? 21.651 -0.600 -37.506 1.00 84.88 362 GLU A O 1
ATOM 2732 N N . ARG A 1 363 ? 22.698 -2.093 -38.823 1.00 90.38 363 ARG A N 1
ATOM 2733 C CA . ARG A 1 363 ? 21.988 -3.256 -38.266 1.00 90.38 363 ARG A CA 1
ATOM 2734 C C . ARG A 1 363 ? 22.412 -3.551 -36.834 1.00 90.38 363 ARG A C 1
ATOM 2736 O O . ARG A 1 363 ? 21.559 -3.814 -35.994 1.00 90.38 363 ARG A O 1
ATOM 2743 N N . VAL A 1 364 ? 23.709 -3.473 -36.539 1.00 91.75 364 VAL A N 1
ATOM 2744 C CA . VAL A 1 364 ? 24.231 -3.666 -35.179 1.00 91.75 364 VAL A CA 1
ATOM 2745 C C . VAL A 1 364 ? 23.652 -2.616 -34.237 1.00 91.75 364 VAL A C 1
ATOM 2747 O O . VAL A 1 364 ? 23.111 -2.964 -33.192 1.00 91.75 364 VAL A O 1
ATOM 2750 N N . VAL A 1 365 ? 23.699 -1.340 -34.625 1.00 87.88 365 VAL A N 1
ATOM 2751 C CA . VAL A 1 365 ? 23.130 -0.246 -33.835 1.00 87.88 365 VAL A CA 1
ATOM 2752 C C . VAL A 1 365 ? 21.613 -0.396 -33.732 1.00 87.88 365 VAL A C 1
ATOM 2754 O O . VAL A 1 365 ? 21.083 -0.239 -32.640 1.00 87.88 365 VAL A O 1
ATOM 2757 N N . ALA A 1 366 ? 20.907 -0.775 -34.802 1.00 88.31 366 ALA A N 1
ATOM 2758 C CA . ALA A 1 366 ? 19.464 -1.015 -34.748 1.00 88.31 366 ALA A CA 1
ATOM 2759 C C . ALA A 1 366 ? 19.109 -2.109 -33.735 1.00 88.31 366 ALA A C 1
ATOM 2761 O O . ALA A 1 366 ? 18.180 -1.914 -32.958 1.00 88.31 366 ALA A O 1
ATOM 2762 N N . VAL A 1 367 ? 19.859 -3.217 -33.707 1.00 91.44 367 VAL A N 1
ATOM 2763 C CA . VAL A 1 367 ? 19.677 -4.309 -32.736 1.00 91.44 367 VAL A CA 1
ATOM 2764 C C . VAL A 1 367 ? 19.958 -3.841 -31.309 1.00 91.44 367 VAL A C 1
ATOM 2766 O O . VAL A 1 367 ? 19.152 -4.102 -30.421 1.00 91.44 367 VAL A O 1
ATOM 2769 N N . LEU A 1 368 ? 21.059 -3.121 -31.078 1.00 90.31 368 LEU A N 1
ATOM 2770 C CA . LEU A 1 368 ? 21.400 -2.610 -29.746 1.00 90.31 368 LEU A CA 1
ATOM 2771 C C . LEU A 1 368 ? 20.371 -1.593 -29.233 1.00 90.31 368 LEU A C 1
ATOM 2773 O O . LEU A 1 368 ? 20.011 -1.622 -28.060 1.00 90.31 368 LEU A O 1
ATOM 2777 N N . VAL A 1 369 ? 19.879 -0.716 -30.112 1.00 87.62 369 VAL A N 1
ATOM 2778 C CA . VAL A 1 369 ? 18.891 0.318 -29.776 1.00 87.62 369 VAL A CA 1
ATOM 2779 C C . VAL A 1 369 ? 17.519 -0.294 -29.536 1.00 87.62 369 VAL A C 1
ATOM 2781 O O . VAL A 1 369 ? 16.909 -0.008 -28.513 1.00 87.62 369 VAL A O 1
ATOM 2784 N N . ILE A 1 370 ? 17.026 -1.148 -30.437 1.00 87.94 370 ILE A N 1
ATOM 2785 C CA . ILE A 1 370 ? 15.693 -1.746 -30.280 1.00 87.94 370 ILE A CA 1
ATOM 2786 C C . ILE A 1 370 ? 15.633 -2.710 -29.099 1.00 87.94 370 ILE A C 1
ATOM 2788 O O . ILE A 1 370 ? 14.556 -2.946 -28.573 1.00 87.94 370 ILE A O 1
ATOM 2792 N N . ALA A 1 371 ? 16.758 -3.301 -28.697 1.00 87.62 371 ALA A N 1
ATOM 2793 C CA . ALA A 1 371 ? 16.815 -4.170 -27.534 1.00 87.62 371 ALA A CA 1
ATOM 2794 C C . ALA A 1 371 ? 16.896 -3.395 -26.216 1.00 87.62 371 ALA A C 1
ATOM 2796 O O . ALA A 1 371 ? 16.922 -4.005 -25.161 1.00 87.62 371 ALA A O 1
ATOM 2797 N N . CYS A 1 372 ? 16.980 -2.070 -26.229 1.00 84.06 372 CYS A N 1
ATOM 2798 C CA . CYS A 1 372 ? 17.096 -1.316 -24.994 1.00 84.06 372 CYS A CA 1
ATOM 2799 C C . CYS A 1 372 ? 15.767 -1.386 -24.198 1.00 84.06 372 CYS A C 1
ATOM 2801 O O . CYS A 1 372 ? 14.716 -0.993 -24.712 1.00 84.06 372 CYS A O 1
ATOM 2803 N N . PRO A 1 373 ? 15.759 -1.911 -22.957 1.00 73.25 373 PRO A N 1
ATOM 2804 C CA . PRO A 1 373 ? 14.527 -2.151 -22.213 1.00 73.25 373 PRO A CA 1
ATOM 2805 C C . PRO A 1 373 ? 14.126 -0.919 -21.379 1.00 73.25 373 PRO A C 1
ATOM 2807 O O . PRO A 1 373 ? 13.955 -1.018 -20.168 1.00 73.25 373 PRO A O 1
ATOM 2810 N N . HIS A 1 374 ? 13.966 0.252 -22.011 1.00 75.62 374 HIS A N 1
ATOM 2811 C CA . HIS A 1 374 ? 13.634 1.510 -21.309 1.00 75.62 374 HIS A CA 1
ATOM 2812 C C . HIS A 1 374 ? 12.403 1.413 -20.420 1.00 75.62 374 HIS A C 1
ATOM 2814 O O . HIS A 1 374 ? 12.422 1.793 -19.254 1.00 75.62 374 HIS A O 1
ATOM 2820 N N . ALA A 1 375 ? 11.332 0.848 -20.960 1.00 79.25 375 ALA A N 1
ATOM 2821 C CA . ALA A 1 375 ? 10.085 0.697 -20.234 1.00 79.25 375 ALA A CA 1
ATOM 2822 C C . ALA A 1 375 ? 10.193 -0.288 -19.053 1.00 79.25 375 ALA A C 1
ATOM 2824 O O . ALA A 1 375 ? 9.388 -0.216 -18.129 1.00 79.25 375 ALA A O 1
ATOM 2825 N N . LEU A 1 376 ? 11.186 -1.189 -19.052 1.00 78.38 376 LEU A N 1
ATOM 2826 C CA . LEU A 1 376 ? 11.342 -2.223 -18.025 1.00 78.38 376 LEU A CA 1
ATOM 2827 C C . LEU A 1 376 ? 11.835 -1.632 -16.703 1.00 78.38 376 LEU A C 1
ATOM 2829 O O . LEU A 1 376 ? 11.340 -2.021 -15.649 1.00 78.38 376 LEU A O 1
ATOM 2833 N N . GLY A 1 377 ? 12.744 -0.652 -16.772 1.00 72.81 377 GLY A N 1
ATOM 2834 C CA . GLY A 1 377 ? 13.235 0.082 -15.600 1.00 72.81 377 GLY A CA 1
ATOM 2835 C C . GLY A 1 377 ? 12.147 0.900 -14.898 1.00 72.81 377 GLY A C 1
ATOM 2836 O O . GLY A 1 377 ? 12.240 1.146 -13.701 1.00 72.81 377 GLY A O 1
ATOM 2837 N N . LEU A 1 378 ? 11.077 1.257 -15.616 1.00 77.25 378 LEU A N 1
ATOM 2838 C CA . LEU A 1 378 ? 9.932 2.002 -15.084 1.00 77.25 378 LEU A CA 1
ATOM 2839 C C . LEU A 1 378 ? 8.733 1.142 -14.708 1.00 77.25 378 LEU A C 1
ATOM 2841 O O . LEU A 1 378 ? 7.918 1.564 -13.888 1.00 77.25 378 LEU A O 1
ATOM 2845 N N . ALA A 1 379 ? 8.605 -0.032 -15.327 1.00 82.88 379 ALA A N 1
ATOM 2846 C CA . ALA A 1 379 ? 7.417 -0.874 -15.259 1.00 82.88 379 ALA A CA 1
ATOM 2847 C C . ALA A 1 379 ? 6.966 -1.152 -13.823 1.00 82.88 379 ALA A C 1
ATOM 2849 O O . ALA A 1 379 ? 5.772 -1.065 -13.532 1.00 82.88 379 ALA A O 1
ATOM 2850 N N . VAL A 1 380 ? 7.929 -1.465 -12.954 1.00 82.62 380 VAL A N 1
ATOM 2851 C CA . VAL A 1 380 ? 7.703 -1.797 -11.546 1.00 82.62 380 VAL A CA 1
ATOM 2852 C C . VAL A 1 380 ? 7.726 -0.547 -10.659 1.00 82.62 380 VAL A C 1
ATOM 2854 O O . VAL A 1 380 ? 6.718 -0.312 -9.992 1.00 82.62 380 VAL A O 1
ATOM 2857 N N . PRO A 1 381 ? 8.768 0.316 -10.676 1.00 78.25 381 PRO A N 1
ATOM 2858 C CA . PRO A 1 381 ? 8.838 1.450 -9.748 1.00 78.25 381 PRO A CA 1
ATOM 2859 C C . PRO A 1 381 ? 7.665 2.422 -9.869 1.00 78.25 381 PRO A C 1
ATOM 2861 O O . PRO A 1 381 ? 7.207 2.960 -8.865 1.00 78.25 381 PRO A O 1
ATOM 2864 N N . LEU A 1 382 ? 7.138 2.623 -11.081 1.00 81.94 382 LEU A N 1
ATOM 2865 C CA . LEU A 1 382 ? 5.997 3.510 -11.288 1.00 81.94 382 LEU A CA 1
ATOM 2866 C C . LEU A 1 382 ? 4.711 2.955 -10.666 1.00 81.94 382 LEU A C 1
ATOM 2868 O O . LEU A 1 382 ? 3.950 3.703 -10.057 1.00 81.94 382 LEU A O 1
ATOM 2872 N N . VAL A 1 383 ? 4.463 1.653 -10.821 1.00 87.19 383 VAL A N 1
ATOM 2873 C CA . VAL A 1 383 ? 3.294 0.996 -10.222 1.00 87.19 383 VAL A CA 1
ATOM 2874 C C . VAL A 1 383 ? 3.412 1.013 -8.706 1.00 87.19 383 VAL A C 1
ATOM 2876 O O . VAL A 1 383 ? 2.451 1.369 -8.037 1.00 87.19 383 VAL A O 1
ATOM 2879 N N . VAL A 1 384 ? 4.601 0.721 -8.179 1.00 81.75 384 VAL A N 1
ATOM 2880 C CA . VAL A 1 384 ? 4.881 0.771 -6.743 1.00 81.75 384 VAL A CA 1
ATOM 2881 C C . VAL A 1 384 ? 4.651 2.174 -6.177 1.00 81.75 384 VAL A C 1
ATOM 2883 O O . VAL A 1 384 ? 3.966 2.301 -5.172 1.00 81.75 384 VAL A O 1
ATOM 2886 N N . ALA A 1 385 ? 5.147 3.231 -6.829 1.00 78.69 385 ALA A N 1
ATOM 2887 C CA . ALA A 1 385 ? 4.928 4.605 -6.372 1.00 78.69 385 ALA A CA 1
ATOM 2888 C C . ALA A 1 385 ? 3.432 4.967 -6.318 1.00 78.69 385 ALA A C 1
ATOM 2890 O O . ALA A 1 385 ? 2.960 5.528 -5.332 1.00 78.69 385 ALA A O 1
ATOM 2891 N N . ILE A 1 386 ? 2.666 4.594 -7.351 1.00 83.00 386 ILE A N 1
ATOM 2892 C CA . ILE A 1 386 ? 1.210 4.807 -7.378 1.00 83.00 386 ILE A CA 1
ATOM 2893 C C . ILE A 1 386 ? 0.514 3.982 -6.290 1.00 83.00 386 ILE A C 1
ATOM 2895 O O . ILE A 1 386 ? -0.396 4.488 -5.645 1.00 83.00 386 ILE A O 1
ATOM 2899 N N . ASN A 1 387 ? 0.942 2.737 -6.082 1.00 86.44 387 ASN A N 1
ATOM 2900 C CA . ASN A 1 387 ? 0.401 1.835 -5.073 1.00 86.44 387 ASN A CA 1
ATOM 2901 C C . ASN A 1 387 ? 0.601 2.379 -3.654 1.00 86.44 387 ASN A C 1
ATOM 2903 O O . ASN A 1 387 ? -0.360 2.458 -2.902 1.00 86.44 387 ASN A O 1
ATOM 2907 N N . THR A 1 388 ? 1.820 2.807 -3.311 1.00 79.12 388 THR A N 1
ATOM 2908 C CA . THR A 1 388 ? 2.133 3.411 -2.006 1.00 79.12 388 THR A CA 1
ATOM 2909 C C . THR A 1 388 ? 1.353 4.708 -1.794 1.00 79.12 388 THR A C 1
ATOM 2911 O O . THR A 1 388 ? 0.787 4.911 -0.728 1.00 79.12 388 THR A O 1
ATOM 2914 N N . SER A 1 389 ? 1.251 5.557 -2.823 1.00 78.19 389 SER A N 1
ATOM 2915 C CA . SER A 1 389 ? 0.429 6.772 -2.760 1.00 78.19 389 SER A CA 1
ATOM 2916 C C . SER A 1 389 ? -1.053 6.464 -2.541 1.00 78.19 389 SER A C 1
ATOM 2918 O O . SER A 1 389 ? -1.714 7.172 -1.788 1.00 78.19 389 SER A O 1
ATOM 2920 N N . LEU A 1 390 ? -1.588 5.442 -3.213 1.00 82.00 390 LEU A N 1
ATOM 2921 C CA . LEU A 1 390 ? -2.985 5.053 -3.062 1.00 82.00 390 LEU A CA 1
ATOM 2922 C C . LEU A 1 390 ? -3.243 4.435 -1.685 1.00 82.00 390 LEU A C 1
ATOM 2924 O O . LEU A 1 390 ? -4.273 4.736 -1.096 1.00 82.00 390 LEU A O 1
ATOM 2928 N N . ALA A 1 391 ? -2.305 3.636 -1.170 1.00 84.56 391 ALA A N 1
ATOM 2929 C CA . ALA A 1 391 ? -2.375 3.065 0.170 1.00 84.56 391 ALA A CA 1
ATOM 2930 C C . ALA A 1 391 ? -2.439 4.167 1.240 1.00 84.56 391 ALA A C 1
ATOM 2932 O O . ALA A 1 391 ? -3.413 4.231 1.982 1.00 84.56 391 ALA A O 1
ATOM 2933 N N . ALA A 1 392 ? -1.488 5.108 1.220 1.00 78.00 392 ALA A N 1
ATOM 2934 C CA . ALA A 1 392 ? -1.434 6.202 2.192 1.00 78.00 392 ALA A CA 1
ATOM 2935 C C . ALA A 1 392 ? -2.701 7.077 2.180 1.00 78.00 392 ALA A C 1
ATOM 2937 O O . ALA A 1 392 ? -3.210 7.445 3.229 1.00 78.00 392 ALA A O 1
ATOM 2938 N N . ARG A 1 393 ? -3.264 7.361 0.995 1.00 75.75 393 ARG A N 1
ATOM 2939 C CA . ARG A 1 393 ? -4.522 8.126 0.858 1.00 75.75 393 ARG A CA 1
ATOM 2940 C C . ARG A 1 393 ? -5.767 7.401 1.383 1.00 75.75 393 ARG A C 1
ATOM 2942 O O . ARG A 1 393 ? -6.825 8.015 1.437 1.00 75.75 393 ARG A O 1
ATOM 2949 N N . ASN A 1 394 ? -5.668 6.108 1.673 1.00 78.25 394 ASN A N 1
ATOM 2950 C CA . ASN A 1 394 ? -6.753 5.291 2.214 1.00 78.25 394 ASN A CA 1
ATOM 2951 C C . ASN A 1 394 ? -6.358 4.717 3.581 1.00 78.25 394 ASN A C 1
ATOM 2953 O O . ASN A 1 394 ? -6.653 3.561 3.845 1.00 78.25 394 ASN A O 1
ATOM 2957 N N . GLY A 1 395 ? -5.602 5.469 4.389 1.00 77.12 395 GLY A N 1
ATOM 2958 C CA . GLY A 1 395 ? -5.281 5.070 5.763 1.00 77.12 395 GLY A CA 1
ATOM 2959 C C . GLY A 1 395 ? -4.355 3.853 5.897 1.00 77.12 395 GLY A C 1
ATOM 2960 O O . GLY A 1 395 ? -4.158 3.368 7.003 1.00 77.12 395 GLY A O 1
ATOM 2961 N N . MET A 1 396 ? -3.753 3.356 4.807 1.00 84.81 396 MET A N 1
ATOM 2962 C CA . MET A 1 396 ? -2.830 2.214 4.824 1.00 84.81 396 MET A CA 1
ATOM 2963 C C . MET A 1 396 ? -1.379 2.690 4.713 1.00 84.81 396 MET A C 1
ATOM 2965 O O . MET A 1 396 ? -0.876 2.997 3.625 1.00 84.81 396 MET A O 1
ATOM 2969 N N . LEU A 1 397 ? -0.672 2.711 5.837 1.00 81.44 397 LEU A N 1
ATOM 2970 C CA . LEU A 1 397 ? 0.734 3.085 5.911 1.00 81.44 397 LEU A CA 1
ATOM 2971 C C . LEU A 1 397 ? 1.598 1.842 5.715 1.00 81.44 397 LEU A C 1
ATOM 2973 O O . LEU A 1 397 ? 1.739 0.999 6.595 1.00 81.44 397 LEU A O 1
ATOM 2977 N N . VAL A 1 398 ? 2.172 1.705 4.525 1.00 82.81 398 VAL A N 1
ATOM 2978 C CA . VAL A 1 398 ? 3.059 0.584 4.198 1.00 82.81 398 VAL A CA 1
ATOM 2979 C C . VAL A 1 398 ? 4.459 0.918 4.686 1.00 82.81 398 VAL A C 1
ATOM 2981 O O . VAL A 1 398 ? 4.996 1.905 4.210 1.00 82.81 398 VAL A O 1
ATOM 2984 N N . ARG A 1 399 ? 5.067 0.091 5.541 1.00 80.00 399 ARG A N 1
ATOM 2985 C CA . ARG A 1 399 ? 6.485 0.176 5.933 1.00 80.00 399 ARG A CA 1
ATOM 2986 C C . ARG A 1 399 ? 7.347 -0.777 5.106 1.00 80.00 399 ARG A C 1
ATOM 2988 O O . ARG A 1 399 ? 8.340 -0.361 4.508 1.00 80.00 399 ARG A O 1
ATOM 2995 N N . ASP A 1 400 ? 6.929 -2.041 4.986 1.00 82.06 400 ASP A N 1
ATOM 2996 C CA . ASP A 1 400 ? 7.610 -3.032 4.144 1.00 82.06 400 ASP A CA 1
ATOM 2997 C C . ASP A 1 400 ? 6.848 -3.282 2.830 1.00 82.06 400 ASP A C 1
ATOM 2999 O O . ASP A 1 400 ? 5.762 -3.869 2.779 1.00 82.06 400 ASP A O 1
ATOM 3003 N N . ARG A 1 401 ? 7.454 -2.870 1.706 1.00 80.75 401 ARG A N 1
ATOM 3004 C CA . ARG A 1 401 ? 6.887 -3.104 0.369 1.00 80.75 401 ARG A CA 1
ATOM 3005 C C . ARG A 1 401 ? 6.852 -4.577 -0.028 1.00 80.75 401 ARG A C 1
ATOM 3007 O O . ARG A 1 401 ? 6.041 -4.940 -0.877 1.00 80.75 401 ARG A O 1
ATOM 3014 N N . ILE A 1 402 ? 7.726 -5.416 0.522 1.00 84.50 402 ILE A N 1
ATOM 3015 C CA . ILE A 1 402 ? 7.723 -6.858 0.266 1.00 84.50 402 ILE A CA 1
ATOM 3016 C C . ILE A 1 402 ? 6.471 -7.478 0.877 1.00 84.50 402 ILE A C 1
ATOM 3018 O O . ILE A 1 402 ? 5.779 -8.209 0.172 1.00 84.50 402 ILE A O 1
ATOM 3022 N N . ALA A 1 403 ? 6.147 -7.139 2.124 1.00 86.12 403 ALA A N 1
ATOM 3023 C CA . ALA A 1 403 ? 4.934 -7.606 2.788 1.00 86.12 403 ALA A CA 1
ATOM 3024 C C . ALA A 1 403 ? 3.673 -7.150 2.032 1.00 86.12 403 ALA A C 1
ATOM 3026 O O . ALA A 1 403 ? 2.805 -7.960 1.704 1.00 86.12 403 ALA A O 1
ATOM 3027 N N . MET A 1 404 ? 3.632 -5.881 1.608 1.00 87.19 404 MET A N 1
ATOM 3028 C CA . MET A 1 404 ? 2.557 -5.367 0.750 1.00 87.19 404 MET A CA 1
ATOM 3029 C C . MET A 1 404 ? 2.439 -6.131 -0.583 1.00 87.19 404 MET A C 1
ATOM 3031 O O . MET A 1 404 ? 1.335 -6.381 -1.063 1.00 87.19 404 MET A O 1
ATOM 3035 N N . GLU A 1 405 ? 3.549 -6.538 -1.210 1.00 88.62 405 GLU A N 1
ATOM 3036 C CA . GLU A 1 405 ? 3.517 -7.373 -2.422 1.00 88.62 405 GLU A CA 1
ATOM 3037 C C . GLU A 1 405 ? 3.072 -8.819 -2.158 1.00 88.62 405 GLU A C 1
ATOM 3039 O O . GLU A 1 405 ? 2.468 -9.420 -3.054 1.00 88.62 405 GLU A O 1
ATOM 3044 N N . GLU A 1 406 ? 3.383 -9.374 -0.984 1.00 90.50 406 GLU A N 1
ATOM 3045 C CA . GLU A 1 406 ? 3.007 -10.731 -0.569 1.00 90.50 406 GLU A CA 1
ATOM 3046 C C . GLU A 1 406 ? 1.545 -10.835 -0.126 1.00 90.50 406 GLU A C 1
ATOM 3048 O O . GLU A 1 406 ? 0.962 -11.906 -0.273 1.00 90.50 406 GLU A O 1
ATOM 3053 N N . ALA A 1 407 ? 0.904 -9.733 0.280 1.00 93.62 407 ALA A N 1
ATOM 3054 C CA . ALA A 1 407 ? -0.506 -9.712 0.686 1.00 93.62 407 ALA A CA 1
ATOM 3055 C C . ALA A 1 407 ? -1.466 -10.354 -0.345 1.00 93.62 407 ALA A C 1
ATOM 3057 O O . ALA A 1 407 ? -2.497 -10.924 0.005 1.00 93.62 407 ALA A O 1
ATOM 3058 N N . ARG A 1 408 ? -1.131 -10.334 -1.644 1.00 93.44 408 ARG A N 1
ATOM 3059 C CA . ARG A 1 408 ? -1.925 -11.007 -2.691 1.00 93.44 408 ARG A CA 1
ATOM 3060 C C . ARG A 1 408 ? -1.913 -12.541 -2.622 1.00 93.44 408 ARG A C 1
ATOM 3062 O O . ARG A 1 408 ? -2.778 -13.156 -3.248 1.00 93.44 408 ARG A O 1
ATOM 3069 N N . ASN A 1 409 ? -0.895 -13.118 -1.985 1.00 95.12 409 ASN A N 1
ATOM 3070 C CA . ASN A 1 409 ? -0.624 -14.551 -1.885 1.00 95.12 409 ASN A CA 1
ATOM 3071 C C . ASN A 1 409 ? -1.019 -15.116 -0.511 1.00 95.12 409 ASN A C 1
ATOM 3073 O O . ASN A 1 409 ? -0.690 -16.266 -0.238 1.00 95.12 409 ASN A O 1
ATOM 3077 N N . LEU A 1 410 ? -1.657 -14.321 0.356 1.00 96.62 410 LEU A N 1
ATOM 3078 C CA . LEU A 1 410 ? -2.098 -14.786 1.670 1.00 96.62 410 LEU A CA 1
ATOM 3079 C C . LEU A 1 410 ? -3.045 -15.976 1.517 1.00 96.62 410 LEU A C 1
ATOM 3081 O O . LEU A 1 410 ? -4.003 -15.913 0.746 1.00 96.62 410 LEU A O 1
ATOM 3085 N N . ASP A 1 411 ? -2.771 -17.030 2.281 1.00 96.88 411 ASP A N 1
ATOM 3086 C CA . ASP A 1 411 ? -3.658 -18.184 2.414 1.00 96.88 411 ASP A CA 1
ATOM 3087 C C . ASP A 1 411 ? -4.579 -18.025 3.626 1.00 96.88 411 ASP A C 1
ATOM 3089 O O . ASP A 1 411 ? -5.691 -18.554 3.630 1.00 96.88 411 ASP A O 1
ATOM 3093 N N . MET A 1 412 ? -4.102 -17.324 4.660 1.00 97.56 412 MET A N 1
ATOM 3094 C CA . MET A 1 412 ? -4.814 -17.149 5.919 1.00 97.56 412 MET A CA 1
ATOM 3095 C C . MET A 1 412 ? -4.559 -15.772 6.536 1.00 97.56 412 MET A C 1
ATOM 3097 O O . MET A 1 412 ? -3.427 -15.282 6.528 1.00 97.56 412 MET A O 1
ATOM 3101 N N . VAL A 1 413 ? -5.605 -15.180 7.113 1.00 97.88 413 VAL A N 1
ATOM 3102 C CA . VAL A 1 413 ? -5.521 -13.974 7.948 1.00 97.88 413 VAL A CA 1
ATOM 3103 C C . VAL A 1 413 ? -5.896 -14.349 9.375 1.00 97.88 413 VAL A C 1
ATOM 3105 O O . VAL A 1 413 ? -6.990 -14.852 9.623 1.00 97.88 413 VAL A O 1
ATOM 3108 N N . VAL A 1 414 ? -4.976 -14.123 10.306 1.00 97.31 414 VAL A N 1
ATOM 3109 C CA . VAL A 1 414 ? -5.174 -14.318 11.741 1.00 97.31 414 VAL A CA 1
ATOM 3110 C C . VAL A 1 414 ? -5.493 -12.961 12.352 1.00 97.31 414 VAL A C 1
ATOM 3112 O O . VAL A 1 414 ? -4.658 -12.065 12.296 1.00 97.31 414 VAL A O 1
ATOM 3115 N N . PHE A 1 415 ? -6.674 -12.810 12.935 1.00 95.62 415 PHE A N 1
ATOM 3116 C CA . PHE A 1 415 ? -7.040 -11.618 13.691 1.00 95.62 415 PHE A CA 1
ATOM 3117 C C . PHE A 1 415 ? -6.861 -11.863 15.187 1.00 95.62 415 PHE A C 1
ATOM 3119 O O . PHE A 1 415 ? -7.278 -12.906 15.701 1.00 95.62 415 PHE A O 1
ATOM 3126 N N . ASP A 1 416 ? -6.298 -10.892 15.900 1.00 92.75 416 ASP A N 1
ATOM 3127 C CA . ASP A 1 416 ? -6.557 -10.783 17.329 1.00 92.75 416 ASP A CA 1
ATOM 3128 C C . ASP A 1 416 ? -8.046 -10.477 17.561 1.00 92.75 416 ASP A C 1
ATOM 3130 O O . ASP A 1 416 ? -8.728 -9.906 16.705 1.00 92.75 416 ASP A O 1
ATOM 3134 N N . LYS A 1 417 ? -8.599 -10.907 18.695 1.00 90.94 417 LYS A N 1
ATOM 3135 C CA . LYS A 1 417 ? -10.015 -10.653 18.983 1.00 90.94 417 LYS A CA 1
ATOM 3136 C C . LYS A 1 417 ? -10.233 -9.214 19.446 1.00 90.94 417 LYS A C 1
ATOM 3138 O O . LYS A 1 417 ? -11.037 -8.494 18.855 1.00 90.94 417 LYS A O 1
ATOM 3143 N N . THR A 1 418 ? -9.559 -8.832 20.528 1.00 82.44 418 THR A N 1
ATOM 3144 C CA . THR A 1 418 ? -9.883 -7.625 21.293 1.00 82.44 418 THR A CA 1
ATOM 3145 C C . THR A 1 418 ? -9.350 -6.393 20.573 1.00 82.44 418 THR A C 1
ATOM 3147 O O . THR A 1 418 ? -8.198 -6.362 20.160 1.00 82.44 418 THR A O 1
ATOM 3150 N N . GLY A 1 419 ? -10.197 -5.384 20.371 1.00 77.62 419 GLY A N 1
ATOM 3151 C CA . GLY A 1 419 ? -9.824 -4.139 19.684 1.00 77.62 419 GLY A CA 1
ATOM 3152 C C . GLY A 1 419 ? -9.724 -4.259 18.157 1.00 77.62 419 GLY A C 1
ATOM 3153 O O . GLY A 1 419 ? -9.895 -3.261 17.459 1.00 77.62 419 GLY A O 1
ATOM 3154 N N . THR A 1 420 ? -9.551 -5.476 17.634 1.00 87.00 420 THR A N 1
ATOM 3155 C CA . THR A 1 420 ? -9.492 -5.770 16.198 1.00 87.00 420 THR A CA 1
ATOM 3156 C C . THR A 1 420 ? -10.857 -6.215 15.657 1.00 87.00 420 THR A C 1
ATOM 3158 O O . THR A 1 420 ? -11.531 -5.435 14.989 1.00 87.00 420 THR A O 1
ATOM 3161 N N . LEU A 1 421 ? -11.312 -7.440 15.960 1.00 90.38 421 LEU A N 1
ATOM 3162 C CA . LEU A 1 421 ? -12.629 -7.935 15.516 1.00 90.38 421 LEU A CA 1
ATOM 3163 C C . LEU A 1 421 ? -13.785 -7.340 16.326 1.00 90.38 421 LEU A C 1
ATOM 3165 O O . LEU A 1 421 ? -14.924 -7.270 15.849 1.00 90.38 421 LEU A O 1
ATOM 3169 N N . THR A 1 422 ? -13.489 -6.938 17.556 1.00 88.00 422 THR A N 1
ATOM 3170 C CA . THR A 1 422 ? -14.426 -6.310 18.477 1.00 88.00 422 THR A CA 1
ATOM 3171 C C . THR A 1 422 ? -14.071 -4.848 18.705 1.00 88.00 422 THR A C 1
ATOM 3173 O O . THR A 1 422 ? -12.965 -4.395 18.397 1.00 88.00 422 THR A O 1
ATOM 3176 N N . LYS A 1 423 ? -15.024 -4.093 19.252 1.00 82.31 423 LYS A N 1
ATOM 3177 C CA . LYS A 1 423 ? -14.808 -2.699 19.650 1.00 82.31 423 LYS A CA 1
ATOM 3178 C C . LYS A 1 423 ? -13.885 -2.577 20.869 1.00 82.31 423 LYS A C 1
ATOM 3180 O O . LYS A 1 423 ? -13.327 -1.510 21.083 1.00 82.31 423 LYS A O 1
ATOM 3185 N N . GLY A 1 424 ? -13.690 -3.658 21.637 1.00 79.25 424 GLY A N 1
ATOM 3186 C CA . GLY A 1 424 ? -12.983 -3.614 22.921 1.00 79.25 424 GLY A CA 1
ATOM 3187 C C . GLY A 1 424 ? -13.848 -3.060 24.061 1.00 79.25 424 GLY A C 1
ATOM 3188 O O . GLY A 1 424 ? -13.350 -2.807 25.157 1.00 79.25 424 GLY A O 1
ATOM 3189 N N . GLU A 1 425 ? -15.147 -2.901 23.814 1.00 81.06 425 GLU A N 1
ATOM 3190 C CA . GLU A 1 425 ? -16.145 -2.353 24.726 1.00 81.06 425 GLU A CA 1
ATOM 3191 C C . GLU A 1 425 ? -17.176 -3.437 25.056 1.00 81.06 425 GLU A C 1
ATOM 3193 O O . GLU A 1 425 ? -17.529 -4.269 24.215 1.00 81.06 425 GLU A O 1
ATOM 3198 N N . GLN A 1 426 ? -17.659 -3.445 26.298 1.00 84.19 426 GLN A N 1
ATOM 3199 C CA . GLN A 1 426 ? -18.737 -4.350 26.693 1.00 84.19 426 GLN A CA 1
ATOM 3200 C C . GLN A 1 426 ? -20.066 -3.798 26.183 1.00 84.19 426 GLN A C 1
ATOM 3202 O O . GLN A 1 426 ? -20.312 -2.603 26.278 1.00 84.19 426 GLN A O 1
ATOM 3207 N N . GLY A 1 427 ? -20.942 -4.675 25.709 1.00 88.00 427 GLY A N 1
ATOM 3208 C CA . GLY A 1 427 ? -22.302 -4.336 25.315 1.00 88.00 427 GLY A CA 1
ATOM 3209 C C . GLY A 1 427 ? -23.308 -5.315 25.896 1.00 88.00 427 GLY A C 1
ATOM 3210 O O . GLY A 1 427 ? -22.987 -6.472 26.194 1.00 88.00 427 GLY A O 1
ATOM 3211 N N . VAL A 1 428 ? -24.540 -4.841 26.060 1.00 91.50 428 VAL A N 1
ATOM 3212 C CA . VAL A 1 428 ? -25.670 -5.677 26.465 1.00 91.50 428 VAL A CA 1
ATOM 3213 C C . VAL A 1 428 ? -26.101 -6.541 25.286 1.00 91.50 428 VAL A C 1
ATOM 3215 O O . VAL A 1 428 ? -26.500 -6.031 24.244 1.00 91.50 428 VAL A O 1
ATOM 3218 N N . VAL A 1 429 ? -26.032 -7.861 25.459 1.00 88.62 429 VAL A N 1
ATOM 3219 C CA . VAL A 1 429 ? -26.414 -8.826 24.417 1.00 88.62 429 VAL A CA 1
ATOM 3220 C C . VAL A 1 429 ? -27.841 -9.309 24.616 1.00 88.62 429 VAL A C 1
ATOM 3222 O O . VAL A 1 429 ? -28.597 -9.445 23.659 1.00 88.62 429 VAL A O 1
ATOM 3225 N N . GLU A 1 430 ? -28.205 -9.603 25.864 1.00 91.50 430 GLU A N 1
ATOM 3226 C CA . GLU A 1 430 ? -29.495 -10.205 26.183 1.00 91.50 430 GLU A CA 1
ATOM 3227 C C . GLU A 1 430 ? -29.914 -9.885 27.619 1.00 91.50 430 GLU A C 1
ATOM 3229 O O . GLU A 1 430 ? -29.069 -9.716 28.505 1.00 91.50 430 GLU A O 1
ATOM 3234 N N . VAL A 1 431 ? -31.224 -9.815 27.853 1.00 94.19 431 VAL A N 1
ATOM 3235 C CA . VAL A 1 431 ? -31.815 -9.493 29.154 1.00 94.19 431 VAL A CA 1
ATOM 3236 C C . VAL A 1 431 ? -32.841 -10.561 29.509 1.00 94.19 431 VAL A C 1
ATOM 3238 O O . VAL A 1 431 ? -33.720 -10.879 28.716 1.00 94.19 431 VAL A O 1
ATOM 3241 N N . ALA A 1 432 ? -32.752 -11.099 30.722 1.00 94.38 432 ALA A N 1
ATOM 3242 C CA . ALA A 1 432 ? -33.729 -12.024 31.276 1.00 94.38 432 ALA A CA 1
ATOM 3243 C C . ALA A 1 432 ? -34.407 -11.414 32.499 1.00 94.38 432 ALA A C 1
ATOM 3245 O O . ALA A 1 432 ? -33.762 -10.775 33.333 1.00 94.38 432 ALA A O 1
ATOM 3246 N N . THR A 1 433 ? -35.708 -11.650 32.640 1.00 93.94 433 THR A N 1
ATOM 3247 C CA . THR A 1 433 ? -36.521 -11.106 33.734 1.00 93.94 433 THR A CA 1
ATOM 3248 C C . THR A 1 433 ? -37.403 -12.185 34.359 1.00 93.94 433 THR A C 1
ATOM 3250 O O . THR A 1 433 ? -37.568 -13.281 33.817 1.00 93.94 433 THR A O 1
ATOM 3253 N N . ILE A 1 434 ? -37.953 -11.897 35.540 1.00 90.38 434 ILE A N 1
ATOM 3254 C CA . ILE A 1 434 ? -39.009 -12.715 36.152 1.00 90.38 434 ILE A CA 1
ATOM 3255 C C . ILE A 1 434 ? -40.406 -12.240 35.728 1.00 90.38 434 ILE A C 1
ATOM 3257 O O . ILE A 1 434 ? -40.584 -11.129 35.229 1.00 90.38 434 ILE A O 1
ATOM 3261 N N . ASP A 1 435 ? -41.429 -13.050 36.012 1.00 78.19 435 ASP A N 1
ATOM 3262 C CA . ASP A 1 435 ? -42.827 -12.668 35.802 1.00 78.19 435 ASP A CA 1
ATOM 3263 C C . ASP A 1 435 ? -43.150 -11.310 36.460 1.00 78.19 435 ASP A C 1
ATOM 3265 O O . ASP A 1 435 ? -42.809 -11.077 37.621 1.00 78.19 435 ASP A O 1
ATOM 3269 N N . ARG A 1 436 ? -43.886 -10.451 35.734 1.00 82.38 436 ARG A N 1
ATOM 3270 C CA . ARG A 1 436 ? -44.248 -9.047 36.064 1.00 82.38 436 ARG A CA 1
ATOM 3271 C C . ARG A 1 436 ? -43.185 -7.983 35.781 1.00 82.38 436 ARG A C 1
ATOM 3273 O O . ARG A 1 436 ? -43.531 -6.811 35.866 1.00 82.38 436 ARG A O 1
ATOM 3280 N N . TRP A 1 437 ? -41.969 -8.370 35.408 1.00 88.38 437 TRP A N 1
ATOM 3281 C CA . TRP A 1 437 ? -40.909 -7.450 34.994 1.00 88.38 437 TRP A CA 1
ATOM 3282 C C . TRP A 1 437 ? -40.687 -7.551 33.487 1.00 88.38 437 TRP A C 1
ATOM 3284 O O . TRP A 1 437 ? -40.657 -8.655 32.941 1.00 88.38 437 TRP A O 1
ATOM 3294 N N . ASN A 1 438 ? -40.520 -6.417 32.810 1.00 90.12 438 ASN A N 1
ATOM 3295 C CA . ASN A 1 438 ? -40.070 -6.393 31.417 1.00 90.12 438 ASN A CA 1
ATOM 3296 C C . ASN A 1 438 ? -38.577 -6.018 31.334 1.00 90.12 438 ASN A C 1
ATOM 3298 O O . ASN A 1 438 ? -37.983 -5.570 32.317 1.00 90.12 438 ASN A O 1
ATOM 3302 N N . GLU A 1 439 ? -37.960 -6.242 30.173 1.00 93.12 439 GLU A N 1
ATOM 3303 C CA . GLU A 1 439 ? -36.534 -5.951 29.955 1.00 93.12 439 GLU A CA 1
ATOM 3304 C C . GLU A 1 439 ? -36.198 -4.474 30.183 1.00 93.12 439 GLU A C 1
ATOM 3306 O O . GLU A 1 439 ? -35.172 -4.160 30.786 1.00 93.12 439 GLU A O 1
ATOM 3311 N N . ASP A 1 440 ? -37.077 -3.575 29.741 1.00 93.06 440 ASP A N 1
ATOM 3312 C CA . ASP A 1 440 ? -36.872 -2.131 29.829 1.00 93.06 440 ASP A CA 1
ATOM 3313 C C . ASP A 1 440 ? -36.886 -1.651 31.289 1.00 93.06 440 ASP A C 1
ATOM 3315 O O . ASP A 1 440 ? -36.103 -0.779 31.651 1.00 93.06 440 ASP A O 1
ATOM 3319 N N . ASP A 1 441 ? -37.705 -2.250 32.159 1.00 90.94 441 ASP A N 1
ATOM 3320 C CA . ASP A 1 441 ? -37.724 -1.979 33.598 1.00 90.94 441 ASP A CA 1
ATOM 3321 C C . ASP A 1 441 ? -36.390 -2.362 34.237 1.00 90.94 441 ASP A C 1
ATOM 3323 O O . ASP A 1 441 ? -35.838 -1.602 35.034 1.00 90.94 441 ASP A O 1
ATOM 3327 N N . VAL A 1 442 ? -35.855 -3.528 33.868 1.00 93.06 442 VAL A N 1
ATOM 3328 C CA . VAL A 1 442 ? -34.568 -4.010 34.377 1.00 93.06 442 VAL A CA 1
ATOM 3329 C C . VAL A 1 442 ? -33.436 -3.100 33.909 1.00 93.06 442 VAL A C 1
ATOM 3331 O O . VAL A 1 442 ? -32.677 -2.608 34.742 1.00 93.06 442 VAL A O 1
ATOM 3334 N N . LEU A 1 443 ? -33.361 -2.806 32.609 1.00 93.81 443 LEU A N 1
ATOM 3335 C CA . LEU A 1 443 ? -32.338 -1.926 32.038 1.00 93.81 443 LEU A CA 1
ATOM 3336 C C . LEU A 1 443 ? -32.407 -0.512 32.617 1.00 93.81 443 LEU A C 1
ATOM 3338 O O . LEU A 1 443 ? -31.386 0.034 33.024 1.00 93.81 443 LEU A O 1
ATOM 3342 N N . ARG A 1 444 ? -33.610 0.059 32.727 1.00 93.88 444 ARG A N 1
ATOM 3343 C CA . ARG A 1 444 ? -33.841 1.397 33.286 1.00 93.88 444 ARG A CA 1
ATOM 3344 C C . ARG A 1 444 ? -33.353 1.509 34.729 1.00 93.88 444 ARG A C 1
ATOM 3346 O O . ARG A 1 444 ? -32.714 2.499 35.076 1.00 93.88 444 ARG A O 1
ATOM 3353 N N . LEU A 1 445 ? -33.653 0.520 35.576 1.00 93.31 445 LEU A N 1
ATOM 3354 C CA . LEU A 1 445 ? -33.219 0.534 36.976 1.00 93.31 445 LEU A CA 1
ATOM 3355 C C . LEU A 1 445 ? -31.726 0.230 37.126 1.00 93.31 445 LEU A C 1
ATOM 3357 O O . LEU A 1 445 ? -31.078 0.834 37.980 1.00 93.31 445 LEU A O 1
ATOM 3361 N N . MET A 1 446 ? -31.170 -0.665 36.303 1.00 94.81 446 MET A N 1
ATOM 3362 C CA . MET A 1 446 ? -29.731 -0.932 36.311 1.00 94.81 446 MET A CA 1
ATOM 3363 C C . MET A 1 446 ? -28.937 0.295 35.858 1.00 94.81 446 MET A C 1
ATOM 3365 O O . MET A 1 446 ? -27.994 0.673 36.544 1.00 94.81 446 MET A O 1
ATOM 3369 N N . ALA A 1 447 ? -29.356 0.965 34.780 1.00 93.44 447 ALA A N 1
ATOM 3370 C CA . ALA A 1 447 ? -28.729 2.195 34.295 1.00 93.44 447 ALA A CA 1
ATOM 3371 C C . ALA A 1 447 ? -28.780 3.322 35.338 1.00 93.44 447 ALA A C 1
ATOM 3373 O O . ALA A 1 447 ? -27.803 4.048 35.498 1.00 93.44 447 ALA A O 1
ATOM 3374 N N . ALA A 1 448 ? -29.885 3.438 36.084 1.00 93.56 448 ALA A N 1
ATOM 3375 C CA . ALA A 1 448 ? -29.995 4.394 37.183 1.00 93.56 448 ALA A CA 1
ATOM 3376 C C . ALA A 1 448 ? -29.015 4.066 38.317 1.00 93.56 448 ALA A C 1
ATOM 3378 O O . ALA A 1 448 ? -28.261 4.931 38.754 1.00 93.56 448 ALA A O 1
ATOM 3379 N N . ALA A 1 449 ? -28.999 2.812 38.780 1.00 92.50 449 ALA A N 1
ATOM 3380 C CA . ALA A 1 449 ? -28.129 2.381 39.873 1.00 92.50 449 ALA A CA 1
ATOM 3381 C C . ALA A 1 449 ? -26.635 2.483 39.531 1.00 92.50 449 ALA A C 1
ATOM 3383 O O . ALA A 1 449 ? -25.820 2.771 40.403 1.00 92.50 449 ALA A O 1
ATOM 3384 N N . GLU A 1 450 ? -26.290 2.271 38.264 1.00 91.00 450 GLU A N 1
ATOM 3385 C CA . GLU A 1 450 ? -24.937 2.383 37.718 1.00 91.00 450 GLU A CA 1
ATOM 3386 C C . GLU A 1 450 ? -24.614 3.808 37.219 1.00 91.00 450 GLU A C 1
ATOM 3388 O O . GLU A 1 450 ? -23.565 4.022 36.616 1.00 91.00 450 GLU A O 1
ATOM 3393 N N . GLY A 1 451 ? -25.483 4.800 37.460 1.00 85.19 451 GLY A N 1
ATOM 3394 C CA . GLY A 1 451 ? -25.340 6.171 36.953 1.00 85.19 451 GLY A CA 1
ATOM 3395 C C . GLY A 1 451 ? -24.014 6.844 37.322 1.00 85.19 451 GLY A C 1
ATOM 3396 O O . GLY A 1 451 ? -23.388 7.461 36.466 1.00 85.19 451 GLY A O 1
ATOM 3397 N N . ASP A 1 452 ? -23.554 6.649 38.560 1.00 83.94 452 ASP A N 1
ATOM 3398 C CA . ASP A 1 452 ? -22.323 7.252 39.103 1.00 83.94 452 ASP A CA 1
ATOM 3399 C C . ASP A 1 452 ? -21.074 6.344 38.954 1.00 83.94 452 ASP A C 1
ATOM 3401 O O . ASP A 1 452 ? -20.022 6.612 39.538 1.00 83.94 452 ASP A O 1
ATOM 3405 N N . SER A 1 453 ? -21.181 5.228 38.222 1.00 84.00 453 SER A N 1
ATOM 3406 C CA . SER A 1 453 ? -20.132 4.204 38.094 1.00 84.00 453 SER A CA 1
ATOM 3407 C C . SER A 1 453 ? -19.337 4.358 36.791 1.00 84.00 453 SER A C 1
ATOM 3409 O O . SER A 1 453 ? -19.893 4.314 35.697 1.00 84.00 453 SER A O 1
ATOM 3411 N N . GLU A 1 454 ? -18.012 4.467 36.884 1.00 82.81 454 GLU A N 1
ATOM 3412 C CA . GLU A 1 454 ? -17.105 4.564 35.720 1.00 82.81 454 GLU A CA 1
ATOM 3413 C C . GLU A 1 454 ? -16.683 3.189 35.163 1.00 82.81 454 GLU A C 1
ATOM 3415 O O . GLU A 1 454 ? -15.791 3.077 34.324 1.00 82.81 454 GLU A O 1
ATOM 3420 N N . HIS A 1 455 ? -17.273 2.096 35.653 1.00 82.44 455 HIS A N 1
ATOM 3421 C CA . HIS A 1 455 ? -16.915 0.758 35.188 1.00 82.44 455 HIS A CA 1
ATOM 3422 C C . HIS A 1 455 ? -17.432 0.517 33.760 1.00 82.44 455 HIS A C 1
ATOM 3424 O O . HIS A 1 455 ? -18.566 0.860 33.441 1.00 82.44 455 HIS A O 1
ATOM 3430 N N . MET A 1 456 ? -16.685 -0.217 32.928 1.00 80.69 456 MET A N 1
ATOM 3431 C CA . MET A 1 456 ? -17.112 -0.587 31.560 1.00 80.69 456 MET A CA 1
ATOM 3432 C C . MET A 1 456 ? -18.478 -1.301 31.487 1.00 80.69 456 MET A C 1
ATOM 3434 O O . MET A 1 456 ? -19.148 -1.269 30.465 1.00 80.69 456 MET A O 1
ATOM 3438 N N . ILE A 1 457 ? -18.901 -1.946 32.579 1.00 86.38 457 ILE A N 1
ATOM 3439 C CA . ILE A 1 457 ? -20.194 -2.640 32.691 1.00 86.38 457 ILE A CA 1
ATOM 3440 C C . ILE A 1 457 ? -21.321 -1.617 32.855 1.00 86.38 457 ILE A C 1
ATOM 3442 O O . ILE A 1 457 ? -22.377 -1.745 32.246 1.00 86.38 457 ILE A O 1
ATOM 3446 N N . ALA A 1 458 ? -21.071 -0.598 33.676 1.00 86.56 458 ALA A N 1
ATOM 3447 C CA . ALA A 1 458 ? -21.980 0.508 33.905 1.00 86.56 458 ALA A CA 1
ATOM 3448 C C . ALA A 1 458 ? -22.192 1.304 32.616 1.00 86.56 458 ALA A C 1
ATOM 3450 O O . ALA A 1 458 ? -23.332 1.560 32.238 1.00 86.56 458 ALA A O 1
ATOM 3451 N N . ALA A 1 459 ? -21.099 1.606 31.906 1.00 86.31 459 ALA A N 1
ATOM 3452 C CA . ALA A 1 459 ? -21.139 2.250 30.597 1.00 86.31 459 ALA A CA 1
ATOM 3453 C C . ALA A 1 459 ? -22.003 1.457 29.601 1.00 86.31 459 ALA A C 1
ATOM 3455 O O . ALA A 1 459 ? -22.960 2.014 29.074 1.00 86.31 459 ALA A O 1
ATOM 3456 N N . ALA A 1 460 ? -21.757 0.149 29.455 1.00 88.81 460 ALA A N 1
ATOM 3457 C CA . ALA A 1 460 ? -22.519 -0.732 28.565 1.00 88.81 460 ALA A CA 1
ATOM 3458 C C . ALA A 1 460 ? -24.034 -0.718 28.836 1.00 88.81 460 ALA A C 1
ATOM 3460 O O . ALA A 1 460 ? -24.852 -0.698 27.918 1.00 88.81 460 ALA A O 1
ATOM 3461 N N . ILE A 1 461 ? -24.424 -0.746 30.116 1.00 92.25 461 ILE A N 1
ATOM 3462 C CA . ILE A 1 461 ? -25.835 -0.744 30.521 1.00 92.25 461 ILE A CA 1
ATOM 3463 C C . ILE A 1 461 ? -26.476 0.625 30.260 1.00 92.25 461 ILE A C 1
ATOM 3465 O O . ILE A 1 461 ? -27.616 0.680 29.796 1.00 92.25 461 ILE A O 1
ATOM 3469 N N . ARG A 1 462 ? -25.766 1.724 30.553 1.00 91.06 462 ARG A N 1
ATOM 3470 C CA . ARG A 1 462 ? -26.261 3.085 30.301 1.00 91.06 462 ARG A CA 1
ATOM 3471 C C . ARG A 1 462 ? -26.435 3.349 28.811 1.00 91.06 462 ARG A C 1
ATOM 3473 O O . ARG A 1 462 ? -27.508 3.790 28.416 1.00 91.06 462 ARG A O 1
ATOM 3480 N N . GLU A 1 463 ? -25.435 3.011 28.005 1.00 89.50 463 GLU A N 1
ATOM 3481 C CA . GLU A 1 463 ? -25.482 3.168 26.550 1.00 89.50 463 GLU A CA 1
ATOM 3482 C C . GLU A 1 463 ? -26.671 2.402 25.960 1.00 89.50 463 GLU A C 1
ATOM 3484 O O . GLU A 1 463 ? -27.490 2.981 25.252 1.00 89.50 463 GLU A O 1
ATOM 3489 N N . HIS A 1 464 ? -26.875 1.141 26.357 1.00 91.62 464 HIS A N 1
ATOM 3490 C CA . HIS A 1 464 ? -28.012 0.363 25.862 1.00 91.62 464 HIS A CA 1
ATOM 3491 C C . HIS A 1 464 ? -29.380 0.921 26.307 1.00 91.62 464 HIS A C 1
ATOM 3493 O O . HIS A 1 464 ? -30.376 0.819 25.583 1.00 91.62 464 HIS A O 1
ATOM 3499 N N . ALA A 1 465 ? -29.458 1.527 27.497 1.00 92.12 465 ALA A N 1
ATOM 3500 C CA . ALA A 1 465 ? -30.669 2.206 27.954 1.00 92.12 465 ALA A CA 1
ATOM 3501 C C . ALA A 1 465 ? -30.943 3.498 27.159 1.00 92.12 465 ALA A C 1
ATOM 3503 O O . ALA A 1 465 ? -32.102 3.792 26.849 1.00 92.12 465 ALA A O 1
ATOM 3504 N N . GLU A 1 466 ? -29.895 4.239 26.795 1.00 90.94 466 GLU A N 1
ATOM 3505 C CA . GLU A 1 466 ? -29.975 5.425 25.937 1.00 90.94 466 GLU A CA 1
ATOM 3506 C C . GLU A 1 466 ? -30.371 5.068 24.495 1.00 90.94 466 GLU A C 1
ATOM 3508 O O . GLU A 1 466 ? -31.264 5.710 23.939 1.00 90.94 466 GLU A O 1
ATOM 3513 N N . GLU A 1 467 ? -29.805 4.002 23.917 1.00 89.19 467 GLU A N 1
ATOM 3514 C CA . GLU A 1 467 ? -30.166 3.473 22.589 1.00 89.19 467 GLU A CA 1
ATOM 3515 C C . GLU A 1 467 ? -31.655 3.110 22.492 1.00 89.19 467 GLU A C 1
ATOM 3517 O O . GLU A 1 467 ? -32.315 3.382 21.484 1.00 89.19 467 GLU A O 1
ATOM 3522 N N . ARG A 1 468 ? -32.213 2.527 23.563 1.00 91.56 468 ARG A N 1
ATOM 3523 C CA . ARG A 1 468 ? -33.649 2.221 23.680 1.00 91.56 468 ARG A CA 1
ATOM 3524 C C . ARG A 1 468 ? -34.507 3.436 24.062 1.00 91.56 468 ARG A C 1
ATOM 3526 O O . ARG A 1 468 ? -35.725 3.302 24.178 1.00 91.56 468 ARG A O 1
ATOM 3533 N N . ALA A 1 469 ? -33.903 4.614 24.232 1.00 92.94 469 ALA A N 1
ATOM 3534 C CA . ALA A 1 469 ? -34.553 5.853 24.658 1.00 92.94 469 ALA A CA 1
ATOM 3535 C C . ALA A 1 469 ? -35.362 5.696 25.962 1.00 92.94 469 ALA A C 1
ATOM 3537 O O . ALA A 1 469 ? -36.469 6.233 26.099 1.00 92.94 469 ALA A O 1
ATOM 3538 N N . LEU A 1 470 ? -34.820 4.939 26.922 1.00 91.94 470 LEU A N 1
ATOM 3539 C CA . LEU A 1 470 ? -35.464 4.694 28.209 1.00 91.94 470 LEU A CA 1
ATOM 3540 C C . LEU A 1 470 ? -35.354 5.920 29.120 1.00 91.94 470 LEU A C 1
ATOM 3542 O O . LEU A 1 470 ? -34.328 6.592 29.189 1.00 91.94 470 LEU A O 1
ATOM 3546 N N . ASN A 1 471 ? -36.414 6.198 29.879 1.00 88.56 471 ASN A N 1
ATOM 3547 C CA . ASN A 1 471 ? -36.404 7.276 30.866 1.00 88.56 471 ASN A CA 1
ATOM 3548 C C . ASN A 1 471 ? -35.727 6.811 32.165 1.00 88.56 471 ASN A C 1
ATOM 3550 O O . ASN A 1 471 ? -36.393 6.280 33.057 1.00 88.56 471 ASN A O 1
ATOM 3554 N N . VAL A 1 472 ? -34.408 6.976 32.257 1.00 90.50 472 VAL A N 1
ATOM 3555 C CA . VAL A 1 472 ? -33.605 6.550 33.412 1.00 90.50 472 VAL A CA 1
ATOM 3556 C C . VAL A 1 472 ? -33.855 7.482 34.615 1.00 90.50 472 VAL A C 1
ATOM 3558 O O . VAL A 1 472 ? -33.612 8.686 34.509 1.00 90.50 472 VAL A O 1
ATOM 3561 N N . PRO A 1 473 ? -34.365 6.975 35.757 1.00 87.19 473 PRO A N 1
ATOM 3562 C CA . PRO A 1 473 ? -34.594 7.791 36.946 1.00 87.19 473 PRO A CA 1
ATOM 3563 C C . PRO A 1 473 ? -33.273 8.195 37.610 1.00 87.19 473 PRO A C 1
ATOM 3565 O O . PRO A 1 473 ? -32.258 7.514 37.482 1.00 87.19 473 PRO A O 1
ATOM 3568 N N . THR A 1 474 ? -33.291 9.287 38.373 1.00 86.62 474 THR A N 1
ATOM 3569 C CA . THR A 1 474 ? -32.126 9.699 39.165 1.00 86.62 474 THR A CA 1
ATOM 3570 C C . THR A 1 474 ? -31.934 8.759 40.353 1.00 86.62 474 THR A C 1
ATOM 3572 O O . THR A 1 474 ? -32.877 8.499 41.102 1.00 86.62 474 THR A O 1
ATOM 3575 N N . ALA A 1 475 ? -30.710 8.269 40.537 1.00 90.50 475 ALA A N 1
ATOM 3576 C CA . ALA A 1 475 ? -30.326 7.492 41.705 1.00 90.50 475 ALA A CA 1
ATOM 3577 C C . ALA A 1 475 ? -29.820 8.389 42.844 1.00 90.50 475 ALA A C 1
ATOM 3579 O O . ALA A 1 475 ? -29.252 9.458 42.627 1.00 90.50 475 ALA A O 1
ATOM 3580 N N . THR A 1 476 ? -30.023 7.941 44.080 1.00 89.19 476 THR A N 1
ATOM 3581 C CA . THR A 1 476 ? -29.488 8.558 45.300 1.00 89.19 476 THR A CA 1
ATOM 3582 C C . THR A 1 476 ? -28.865 7.486 46.197 1.00 89.19 476 THR A C 1
ATOM 3584 O O . THR A 1 476 ? -29.069 6.295 45.982 1.00 89.19 476 THR A O 1
ATOM 3587 N N . GLU A 1 477 ? -28.078 7.878 47.203 1.00 90.19 477 GLU A N 1
ATOM 3588 C CA . GLU A 1 477 ? -27.367 6.936 48.093 1.00 90.19 477 GLU A CA 1
ATOM 3589 C C . GLU A 1 477 ? -26.484 5.902 47.354 1.00 90.19 477 GLU A C 1
ATOM 3591 O O . GLU A 1 477 ? -26.393 4.751 47.788 1.00 90.19 477 GLU A O 1
ATOM 3596 N N . PHE A 1 478 ? -25.832 6.296 46.252 1.00 91.69 478 PHE A N 1
ATOM 3597 C CA . PHE A 1 478 ? -24.917 5.419 45.517 1.00 91.69 478 PHE A CA 1
ATOM 3598 C C . PHE A 1 478 ? -23.761 4.930 46.403 1.00 91.69 478 PHE A C 1
ATOM 3600 O O . PHE A 1 478 ? -23.108 5.709 47.103 1.00 91.69 478 PHE A O 1
ATOM 3607 N N . GLU A 1 479 ? -23.477 3.631 46.334 1.00 90.31 479 GLU A N 1
ATOM 3608 C CA . GLU A 1 479 ? -22.299 3.021 46.938 1.00 90.31 479 GLU A CA 1
ATOM 3609 C C . GLU A 1 479 ? -21.757 1.887 46.069 1.00 90.31 479 GLU A C 1
ATOM 3611 O O . GLU A 1 479 ? -22.455 0.919 45.758 1.00 90.31 479 GLU A O 1
ATOM 3616 N N . ALA A 1 480 ? -20.469 1.984 45.743 1.00 87.69 480 ALA A N 1
ATOM 3617 C CA . ALA A 1 480 ? -19.722 0.925 45.086 1.00 87.69 480 ALA A CA 1
ATOM 3618 C C . ALA A 1 480 ? -19.297 -0.147 46.105 1.00 87.69 480 ALA A C 1
ATOM 3620 O O . ALA A 1 480 ? -18.557 0.116 47.056 1.00 87.69 480 ALA A O 1
ATOM 3621 N N . LEU A 1 481 ? -19.746 -1.380 45.887 1.00 88.06 481 LEU A N 1
ATOM 3622 C CA . LEU A 1 481 ? -19.391 -2.558 46.669 1.00 88.06 481 LEU A CA 1
ATOM 3623 C C . LEU A 1 481 ? -18.220 -3.270 45.980 1.00 88.06 481 LEU A C 1
ATOM 3625 O O . LEU A 1 481 ? -18.415 -4.052 45.045 1.00 88.06 481 LEU A O 1
ATOM 3629 N N . GLU A 1 482 ? -16.995 -3.020 46.452 1.00 80.12 482 GLU A N 1
ATOM 3630 C CA . GLU A 1 482 ? -15.775 -3.579 45.850 1.00 80.12 482 GLU A CA 1
ATOM 3631 C C . GLU A 1 482 ? -15.884 -5.094 45.596 1.00 80.12 482 GLU A C 1
ATOM 3633 O O . GLU A 1 482 ? -16.214 -5.883 46.494 1.00 80.12 482 GLU A O 1
ATOM 3638 N N . GLY A 1 483 ? -15.624 -5.486 44.341 1.00 79.38 483 GLY A N 1
ATOM 3639 C CA . GLY A 1 483 ? -15.641 -6.873 43.862 1.00 79.38 483 GLY A CA 1
ATOM 3640 C C . GLY A 1 483 ? -17.027 -7.523 43.752 1.00 79.38 483 GLY A C 1
ATOM 3641 O O . GLY A 1 483 ? -17.116 -8.737 43.527 1.00 79.38 483 GLY A O 1
ATOM 3642 N N . ARG A 1 484 ? -18.105 -6.756 43.951 1.00 86.00 484 ARG A N 1
ATOM 3643 C CA . ARG A 1 484 ? -19.473 -7.279 44.068 1.00 86.00 484 ARG A CA 1
ATOM 3644 C C . ARG A 1 484 ? -20.470 -6.545 43.185 1.00 86.00 484 ARG A C 1
ATOM 3646 O O . ARG A 1 484 ? -21.286 -7.222 42.567 1.00 86.00 484 ARG A O 1
ATOM 3653 N N . GLY A 1 485 ? -20.367 -5.224 43.076 1.00 89.69 485 GLY A N 1
ATOM 3654 C CA . GLY A 1 485 ? -21.247 -4.410 42.241 1.00 89.69 485 GLY A CA 1
ATOM 3655 C C . GLY A 1 485 ? -21.532 -3.055 42.877 1.00 89.69 485 GLY A C 1
ATOM 3656 O O . GLY A 1 485 ? -20.661 -2.496 43.538 1.00 89.69 485 GLY A O 1
ATOM 3657 N N . VAL A 1 486 ? -22.749 -2.549 42.722 1.00 92.38 486 VAL A N 1
ATOM 3658 C CA . VAL A 1 486 ? -23.202 -1.266 43.266 1.00 92.38 486 VAL A CA 1
ATOM 3659 C C . VAL A 1 486 ? -24.540 -1.415 43.986 1.00 92.38 486 VAL A C 1
ATOM 3661 O O . VAL A 1 486 ? -25.310 -2.350 43.743 1.00 92.38 486 VAL A O 1
ATOM 3664 N N . ARG A 1 487 ? -24.825 -0.478 44.890 1.00 93.75 487 ARG A N 1
ATOM 3665 C CA . ARG A 1 487 ? -26.156 -0.272 45.466 1.00 93.75 487 ARG A CA 1
ATOM 3666 C C . ARG A 1 487 ? -26.570 1.180 45.300 1.00 93.75 487 ARG A C 1
ATOM 3668 O O . ARG A 1 487 ? -25.734 2.071 45.435 1.00 93.75 487 ARG A O 1
ATOM 3675 N N . ALA A 1 488 ? -27.854 1.404 45.071 1.00 93.25 488 ALA A N 1
ATOM 3676 C CA . ALA A 1 488 ? -28.425 2.741 45.015 1.00 93.25 488 ALA A CA 1
ATOM 3677 C C . ALA A 1 488 ? -29.912 2.716 45.383 1.00 93.25 488 ALA A C 1
ATOM 3679 O O . ALA A 1 488 ? -30.567 1.671 45.341 1.00 93.25 488 ALA A O 1
ATOM 3680 N N . THR A 1 489 ? -30.446 3.879 45.733 1.00 92.00 489 THR A N 1
ATOM 3681 C CA . THR A 1 489 ? -31.880 4.118 45.902 1.00 92.00 489 THR A CA 1
ATOM 3682 C C . THR A 1 489 ? -32.416 4.768 44.629 1.00 92.00 489 THR A C 1
ATOM 3684 O O . THR A 1 489 ? -31.916 5.814 44.215 1.00 92.00 489 THR A O 1
ATOM 3687 N N . VAL A 1 490 ? -33.414 4.151 43.998 1.00 91.69 490 VAL A N 1
ATOM 3688 C CA . VAL A 1 490 ? -33.967 4.571 42.698 1.00 91.69 490 VAL A CA 1
ATOM 3689 C C . VAL A 1 490 ? -35.490 4.651 42.750 1.00 91.69 490 VAL A C 1
ATOM 3691 O O . VAL A 1 490 ? -36.135 3.977 43.553 1.00 91.69 490 VAL A O 1
ATOM 3694 N N . GLU A 1 491 ? -36.075 5.460 41.869 1.00 87.12 491 GLU A N 1
ATOM 3695 C CA . GLU A 1 491 ? -37.528 5.559 41.723 1.00 87.12 491 GLU A CA 1
ATOM 3696 C C . GLU A 1 491 ? -38.087 4.362 40.928 1.00 87.12 491 GLU A C 1
ATOM 3698 O O . GLU A 1 491 ? -37.862 4.208 39.719 1.00 87.12 491 GLU A O 1
ATOM 3703 N N . VAL A 1 492 ? -38.845 3.510 41.619 1.00 84.31 492 VAL A N 1
ATOM 3704 C CA . VAL A 1 492 ? -39.489 2.309 41.074 1.00 84.31 492 VAL A CA 1
ATOM 3705 C C . VAL A 1 492 ? -40.988 2.558 40.911 1.00 84.31 492 VAL A C 1
ATOM 3707 O O . VAL A 1 492 ? -41.641 3.135 41.783 1.00 84.31 492 VAL A O 1
ATOM 3710 N N . ASP A 1 493 ? -41.554 2.123 39.782 1.00 81.75 493 ASP A N 1
ATOM 3711 C CA . ASP A 1 493 ? -42.998 2.202 39.554 1.00 81.75 493 ASP A CA 1
ATOM 3712 C C . ASP A 1 493 ? -43.706 1.228 40.503 1.00 81.75 493 ASP A C 1
ATOM 3714 O O . ASP A 1 493 ? -43.408 0.031 40.539 1.00 81.75 493 ASP A O 1
ATOM 3718 N N . THR A 1 494 ? -44.664 1.727 41.279 1.00 75.25 494 THR A N 1
ATOM 3719 C CA . THR A 1 494 ? -45.424 0.892 42.215 1.00 75.25 494 THR A CA 1
ATOM 3720 C C . THR A 1 494 ? -46.245 -0.183 41.503 1.00 75.25 494 THR A C 1
ATOM 3722 O O . THR A 1 494 ? -46.601 -1.165 42.152 1.00 75.25 494 THR A O 1
ATOM 3725 N N . ALA A 1 495 ? -46.476 -0.093 40.187 1.00 68.69 495 ALA A N 1
ATOM 3726 C CA . ALA A 1 495 ? -47.032 -1.192 39.395 1.00 68.69 495 ALA A CA 1
ATOM 3727 C C . ALA A 1 495 ? -46.198 -2.488 39.512 1.00 68.69 495 ALA A C 1
ATOM 3729 O O . ALA A 1 495 ? -46.765 -3.584 39.524 1.00 68.69 495 ALA A O 1
ATOM 3730 N N . LEU A 1 496 ? -44.876 -2.369 39.687 1.00 71.06 496 LEU A N 1
ATOM 3731 C CA . LEU A 1 496 ? -43.949 -3.491 39.897 1.00 71.06 496 LEU A CA 1
ATOM 3732 C C . LEU A 1 496 ? -44.019 -4.055 41.327 1.00 71.06 496 LEU A C 1
ATOM 3734 O O . LEU A 1 496 ? -43.685 -5.218 41.557 1.00 71.06 496 LEU A O 1
ATOM 3738 N N . VAL A 1 497 ? -44.503 -3.255 42.283 1.00 68.56 497 VAL A N 1
ATOM 3739 C CA . VAL A 1 497 ? -44.523 -3.561 43.728 1.00 68.56 497 VAL A CA 1
ATOM 3740 C C . VAL A 1 497 ? -45.953 -3.738 44.286 1.00 68.56 497 VAL A C 1
ATOM 3742 O O . VAL A 1 497 ? -46.138 -4.069 45.455 1.00 68.56 497 VAL A O 1
ATOM 3745 N N . GLY A 1 498 ? -46.989 -3.596 43.447 1.00 64.69 498 GLY A N 1
ATOM 3746 C CA . GLY A 1 498 ? -48.400 -3.836 43.787 1.00 64.69 498 GLY A CA 1
ATOM 3747 C C . GLY A 1 498 ? -49.213 -2.619 44.266 1.00 64.69 498 GLY A C 1
ATOM 3748 O O . GLY A 1 498 ? -50.165 -2.811 45.026 1.00 64.69 498 GLY A O 1
ATOM 3749 N N . GLY A 1 499 ? -48.871 -1.395 43.840 1.00 68.75 499 GLY A N 1
ATOM 3750 C CA . GLY A 1 499 ? -49.548 -0.129 44.183 1.00 68.75 499 GLY A CA 1
ATOM 3751 C C . GLY A 1 499 ? -49.836 0.798 42.982 1.00 68.75 499 GLY A C 1
ATOM 3752 O O . GLY A 1 499 ? -49.749 0.366 41.836 1.00 68.75 499 GLY A O 1
ATOM 3753 N N . GLU A 1 500 ? -50.206 2.061 43.255 1.00 61.28 500 GLU A N 1
ATOM 3754 C CA . GLU A 1 500 ? -50.372 3.143 42.258 1.00 61.28 500 GLU A CA 1
ATOM 3755 C C . GLU A 1 500 ? -49.407 4.317 42.555 1.00 61.28 500 GLU A C 1
ATOM 3757 O O . GLU A 1 500 ? -49.366 4.799 43.690 1.00 61.28 500 GLU A O 1
ATOM 3762 N N . GLY A 1 501 ? -48.660 4.803 41.548 1.00 75.88 501 GLY A N 1
ATOM 3763 C CA . GLY A 1 501 ? -47.628 5.850 41.684 1.00 75.88 501 GLY A CA 1
ATOM 3764 C C . GLY A 1 501 ? -46.184 5.331 41.580 1.00 75.88 501 GLY A C 1
ATOM 3765 O O . GLY A 1 501 ? -45.938 4.289 40.981 1.00 75.88 501 GLY A O 1
ATOM 3766 N N . SER A 1 502 ? -45.224 6.034 42.173 1.00 77.75 502 SER A N 1
ATOM 3767 C CA . SER A 1 502 ? -43.808 5.645 42.237 1.00 77.75 502 SER A CA 1
ATOM 3768 C C . SER A 1 502 ? -43.291 5.694 43.678 1.00 77.75 502 SER A C 1
ATOM 3770 O O . SER A 1 502 ? -43.845 6.402 44.525 1.00 77.75 502 SER A O 1
ATOM 3772 N N . THR A 1 503 ? -42.270 4.897 43.991 1.00 83.38 503 THR A N 1
ATOM 3773 C CA . THR A 1 503 ? -41.663 4.828 45.327 1.00 83.38 503 THR A CA 1
ATOM 3774 C C . THR A 1 503 ? -40.143 4.693 45.232 1.00 83.38 503 THR A C 1
ATOM 3776 O O . THR A 1 503 ? -39.628 4.131 44.269 1.00 83.38 503 THR A O 1
ATOM 3779 N N . GLU A 1 504 ? -39.421 5.256 46.201 1.00 86.88 504 GLU A N 1
ATOM 3780 C CA . GLU A 1 504 ? -37.967 5.120 46.302 1.00 86.88 504 GLU A CA 1
ATOM 3781 C C . GLU A 1 504 ? -37.618 3.789 46.968 1.00 86.88 504 GLU A C 1
ATOM 3783 O O . GLU A 1 504 ? -37.961 3.557 48.128 1.00 86.88 504 GLU A O 1
ATOM 3788 N N . GLU A 1 505 ? -36.917 2.928 46.236 1.00 88.69 505 GLU A N 1
ATOM 3789 C CA . GLU A 1 505 ? -36.548 1.586 46.684 1.00 88.69 505 GLU A CA 1
ATOM 3790 C C . GLU A 1 505 ? -35.050 1.354 46.513 1.00 88.69 505 GLU A C 1
ATOM 3792 O O . GLU A 1 505 ? -34.396 1.928 45.636 1.00 88.69 505 GLU A O 1
ATOM 3797 N N . LYS A 1 506 ? -34.501 0.479 47.357 1.00 91.94 506 LYS A N 1
ATOM 3798 C CA . LYS A 1 506 ? -33.094 0.080 47.269 1.00 91.94 506 LYS A CA 1
ATOM 3799 C C . LYS A 1 506 ? -32.931 -1.045 46.263 1.00 91.94 506 LYS A C 1
ATOM 3801 O O . LYS A 1 506 ? -33.547 -2.104 46.397 1.00 91.94 506 LYS A O 1
ATOM 3806 N N . VAL A 1 507 ? -32.050 -0.822 45.296 1.00 93.94 507 VAL A N 1
ATOM 3807 C CA . VAL A 1 507 ? -31.658 -1.809 44.293 1.00 93.94 507 VAL A CA 1
ATOM 3808 C C . VAL A 1 507 ? -30.172 -2.113 44.400 1.00 93.94 507 VAL A C 1
ATOM 3810 O O . VAL A 1 507 ? -29.363 -1.263 44.786 1.00 93.94 507 VAL A O 1
ATOM 3813 N N . TYR A 1 508 ? -29.817 -3.342 44.045 1.00 94.94 508 TYR A N 1
ATOM 3814 C CA . TYR A 1 508 ? -28.430 -3.769 43.930 1.00 94.94 508 TYR A CA 1
ATOM 3815 C C . TYR A 1 508 ? -28.184 -4.291 42.523 1.00 94.94 508 TYR A C 1
ATOM 3817 O O . TYR A 1 508 ? -29.002 -5.035 41.980 1.00 94.94 508 TYR A O 1
ATOM 3825 N N . VAL A 1 509 ? -27.042 -3.921 41.958 1.00 94.62 509 VAL A N 1
ATOM 3826 C CA . VAL A 1 509 ? -26.592 -4.381 40.646 1.00 94.62 509 VAL A CA 1
ATOM 3827 C C . VAL A 1 509 ? -25.230 -5.015 40.819 1.00 94.62 509 VAL A C 1
ATOM 3829 O O . VAL A 1 509 ? -24.352 -4.425 41.439 1.00 94.62 509 VAL A O 1
ATOM 3832 N N . GLY A 1 510 ? -25.038 -6.242 40.342 1.00 92.25 510 GLY A N 1
ATOM 3833 C CA . GLY A 1 510 ? -23.750 -6.902 40.522 1.00 92.25 510 GLY A CA 1
ATOM 3834 C C . GLY A 1 510 ? -23.683 -8.336 40.032 1.00 92.25 510 GLY A C 1
ATOM 3835 O O . GLY A 1 510 ? -24.665 -8.915 39.576 1.00 92.25 510 GLY A O 1
ATOM 3836 N N . GLY A 1 511 ? -22.489 -8.915 40.116 1.00 91.31 511 GLY A N 1
ATOM 3837 C CA . GLY A 1 511 ? -22.224 -10.278 39.656 1.00 91.31 511 GLY A CA 1
ATOM 3838 C C . GLY A 1 511 ? -22.573 -11.362 40.692 1.00 91.31 511 GLY A C 1
ATOM 3839 O O . GLY A 1 511 ? -23.130 -11.085 41.755 1.00 91.31 511 GLY A O 1
ATOM 3840 N N . PRO A 1 512 ? -22.164 -12.624 40.463 1.00 87.19 512 PRO A N 1
ATOM 3841 C CA . PRO A 1 512 ? -22.451 -13.749 41.365 1.00 87.19 512 PRO A CA 1
ATOM 3842 C C . PRO A 1 512 ? -21.937 -13.581 42.807 1.00 87.19 512 PRO A C 1
ATOM 3844 O O . PRO A 1 512 ? -22.451 -14.218 43.728 1.00 87.19 512 PRO A O 1
ATOM 3847 N N . ASN A 1 513 ? -20.903 -12.756 43.020 1.00 88.19 513 ASN A N 1
ATOM 3848 C CA . ASN A 1 513 ? -20.392 -12.444 44.358 1.00 88.19 513 ASN A CA 1
ATOM 3849 C C . ASN A 1 513 ? -21.425 -11.680 45.202 1.00 88.19 513 ASN A C 1
ATOM 3851 O O . ASN A 1 513 ? -21.540 -11.962 46.393 1.00 88.19 513 ASN A O 1
ATOM 3855 N N . LEU A 1 514 ? -22.184 -10.764 44.589 1.00 90.88 514 LEU A N 1
ATOM 3856 C CA . LEU A 1 514 ? -23.235 -9.993 45.257 1.00 90.88 514 LEU A CA 1
ATOM 3857 C C . LEU A 1 514 ? -24.361 -10.909 45.743 1.00 90.88 514 LEU A C 1
ATOM 3859 O O . LEU A 1 514 ? -24.763 -10.835 46.900 1.00 90.88 514 LEU A O 1
ATOM 3863 N N . LEU A 1 515 ? -24.814 -11.831 44.887 1.00 91.44 515 LEU A N 1
ATOM 3864 C CA . LEU A 1 515 ? -25.867 -12.789 45.244 1.00 91.44 515 LEU A CA 1
ATOM 3865 C C . LEU A 1 515 ? -25.460 -13.678 46.427 1.00 91.44 515 LEU A C 1
ATOM 3867 O O . LEU A 1 515 ? -26.265 -13.933 47.320 1.00 91.44 515 LEU A O 1
ATOM 3871 N N . ARG A 1 516 ? -24.189 -14.105 46.468 1.00 89.94 516 ARG A N 1
ATOM 3872 C CA . ARG A 1 516 ? -23.641 -14.889 47.586 1.00 89.94 516 ARG A CA 1
ATOM 3873 C C . ARG A 1 516 ? -23.601 -14.113 48.899 1.00 89.94 516 ARG A C 1
ATOM 3875 O O . ARG A 1 516 ? -23.832 -14.714 49.943 1.00 89.94 516 ARG A O 1
ATOM 3882 N N . GLU A 1 517 ? -23.302 -12.817 48.863 1.00 88.56 517 GLU A N 1
ATOM 3883 C CA . GLU A 1 517 ? -23.316 -11.973 50.064 1.00 88.56 517 GLU A CA 1
ATOM 3884 C C . GLU A 1 517 ? -24.733 -11.739 50.582 1.00 88.56 517 GLU A C 1
ATOM 3886 O O . GLU A 1 517 ? -24.972 -11.851 51.782 1.00 88.56 517 GLU A O 1
ATOM 3891 N N . LEU A 1 518 ? -25.670 -11.457 49.676 1.00 90.69 518 LEU A N 1
ATOM 3892 C CA . LEU A 1 518 ? -27.073 -11.242 50.023 1.00 90.69 518 LEU A CA 1
ATOM 3893 C C . LEU A 1 518 ? -27.812 -12.553 50.352 1.00 90.69 518 LEU A C 1
ATOM 3895 O O . LEU A 1 518 ? -28.962 -12.507 50.775 1.00 90.69 518 LEU A O 1
ATOM 3899 N N . ALA A 1 519 ? -27.151 -13.708 50.190 1.00 91.94 519 ALA A N 1
ATOM 3900 C CA . ALA A 1 519 ? -27.719 -15.046 50.361 1.00 91.94 519 ALA A CA 1
ATOM 3901 C C . ALA A 1 519 ? -29.015 -15.250 49.552 1.00 91.94 519 ALA A C 1
ATOM 3903 O O . ALA A 1 519 ? -29.982 -15.829 50.046 1.00 91.94 519 ALA A O 1
ATOM 3904 N N . LEU A 1 520 ? -29.018 -14.755 48.310 1.00 91.69 520 LEU A N 1
ATOM 3905 C CA . LEU A 1 520 ? -30.165 -14.806 47.409 1.00 91.69 520 LEU A CA 1
ATOM 3906 C C . LEU A 1 520 ? -30.025 -15.928 46.384 1.00 91.69 520 LEU A C 1
ATOM 3908 O O . LEU A 1 520 ? -28.992 -16.062 45.723 1.00 91.69 520 LEU A O 1
ATOM 3912 N N . ASP A 1 521 ? -31.107 -16.685 46.215 1.00 89.38 521 ASP A N 1
ATOM 3913 C CA . ASP A 1 521 ? -31.233 -17.704 45.178 1.00 89.38 521 ASP A CA 1
ATOM 3914 C C . ASP A 1 521 ? -31.799 -17.108 43.880 1.00 89.38 521 ASP A C 1
ATOM 3916 O O . ASP A 1 521 ? -32.590 -16.159 43.880 1.00 89.38 521 ASP A O 1
ATOM 3920 N N . ARG A 1 522 ? -31.396 -17.691 42.748 1.00 90.06 522 ARG A N 1
ATOM 3921 C CA . ARG A 1 522 ? -31.899 -17.333 41.416 1.00 90.06 522 ARG A CA 1
ATOM 3922 C C . ARG A 1 522 ? -33.180 -18.114 41.122 1.00 90.06 522 ARG A C 1
ATOM 3924 O O . ARG A 1 522 ? -33.319 -19.269 41.523 1.00 90.06 522 ARG A O 1
ATOM 3931 N N . SER A 1 523 ? -34.114 -17.499 40.399 1.00 89.38 523 SER A N 1
ATOM 3932 C CA . SER A 1 523 ? -35.264 -18.228 39.852 1.00 89.38 523 SER A CA 1
ATOM 3933 C C . SER A 1 523 ? -34.800 -19.244 38.801 1.00 89.38 523 SER A C 1
ATOM 3935 O O . SER A 1 523 ? -33.739 -19.075 38.204 1.00 89.38 523 SER A O 1
ATOM 3937 N N . GLU A 1 524 ? -35.598 -20.282 38.536 1.00 87.56 524 GLU A N 1
ATOM 3938 C CA . GLU A 1 524 ? -35.247 -21.327 37.556 1.00 87.56 524 GLU A CA 1
ATOM 3939 C C . GLU A 1 524 ? -34.976 -20.740 36.155 1.00 87.56 524 GLU A C 1
ATOM 3941 O O . GLU A 1 524 ? -34.032 -21.152 35.484 1.00 87.56 524 GLU A O 1
ATOM 3946 N N . GLY A 1 525 ? -35.731 -19.707 35.757 1.00 89.00 525 GLY A N 1
ATOM 3947 C CA . GLY A 1 525 ? -35.521 -18.985 34.497 1.00 89.00 525 GLY A CA 1
ATOM 3948 C C . GLY A 1 525 ? -34.200 -18.208 34.450 1.00 89.00 525 GLY A C 1
ATOM 3949 O O . GLY A 1 525 ? -33.451 -18.338 33.486 1.00 89.00 525 GLY A O 1
ATOM 3950 N N . ILE A 1 526 ? -33.873 -17.453 35.506 1.00 92.06 526 ILE A N 1
ATOM 3951 C CA . ILE A 1 526 ? -32.618 -16.683 35.580 1.00 92.06 526 ILE A CA 1
ATOM 3952 C C . ILE A 1 526 ? -31.406 -17.609 35.720 1.00 92.06 526 ILE A C 1
ATOM 3954 O O . ILE A 1 526 ? -30.348 -17.322 35.169 1.00 92.06 526 ILE A O 1
ATOM 3958 N N . GLU A 1 527 ? -31.538 -18.723 36.440 1.00 92.12 527 GLU A N 1
ATOM 3959 C CA . GLU A 1 527 ? -30.491 -19.740 36.542 1.00 92.12 527 GLU A CA 1
ATOM 3960 C C . GLU A 1 527 ? -30.202 -20.370 35.174 1.00 92.12 527 GLU A C 1
ATOM 3962 O O . GLU A 1 527 ? -29.038 -20.454 34.786 1.00 92.12 527 GLU A O 1
ATOM 3967 N N . SER A 1 528 ? -31.245 -20.757 34.429 1.00 91.88 528 SER A N 1
ATOM 3968 C CA . SER A 1 528 ? -31.106 -21.289 33.068 1.00 91.88 528 SER A CA 1
ATOM 3969 C C . SER A 1 528 ? -30.416 -20.282 32.149 1.00 91.88 528 SER A C 1
ATOM 3971 O O . SER A 1 528 ? -29.441 -20.633 31.491 1.00 91.88 528 SER A O 1
ATOM 3973 N N . PHE A 1 529 ? -30.868 -19.025 32.162 1.00 92.69 529 PHE A N 1
ATOM 3974 C CA . PHE A 1 529 ? -30.253 -17.943 31.394 1.00 92.69 529 PHE A CA 1
ATOM 3975 C C . PHE A 1 529 ? -28.782 -17.740 31.770 1.00 92.69 529 PHE A C 1
ATOM 3977 O O . PHE A 1 529 ? -27.914 -17.678 30.907 1.00 92.69 529 PHE A O 1
ATOM 3984 N N . ALA A 1 530 ? -28.466 -17.694 33.066 1.00 89.94 530 ALA A N 1
ATOM 3985 C CA . ALA A 1 530 ? -27.098 -17.503 33.530 1.00 89.94 530 ALA A CA 1
ATOM 3986 C C . ALA A 1 530 ? -26.171 -18.663 33.136 1.00 89.94 530 ALA A C 1
ATOM 3988 O O . ALA A 1 530 ? -25.002 -18.433 32.827 1.00 89.94 530 ALA A O 1
ATOM 3989 N N . GLN A 1 531 ? -26.671 -19.902 33.146 1.00 89.31 531 GLN A N 1
ATOM 3990 C CA . GLN A 1 531 ? -25.916 -21.072 32.694 1.00 89.31 531 GLN A CA 1
ATOM 3991 C C . GLN A 1 531 ? -25.708 -21.064 31.178 1.00 89.31 531 GLN A C 1
ATOM 3993 O O . GLN A 1 531 ? -24.599 -21.338 30.724 1.00 89.31 531 GLN A O 1
ATOM 3998 N N . GLU A 1 532 ? -26.739 -20.716 30.408 1.00 89.69 532 GLU A N 1
ATOM 3999 C CA . GLU A 1 532 ? -26.663 -20.589 28.952 1.00 89.69 532 GLU A CA 1
ATOM 4000 C C . GLU A 1 532 ? -25.660 -19.504 28.547 1.00 89.69 532 GLU A C 1
ATOM 4002 O O . GLU A 1 532 ? -24.681 -19.790 27.856 1.00 89.69 532 GLU A O 1
ATOM 4007 N N . MET A 1 533 ? -25.818 -18.290 29.074 1.00 89.81 533 MET A N 1
ATOM 4008 C CA . MET A 1 533 ? -24.923 -17.165 28.797 1.00 89.81 533 MET A CA 1
ATOM 4009 C C . MET A 1 533 ? -23.497 -17.439 29.278 1.00 89.81 533 MET A C 1
ATOM 4011 O O . MET A 1 533 ? -22.537 -17.175 28.554 1.00 89.81 533 MET A O 1
ATOM 4015 N N . GLY A 1 534 ? -23.343 -18.056 30.452 1.00 83.94 534 GLY A N 1
ATOM 4016 C CA . GLY A 1 534 ? -22.040 -18.488 30.952 1.00 83.94 534 GLY A CA 1
ATOM 4017 C C . GLY A 1 534 ? -21.376 -19.544 30.062 1.00 83.94 534 GLY A C 1
ATOM 4018 O O . GLY A 1 534 ? -20.161 -19.507 29.879 1.00 83.94 534 GLY A O 1
ATOM 4019 N N . SER A 1 535 ? -22.150 -20.451 29.453 1.00 82.12 535 SER A N 1
ATOM 4020 C CA . SER A 1 535 ? -21.629 -21.447 28.503 1.00 82.12 535 SER A CA 1
ATOM 4021 C C . SER A 1 535 ? -21.154 -20.838 27.179 1.00 82.12 535 SER A C 1
ATOM 4023 O O . SER A 1 535 ? -20.311 -21.431 26.510 1.00 82.12 535 SER A O 1
ATOM 4025 N N . LEU A 1 536 ? -21.637 -19.635 26.852 1.00 81.75 536 LEU A N 1
ATOM 4026 C CA . LEU A 1 536 ? -21.174 -18.794 25.743 1.00 81.75 536 LEU A CA 1
ATOM 4027 C C . LEU A 1 536 ? -20.043 -17.838 26.166 1.00 81.75 536 LEU A C 1
ATOM 4029 O O . LEU A 1 536 ? -19.611 -17.001 25.377 1.00 81.75 536 LEU A O 1
ATOM 4033 N N . GLY A 1 537 ? -19.579 -17.930 27.418 1.00 81.12 537 GLY A N 1
ATOM 4034 C CA . GLY A 1 537 ? -18.520 -17.082 27.959 1.00 81.12 537 GLY A CA 1
ATOM 4035 C C . GLY A 1 537 ? -18.938 -15.630 28.220 1.00 81.12 537 GLY A C 1
ATOM 4036 O O . GLY A 1 537 ? -18.081 -14.764 28.381 1.00 81.12 537 GLY A O 1
ATOM 4037 N N . ARG A 1 538 ? -20.243 -15.350 28.271 1.00 87.88 538 ARG A N 1
ATOM 4038 C CA . ARG A 1 538 ? -20.783 -14.010 28.521 1.00 87.88 538 ARG A CA 1
ATOM 4039 C C . ARG A 1 538 ? -20.836 -13.725 30.020 1.00 87.88 538 ARG A C 1
ATOM 4041 O O . ARG A 1 538 ? -21.193 -14.592 30.823 1.00 87.88 538 ARG A O 1
ATOM 4048 N N . GLY A 1 539 ? -20.490 -12.499 30.406 1.00 87.19 539 GLY A N 1
ATOM 4049 C CA . GLY A 1 539 ? -20.618 -12.037 31.786 1.00 87.19 539 GLY A CA 1
ATOM 4050 C C . GLY A 1 539 ? -22.086 -11.802 32.126 1.00 87.19 539 GLY A C 1
ATOM 4051 O O . GLY A 1 539 ? -22.811 -11.245 31.315 1.00 87.19 539 GLY A O 1
ATOM 4052 N N . VAL A 1 540 ? -22.546 -12.212 33.310 1.00 92.62 540 VAL A N 1
ATOM 4053 C CA . VAL A 1 540 ? -23.942 -11.997 33.728 1.00 92.62 540 VAL A CA 1
ATOM 4054 C C . VAL A 1 540 ? -23.980 -11.133 34.977 1.00 92.62 540 VAL A C 1
ATOM 4056 O O . VAL A 1 540 ? -23.391 -11.483 36.007 1.00 92.62 540 VAL A O 1
ATOM 4059 N N . VAL A 1 541 ? -24.693 -10.016 34.876 1.00 93.88 541 VAL A N 1
ATOM 4060 C CA . VAL A 1 541 ? -24.926 -9.058 35.959 1.00 93.88 541 VAL A CA 1
ATOM 4061 C C . VAL A 1 541 ? -26.397 -9.112 36.335 1.00 93.88 541 VAL A C 1
ATOM 4063 O O . VAL A 1 541 ? -27.262 -9.211 35.474 1.00 93.88 541 VAL A O 1
ATOM 4066 N N . TYR A 1 542 ? -26.691 -9.079 37.625 1.00 95.25 542 TYR A N 1
ATOM 4067 C CA . TYR A 1 542 ? -28.032 -9.271 38.157 1.00 95.25 542 TYR A CA 1
ATOM 4068 C C . TYR A 1 542 ? -28.575 -7.969 38.728 1.00 95.25 542 TYR A C 1
ATOM 4070 O O . TYR A 1 542 ? -27.835 -7.228 39.376 1.00 95.25 542 TYR A O 1
ATOM 4078 N N . LEU A 1 543 ? -29.874 -7.739 38.538 1.00 95.56 543 LEU A N 1
ATOM 4079 C CA . LEU A 1 543 ? -30.638 -6.729 39.257 1.00 95.56 543 LEU A CA 1
ATOM 4080 C C . LEU A 1 543 ? -31.363 -7.394 40.426 1.00 95.56 543 LEU A C 1
ATOM 4082 O O . LEU A 1 543 ? -32.146 -8.334 40.248 1.00 95.56 543 LEU A O 1
ATOM 4086 N N . VAL A 1 544 ? -31.124 -6.875 41.622 1.00 94.44 544 VAL A N 1
ATOM 4087 C CA . VAL A 1 544 ? -31.788 -7.290 42.854 1.00 94.44 544 VAL A CA 1
ATOM 4088 C C . VAL A 1 544 ? -32.656 -6.147 43.351 1.00 94.44 544 VAL A C 1
ATOM 4090 O O . VAL A 1 544 ? -32.182 -5.023 43.517 1.00 94.44 544 VAL A O 1
ATOM 4093 N N . HIS A 1 545 ? -33.916 -6.459 43.631 1.00 91.00 545 HIS A N 1
ATOM 4094 C CA . HIS A 1 545 ? -34.875 -5.540 44.228 1.00 91.00 545 HIS A CA 1
ATOM 4095 C C . HIS A 1 545 ? -35.563 -6.236 45.409 1.00 91.00 545 HIS A C 1
ATOM 4097 O O . HIS A 1 545 ? -36.090 -7.344 45.273 1.00 91.00 545 HIS A O 1
ATOM 4103 N N . GLY A 1 546 ? -35.525 -5.609 46.589 1.00 85.56 546 GLY A N 1
ATOM 4104 C CA . GLY A 1 546 ? -35.943 -6.247 47.840 1.00 85.56 546 GLY A CA 1
ATOM 4105 C C . GLY A 1 546 ? -35.076 -7.468 48.180 1.00 85.56 546 GLY A C 1
ATOM 4106 O O . GLY A 1 546 ? -33.855 -7.369 48.247 1.00 85.56 546 GLY A O 1
ATOM 4107 N N . GLU A 1 547 ? -35.707 -8.627 48.378 1.00 85.12 547 GLU A N 1
ATOM 4108 C CA . GLU A 1 547 ? -35.038 -9.916 48.642 1.00 85.12 547 GLU A CA 1
ATOM 4109 C C . GLU A 1 547 ? -35.117 -10.867 47.432 1.00 85.12 547 GLU A C 1
ATOM 4111 O O . GLU A 1 547 ? -35.152 -12.087 47.586 1.00 85.12 547 GLU A O 1
ATOM 4116 N N . GLN A 1 548 ? -35.206 -10.329 46.210 1.00 90.25 548 GLN A N 1
ATOM 4117 C CA . GLN A 1 548 ? -35.364 -11.143 45.007 1.00 90.25 548 GLN A CA 1
ATOM 4118 C C . GLN A 1 548 ? -34.496 -10.646 43.848 1.00 90.25 548 GLN A C 1
ATOM 4120 O O . GLN A 1 548 ? -34.378 -9.448 43.593 1.00 90.25 548 GLN A O 1
ATOM 4125 N N . VAL A 1 549 ? -33.920 -11.595 43.105 1.00 93.62 549 VAL A N 1
ATOM 4126 C CA . VAL A 1 549 ? -33.304 -11.328 41.800 1.00 93.62 549 VAL A CA 1
ATOM 4127 C C . VAL A 1 549 ? -34.420 -11.155 40.773 1.00 93.62 549 VAL A C 1
ATOM 4129 O O . VAL A 1 549 ? -35.146 -12.107 40.477 1.00 93.62 549 VAL A O 1
ATOM 4132 N N . VAL A 1 550 ? -34.582 -9.935 40.266 1.00 92.81 550 VAL A N 1
ATOM 4133 C CA . VAL A 1 550 ? -35.691 -9.565 39.371 1.00 92.81 550 VAL A CA 1
ATOM 4134 C C . VAL A 1 550 ? -35.298 -9.581 37.896 1.00 92.81 550 VAL A C 1
ATOM 4136 O O . VAL A 1 550 ? -36.157 -9.756 37.033 1.00 92.81 550 VAL A O 1
ATOM 4139 N N . GLY A 1 551 ? -34.000 -9.483 37.606 1.00 93.81 551 GLY A N 1
ATOM 4140 C CA . GLY A 1 551 ? -33.484 -9.587 36.249 1.00 93.81 551 GLY A CA 1
ATOM 4141 C C . GLY A 1 551 ? -31.999 -9.915 36.186 1.00 93.81 551 GLY A C 1
ATOM 4142 O O . GLY A 1 551 ? -31.282 -9.855 37.188 1.00 93.81 551 GLY A O 1
ATOM 4143 N N . ALA A 1 552 ? -31.552 -10.275 34.991 1.00 94.94 552 ALA A N 1
ATOM 4144 C CA . ALA A 1 552 ? -30.166 -10.531 34.650 1.00 94.94 552 ALA A CA 1
ATOM 4145 C C . ALA A 1 552 ? -29.865 -9.964 33.260 1.00 94.94 552 ALA A C 1
ATOM 4147 O O . ALA A 1 552 ? -30.682 -10.077 32.351 1.00 94.94 552 ALA A O 1
ATOM 4148 N N . VAL A 1 553 ? -28.685 -9.381 33.099 1.00 94.81 553 VAL A N 1
ATOM 4149 C CA . VAL A 1 553 ? -28.188 -8.812 31.849 1.00 94.81 553 VAL A CA 1
ATOM 4150 C C . VAL A 1 553 ? -26.908 -9.542 31.479 1.00 94.81 553 VAL A C 1
ATOM 4152 O O . VAL A 1 553 ? -25.983 -9.637 32.292 1.00 94.81 553 VAL A O 1
ATOM 4155 N N . ALA A 1 554 ? -26.875 -10.088 30.268 1.00 93.19 554 ALA A N 1
ATOM 4156 C CA . ALA A 1 554 ? -25.691 -10.695 29.688 1.00 93.19 554 ALA A CA 1
ATOM 4157 C C . ALA A 1 554 ? -24.878 -9.641 28.934 1.00 93.19 554 ALA A C 1
ATOM 4159 O O . ALA A 1 554 ? -25.405 -8.914 28.091 1.00 93.19 554 ALA A O 1
ATOM 4160 N N . LEU A 1 555 ? -23.586 -9.600 29.232 1.00 90.00 555 LEU A N 1
ATOM 4161 C CA . LEU A 1 555 ? -22.609 -8.685 28.669 1.00 90.00 555 LEU A CA 1
ATOM 4162 C C . LEU A 1 555 ? -21.568 -9.475 27.886 1.00 90.00 555 LEU A C 1
ATOM 4164 O O . LEU A 1 555 ? -21.102 -10.532 28.333 1.00 90.00 555 LEU A O 1
ATOM 4168 N N . ALA A 1 556 ? -21.201 -8.951 26.726 1.00 86.94 556 ALA A N 1
ATOM 4169 C CA . ALA A 1 556 ? -20.093 -9.461 25.939 1.00 86.94 556 ALA A CA 1
ATOM 4170 C C . ALA A 1 556 ? -19.371 -8.316 25.236 1.00 86.94 556 ALA A C 1
ATOM 4172 O O . ALA A 1 556 ? -19.908 -7.222 25.086 1.00 86.94 556 ALA A O 1
ATOM 4173 N N . ASP A 1 557 ? -18.160 -8.601 24.777 1.00 84.75 557 ASP A N 1
ATOM 4174 C CA . ASP A 1 557 ? -17.412 -7.702 23.906 1.00 84.75 557 ASP A CA 1
ATOM 4175 C C . ASP A 1 557 ? -18.142 -7.549 22.561 1.00 84.75 557 ASP A C 1
ATOM 4177 O O . ASP A 1 557 ? -18.487 -8.550 21.923 1.00 84.75 557 ASP A O 1
ATOM 4181 N N . VAL A 1 558 ? -18.422 -6.309 22.157 1.00 83.75 558 VAL A N 1
ATOM 4182 C CA . VAL A 1 558 ? -19.240 -6.024 20.972 1.00 83.75 558 VAL A CA 1
ATOM 4183 C C . VAL A 1 558 ? -18.435 -6.290 19.708 1.00 83.75 558 VAL A C 1
ATOM 4185 O O . VAL A 1 558 ? -17.433 -5.629 19.429 1.00 83.75 558 VAL A O 1
ATOM 4188 N N . VAL A 1 559 ? -18.901 -7.246 18.909 1.00 87.56 559 VAL A N 1
ATOM 4189 C CA . VAL A 1 559 ? -18.359 -7.526 17.577 1.00 87.56 559 VAL A CA 1
ATOM 4190 C C . VAL A 1 559 ? -18.659 -6.350 16.643 1.00 87.56 559 VAL A C 1
ATOM 4192 O O . VAL A 1 559 ? -19.773 -5.826 16.637 1.00 87.56 559 VAL A O 1
ATOM 4195 N N . ARG A 1 560 ? -17.668 -5.932 15.849 1.00 88.12 560 ARG A N 1
ATOM 4196 C CA . ARG A 1 560 ? -17.850 -4.886 14.830 1.00 88.12 560 ARG A CA 1
ATOM 4197 C C . ARG A 1 560 ? -18.710 -5.415 13.684 1.00 88.12 560 ARG A C 1
ATOM 4199 O O . ARG A 1 560 ? -18.527 -6.553 13.253 1.00 88.12 560 ARG A O 1
ATOM 4206 N N . GLU A 1 561 ? -19.601 -4.589 13.147 1.00 87.81 561 GLU A N 1
ATOM 4207 C CA . GLU A 1 561 ? -20.386 -4.981 11.967 1.00 87.81 561 GLU A CA 1
ATOM 4208 C C . GLU A 1 561 ? -19.461 -5.147 10.752 1.00 87.81 561 GLU A C 1
ATOM 4210 O O . GLU A 1 561 ? -19.563 -6.100 9.980 1.00 87.81 561 GLU A O 1
ATOM 4215 N N . GLU A 1 562 ? -18.455 -4.281 10.673 1.00 90.94 562 GLU A N 1
ATOM 4216 C CA . GLU A 1 562 ? -17.394 -4.278 9.675 1.00 90.94 562 GLU A CA 1
ATOM 4217 C C . GLU A 1 562 ? -16.578 -5.581 9.673 1.00 90.94 562 GLU A C 1
ATOM 4219 O O . GLU A 1 562 ? -16.098 -6.006 8.620 1.00 90.94 562 GLU A O 1
ATOM 4224 N N . SER A 1 563 ? -16.460 -6.263 10.822 1.00 93.44 563 SER A N 1
ATOM 4225 C CA . SER A 1 563 ? -15.783 -7.564 10.918 1.00 93.44 563 SER A CA 1
ATOM 4226 C C . SER A 1 563 ? -16.493 -8.640 10.102 1.00 93.44 563 SER A C 1
ATOM 4228 O O . SER A 1 563 ? -15.822 -9.449 9.463 1.00 93.44 563 SER A O 1
ATOM 4230 N N . ARG A 1 564 ? -17.835 -8.646 10.076 1.00 93.06 564 ARG A N 1
ATOM 4231 C CA . ARG A 1 564 ? -18.610 -9.613 9.276 1.00 93.06 564 ARG A CA 1
ATOM 4232 C C . ARG A 1 564 ? -18.344 -9.406 7.790 1.00 93.06 564 ARG A C 1
ATOM 4234 O O . ARG A 1 564 ? -17.977 -10.346 7.089 1.00 93.06 564 ARG A O 1
ATOM 4241 N N . GLU A 1 565 ? -18.440 -8.155 7.337 1.00 94.06 565 GLU A N 1
ATOM 4242 C CA . GLU A 1 565 ? -18.169 -7.780 5.944 1.00 94.06 565 GLU A CA 1
ATOM 4243 C C . GLU A 1 565 ? -16.735 -8.138 5.526 1.00 94.06 565 GLU A C 1
ATOM 4245 O O . GLU A 1 565 ? -16.506 -8.637 4.419 1.00 94.06 565 GLU A O 1
ATOM 4250 N N . ALA A 1 566 ? -15.762 -7.904 6.412 1.00 94.62 566 ALA A N 1
ATOM 4251 C CA . ALA A 1 566 ? -14.364 -8.212 6.155 1.00 94.62 566 ALA A CA 1
ATOM 4252 C C . ALA A 1 566 ? -14.128 -9.720 5.990 1.00 94.62 566 ALA A C 1
ATOM 4254 O O . ALA A 1 566 ? -13.472 -10.137 5.031 1.00 94.62 566 ALA A O 1
ATOM 4255 N N . ILE A 1 567 ? -14.685 -10.538 6.886 1.00 96.06 567 ILE A N 1
ATOM 4256 C CA . ILE A 1 567 ? -14.527 -11.998 6.861 1.00 96.06 567 ILE A CA 1
ATOM 4257 C C . ILE A 1 567 ? -15.178 -12.594 5.613 1.00 96.06 567 ILE A C 1
ATOM 4259 O O . ILE A 1 567 ? -14.509 -13.316 4.868 1.00 96.06 567 ILE A O 1
ATOM 4263 N N . ASP A 1 568 ? -16.415 -12.200 5.300 1.00 95.50 568 ASP A N 1
ATOM 4264 C CA . ASP A 1 568 ? -17.112 -12.639 4.086 1.00 95.50 568 ASP A CA 1
ATOM 4265 C C . ASP A 1 568 ? -16.313 -12.295 2.817 1.00 95.50 568 ASP A C 1
ATOM 4267 O O . ASP A 1 568 ? -16.186 -13.102 1.886 1.00 95.50 568 ASP A O 1
ATOM 4271 N N . ALA A 1 569 ? -15.727 -11.095 2.769 1.00 95.44 569 ALA A N 1
ATOM 4272 C CA . ALA A 1 569 ? -14.913 -10.666 1.642 1.00 95.44 569 ALA A CA 1
ATOM 4273 C C . ALA A 1 569 ? -13.577 -11.425 1.542 1.00 95.44 569 ALA A C 1
ATOM 4275 O O . ALA A 1 569 ? -13.124 -11.699 0.424 1.00 95.44 569 ALA A O 1
ATOM 4276 N N . LEU A 1 570 ? -12.949 -11.788 2.667 1.00 96.31 570 LEU A N 1
ATOM 4277 C CA . LEU A 1 570 ? -11.749 -12.634 2.694 1.00 96.31 570 LEU A CA 1
ATOM 4278 C C . LEU A 1 570 ? -12.063 -14.052 2.198 1.00 96.31 570 LEU A C 1
ATOM 4280 O O . LEU A 1 570 ? -11.365 -14.557 1.310 1.00 96.31 570 LEU A O 1
ATOM 4284 N N . HIS A 1 571 ? -13.168 -14.648 2.647 1.00 97.06 571 HIS A N 1
ATOM 4285 C CA . HIS A 1 571 ? -13.632 -15.948 2.154 1.00 97.06 571 HIS A CA 1
ATOM 4286 C C . HIS A 1 571 ? -13.956 -15.923 0.663 1.00 97.06 571 HIS A C 1
ATOM 4288 O O . HIS A 1 571 ? -13.564 -16.832 -0.073 1.00 97.06 571 HIS A O 1
ATOM 4294 N N . ALA A 1 572 ? -14.591 -14.855 0.170 1.00 96.00 572 ALA A N 1
ATOM 4295 C CA . ALA A 1 572 ? -14.850 -14.671 -1.260 1.00 96.00 572 ALA A CA 1
ATOM 4296 C C . ALA A 1 572 ? -13.557 -14.599 -2.098 1.00 96.00 572 ALA A C 1
ATOM 4298 O O . ALA A 1 572 ? -13.567 -14.896 -3.297 1.00 96.00 572 ALA A O 1
ATOM 4299 N N . MET A 1 573 ? -12.429 -14.236 -1.479 1.00 94.38 573 MET A N 1
ATOM 4300 C CA . MET A 1 573 ? -11.100 -14.264 -2.092 1.00 94.38 573 MET A CA 1
ATOM 4301 C C . MET A 1 573 ? -10.368 -15.602 -1.951 1.00 94.38 573 MET A C 1
ATOM 4303 O O . MET A 1 573 ? -9.272 -15.725 -2.507 1.00 94.38 573 MET A O 1
ATOM 4307 N N . GLY A 1 574 ? -10.965 -16.580 -1.266 1.00 96.00 574 GLY A N 1
ATOM 4308 C CA . GLY A 1 574 ? -10.372 -17.883 -0.975 1.00 96.00 574 GLY A CA 1
ATOM 4309 C C . GLY A 1 574 ? -9.327 -17.850 0.140 1.00 96.00 574 GLY A C 1
ATOM 4310 O O . GLY A 1 574 ? -8.446 -18.704 0.142 1.00 96.00 574 GLY A O 1
ATOM 4311 N N . ILE A 1 575 ? -9.393 -16.854 1.027 1.00 97.75 575 ILE A N 1
ATOM 4312 C CA . ILE A 1 575 ? -8.495 -16.696 2.175 1.00 97.75 575 ILE A CA 1
ATOM 4313 C C . ILE A 1 575 ? -9.218 -17.228 3.411 1.00 97.75 575 ILE A C 1
ATOM 4315 O O . ILE A 1 575 ? -10.348 -16.824 3.671 1.00 97.75 575 ILE A O 1
ATOM 4319 N N . GLU A 1 576 ? -8.578 -18.130 4.152 1.00 97.50 576 GLU A N 1
ATOM 4320 C CA . GLU A 1 576 ? -9.107 -18.642 5.421 1.00 97.50 576 GLU A CA 1
ATOM 4321 C C . GLU A 1 576 ? -8.916 -17.597 6.528 1.00 97.50 576 GLU A C 1
ATOM 4323 O O . GLU A 1 576 ? -7.923 -16.867 6.555 1.00 97.50 576 GLU A O 1
ATOM 4328 N N . VAL A 1 577 ? -9.852 -17.530 7.466 1.00 97.88 577 VAL A N 1
ATOM 4329 C CA . VAL A 1 577 ? -9.777 -16.616 8.604 1.00 97.88 577 VAL A CA 1
ATOM 4330 C C . VAL A 1 577 ? -9.557 -17.410 9.878 1.00 97.88 577 VAL A C 1
ATOM 4332 O O . VAL A 1 577 ? -10.256 -18.385 10.157 1.00 97.88 577 VAL A O 1
ATOM 4335 N N . ALA A 1 578 ? -8.590 -16.966 10.673 1.00 97.25 578 ALA A N 1
ATOM 4336 C CA . ALA A 1 578 ? -8.375 -17.471 12.012 1.00 97.25 578 ALA A CA 1
ATOM 4337 C C . ALA A 1 578 ? -8.485 -16.358 13.055 1.00 97.25 578 ALA A C 1
ATOM 4339 O O . ALA A 1 578 ? -8.195 -15.199 12.773 1.00 97.25 578 ALA A O 1
ATOM 4340 N N . MET A 1 579 ? -8.873 -16.722 14.273 1.00 96.50 579 MET A N 1
ATOM 4341 C CA . MET A 1 579 ? -8.905 -15.812 15.417 1.00 96.50 579 MET A CA 1
ATOM 4342 C C . MET A 1 579 ? -7.975 -16.299 16.518 1.00 96.50 579 MET A C 1
ATOM 4344 O O . MET A 1 579 ? -7.937 -17.489 16.836 1.00 96.50 579 MET A O 1
ATOM 4348 N N . LEU A 1 580 ? -7.251 -15.371 17.127 1.00 93.81 580 LEU A N 1
ATOM 4349 C CA . LEU A 1 580 ? -6.387 -15.620 18.266 1.00 93.81 580 LEU A CA 1
ATOM 4350 C C . LEU A 1 580 ? -6.889 -14.790 19.453 1.00 93.81 580 LEU A C 1
ATOM 4352 O O . LEU A 1 580 ? -7.136 -13.597 19.323 1.00 93.81 580 LEU A O 1
ATOM 4356 N N . THR A 1 581 ? -7.085 -15.427 20.609 1.00 90.56 581 THR A N 1
ATOM 4357 C CA . THR A 1 581 ? -7.519 -14.735 21.829 1.00 90.56 581 THR A CA 1
ATOM 4358 C C . THR A 1 581 ? -6.948 -15.372 23.095 1.00 90.56 581 THR A C 1
ATOM 4360 O O . THR A 1 581 ? -6.687 -16.577 23.153 1.00 90.56 581 THR A O 1
ATOM 4363 N N . GLY A 1 582 ? -6.776 -14.546 24.129 1.00 85.81 582 GLY A N 1
ATOM 4364 C CA . GLY A 1 582 ? -6.512 -14.989 25.499 1.00 85.81 582 GLY A CA 1
ATOM 4365 C C . GLY A 1 582 ? -7.773 -15.414 26.261 1.00 85.81 582 GLY A C 1
ATOM 4366 O O . GLY A 1 582 ? -7.662 -15.942 27.366 1.00 85.81 582 GLY A O 1
ATOM 4367 N N . ASP A 1 583 ? -8.962 -15.202 25.691 1.00 86.38 583 ASP A N 1
ATOM 4368 C CA . ASP A 1 583 ? -10.229 -15.579 26.315 1.00 86.38 583 ASP A CA 1
ATOM 4369 C C . ASP A 1 583 ? -10.434 -17.095 26.365 1.00 86.38 583 ASP A C 1
ATOM 4371 O O . ASP A 1 583 ? -9.813 -17.864 25.630 1.00 86.38 583 ASP A O 1
ATOM 4375 N N . SER A 1 584 ? -11.376 -17.515 27.212 1.00 84.44 584 SER A N 1
ATOM 4376 C CA . SER A 1 584 ? -11.786 -18.915 27.324 1.00 84.44 584 SER A CA 1
ATOM 4377 C C . SER A 1 584 ? -12.307 -19.491 26.005 1.00 84.44 584 SER A C 1
ATOM 4379 O O . SER A 1 584 ? -12.858 -18.782 25.156 1.00 84.44 584 SER A O 1
ATOM 4381 N N . GLU A 1 585 ? -12.228 -20.815 25.878 1.00 88.19 585 GLU A N 1
ATOM 4382 C CA . GLU A 1 585 ? -12.698 -21.528 24.686 1.00 88.19 585 GLU A CA 1
ATOM 4383 C C . GLU A 1 585 ? -14.176 -21.254 24.354 1.00 88.19 585 GLU A C 1
ATOM 4385 O O . GLU A 1 585 ? -14.548 -21.185 23.184 1.00 88.19 585 GLU A O 1
ATOM 4390 N N . ALA A 1 586 ? -15.013 -21.057 25.375 1.00 84.56 586 ALA A N 1
ATOM 4391 C CA . ALA A 1 586 ? -16.427 -20.733 25.213 1.00 84.56 586 ALA A CA 1
ATOM 4392 C C . ALA A 1 586 ? -16.642 -19.398 24.478 1.00 84.56 586 ALA A C 1
ATOM 4394 O O . ALA A 1 586 ? -17.412 -19.347 23.520 1.00 84.56 586 ALA A O 1
ATOM 4395 N N . VAL A 1 587 ? -15.917 -18.347 24.886 1.00 85.56 587 VAL A N 1
ATOM 4396 C CA . VAL A 1 587 ? -15.976 -17.016 24.253 1.00 85.56 587 VAL A CA 1
ATOM 4397 C C . VAL A 1 587 ? -15.478 -17.097 22.814 1.00 85.56 587 VAL A C 1
ATOM 4399 O O . VAL A 1 587 ? -16.141 -16.620 21.896 1.00 85.56 587 VAL A O 1
ATOM 4402 N N . ALA A 1 588 ? -14.322 -17.736 22.613 1.00 89.69 588 ALA A N 1
ATOM 4403 C CA . ALA A 1 588 ? -13.712 -17.855 21.295 1.00 89.69 588 ALA A CA 1
ATOM 4404 C C . ALA A 1 588 ? -14.632 -18.591 20.309 1.00 89.69 588 ALA A C 1
ATOM 4406 O O . ALA A 1 588 ? -14.802 -18.150 19.176 1.00 89.69 588 ALA A O 1
ATOM 4407 N N . ARG A 1 589 ? -15.273 -19.680 20.749 1.00 90.50 589 ARG A N 1
ATOM 4408 C CA . ARG A 1 589 ? -16.220 -20.430 19.919 1.00 90.50 589 ARG A CA 1
ATOM 4409 C C . ARG A 1 589 ? -17.447 -19.599 19.559 1.00 90.50 589 ARG A C 1
ATOM 4411 O O . ARG A 1 589 ? -17.833 -19.595 18.397 1.00 90.50 589 ARG A O 1
ATOM 4418 N N . ALA A 1 590 ? -18.031 -18.889 20.524 1.00 87.00 590 ALA A N 1
ATOM 4419 C CA . ALA A 1 590 ? -19.215 -18.069 20.284 1.00 87.00 590 ALA A CA 1
ATOM 4420 C C . ALA A 1 590 ? -18.949 -16.974 19.236 1.00 87.00 590 ALA A C 1
ATOM 4422 O O . ALA A 1 590 ? -19.737 -16.813 18.309 1.00 87.00 590 ALA A O 1
ATOM 4423 N N . VAL A 1 591 ? -17.815 -16.270 19.341 1.00 89.25 591 VAL A N 1
ATOM 4424 C CA . VAL A 1 591 ? -17.416 -15.246 18.357 1.00 89.25 591 VAL A CA 1
ATOM 4425 C C . VAL A 1 591 ? -17.087 -15.876 17.003 1.00 89.25 591 VAL A C 1
ATOM 4427 O O . VAL A 1 591 ? -17.482 -15.346 15.968 1.00 89.25 591 VAL A O 1
ATOM 4430 N N . ALA A 1 592 ? -16.400 -17.022 16.991 1.00 92.31 592 ALA A N 1
ATOM 4431 C CA . ALA A 1 592 ? -16.066 -17.719 15.754 1.00 92.31 592 ALA A CA 1
ATOM 4432 C C . ALA A 1 592 ? -17.310 -18.189 14.987 1.00 92.31 592 ALA A C 1
ATOM 4434 O O . ALA A 1 592 ? -17.362 -18.038 13.771 1.00 92.31 592 ALA A O 1
ATOM 4435 N N . GLU A 1 593 ? -18.316 -18.721 15.682 1.00 90.44 593 GLU A N 1
ATOM 4436 C CA . GLU A 1 593 ? -19.585 -19.130 15.072 1.00 90.44 593 GLU A CA 1
ATOM 4437 C C . GLU A 1 593 ? -20.392 -17.929 14.565 1.00 90.44 593 GLU A C 1
ATOM 4439 O O . GLU A 1 593 ? -20.956 -17.999 13.474 1.00 90.44 593 GLU A O 1
ATOM 4444 N N . ASP A 1 594 ? -20.412 -16.827 15.318 1.00 87.62 594 ASP A N 1
ATOM 4445 C CA . ASP A 1 594 ? -21.122 -15.601 14.943 1.00 87.62 594 ASP A CA 1
ATOM 4446 C C . ASP A 1 594 ? -20.533 -14.947 13.680 1.00 87.62 594 ASP A C 1
ATOM 4448 O O . ASP A 1 594 ? -21.263 -14.505 12.792 1.00 87.62 594 ASP A O 1
ATOM 4452 N N . LEU A 1 595 ? -19.203 -14.928 13.573 1.00 92.94 595 LEU A N 1
ATOM 4453 C CA . LEU A 1 595 ? -18.474 -14.328 12.455 1.00 92.94 595 LEU A CA 1
ATOM 4454 C C . LEU A 1 595 ? -18.158 -15.302 11.308 1.00 92.94 595 LEU A C 1
ATOM 4456 O O . LEU A 1 595 ? -17.651 -14.875 10.276 1.00 92.94 595 LEU A O 1
ATOM 4460 N N . GLY A 1 596 ? -18.415 -16.602 11.474 1.00 94.56 596 GLY A N 1
ATOM 4461 C CA . GLY A 1 596 ? -18.078 -17.624 10.479 1.00 94.56 596 GLY A CA 1
ATOM 4462 C C . GLY A 1 596 ? -16.578 -17.933 10.352 1.00 94.56 596 GLY A C 1
ATOM 4463 O O . GLY A 1 596 ? -16.133 -18.345 9.289 1.00 94.56 596 GLY A O 1
ATOM 4464 N N . ILE A 1 597 ? -15.785 -17.744 11.409 1.00 96.81 597 ILE A N 1
ATOM 4465 C CA . ILE A 1 597 ? -14.323 -17.941 11.410 1.00 96.81 597 ILE A CA 1
ATOM 4466 C C . ILE A 1 597 ? -13.956 -19.432 11.269 1.00 96.81 597 ILE A C 1
ATOM 4468 O O . ILE A 1 597 ? -14.494 -20.284 11.977 1.00 96.81 597 ILE A O 1
ATOM 4472 N N . ASP A 1 598 ? -12.981 -19.753 10.408 1.00 96.31 598 ASP A N 1
ATOM 4473 C CA . ASP A 1 598 ? -12.599 -21.138 10.085 1.00 96.31 598 ASP A CA 1
ATOM 4474 C C . ASP A 1 598 ? -11.841 -21.843 11.219 1.00 96.31 598 ASP A C 1
ATOM 4476 O O . ASP A 1 598 ? -11.921 -23.063 11.383 1.00 96.31 598 ASP A O 1
ATOM 4480 N N . THR A 1 599 ? -11.021 -21.106 11.971 1.00 95.88 599 THR A N 1
ATOM 4481 C CA . THR A 1 599 ? -10.168 -21.657 13.036 1.00 95.88 599 THR A CA 1
ATOM 4482 C C . THR A 1 599 ? -9.989 -20.649 14.165 1.00 95.88 599 THR A C 1
ATOM 4484 O O . THR A 1 599 ? -9.702 -19.486 13.921 1.00 95.88 599 THR A O 1
ATOM 4487 N N . TYR A 1 600 ? -10.095 -21.076 15.422 1.00 95.88 600 TYR A N 1
ATOM 4488 C CA . TYR A 1 600 ? -9.810 -20.212 16.569 1.00 95.88 600 TYR A CA 1
ATOM 4489 C C . TYR A 1 600 ? -8.769 -20.838 17.501 1.00 95.88 600 TYR A C 1
ATOM 4491 O O . TYR A 1 600 ? -8.709 -22.057 17.673 1.00 95.88 600 TYR A O 1
ATOM 4499 N N . PHE A 1 601 ? -7.965 -19.988 18.131 1.00 94.81 601 PHE A N 1
ATOM 4500 C CA . PHE A 1 601 ? -7.044 -20.344 19.203 1.00 94.81 601 PHE A CA 1
ATOM 4501 C C . PHE A 1 601 ? -7.439 -19.565 20.456 1.00 94.81 601 PHE A C 1
ATOM 4503 O O . PHE A 1 601 ? -7.345 -18.340 20.478 1.00 94.81 601 PHE A O 1
ATOM 4510 N N . ALA A 1 602 ? -7.901 -20.288 21.473 1.00 92.06 602 ALA A N 1
ATOM 4511 C CA . ALA A 1 602 ? -8.331 -19.733 22.752 1.00 92.06 602 ALA A CA 1
ATOM 4512 C C . ALA A 1 602 ? -7.255 -19.914 23.831 1.00 92.06 602 ALA A C 1
ATOM 4514 O O . ALA A 1 602 ? -6.369 -20.761 23.686 1.00 92.06 602 ALA A O 1
ATOM 4515 N N . GLU A 1 603 ? -7.370 -19.147 24.916 1.00 88.44 603 GLU A N 1
ATOM 4516 C CA . GLU A 1 603 ? -6.488 -19.196 26.089 1.00 88.44 603 GLU A CA 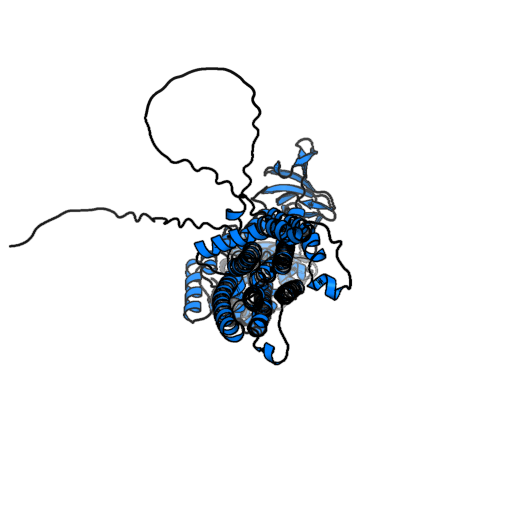1
ATOM 4517 C C . GLU A 1 603 ? -4.996 -19.028 25.736 1.00 88.44 603 GLU A C 1
ATOM 4519 O O . GLU A 1 603 ? -4.111 -19.588 26.387 1.00 88.44 603 GLU A O 1
ATOM 4524 N N . VAL A 1 604 ? -4.699 -18.263 24.677 1.00 87.94 604 VAL A N 1
ATOM 4525 C CA . VAL A 1 604 ? -3.329 -18.027 24.212 1.00 87.94 604 VAL A CA 1
ATOM 4526 C C . VAL A 1 604 ? -2.714 -16.854 24.969 1.00 87.94 604 VAL A C 1
ATOM 4528 O O . VAL A 1 604 ? -3.224 -15.735 24.936 1.00 87.94 604 VAL A O 1
ATOM 4531 N N . LEU A 1 605 ? -1.579 -17.097 25.626 1.00 81.00 605 LEU A N 1
ATOM 4532 C CA . LEU A 1 605 ? -0.806 -16.046 26.284 1.00 81.00 605 LEU A CA 1
ATOM 4533 C C . LEU A 1 605 ? -0.125 -15.134 25.242 1.00 81.00 605 LEU A C 1
ATOM 4535 O O . LEU A 1 605 ? 0.266 -15.629 24.182 1.00 81.00 605 LEU A O 1
ATOM 4539 N N . PRO A 1 606 ? 0.100 -13.836 25.533 1.00 75.62 606 PRO A N 1
ATOM 4540 C CA . PRO A 1 606 ? 0.784 -12.913 24.615 1.00 75.62 606 PRO A CA 1
ATOM 4541 C C . PRO A 1 606 ? 2.125 -13.448 24.073 1.00 75.62 606 PRO A C 1
ATOM 4543 O O . PRO A 1 606 ? 2.406 -13.387 22.880 1.00 75.62 606 PRO A O 1
ATOM 4546 N N . GLU A 1 607 ? 2.922 -14.078 24.937 1.00 75.25 607 GLU A N 1
ATOM 4547 C CA . GLU A 1 607 ? 4.218 -14.704 24.622 1.00 75.25 607 GLU A CA 1
ATOM 4548 C C . GLU A 1 607 ? 4.145 -16.006 23.803 1.00 75.25 607 GLU A C 1
ATOM 4550 O O . GLU A 1 607 ? 5.174 -16.528 23.372 1.00 75.25 607 GLU A O 1
ATOM 4555 N N . ASP A 1 608 ? 2.943 -16.545 23.602 1.00 84.81 608 ASP A N 1
ATOM 4556 C CA . ASP A 1 608 ? 2.692 -17.747 22.808 1.00 84.81 608 ASP A CA 1
ATOM 4557 C C . ASP A 1 608 ? 2.032 -17.437 21.456 1.00 84.81 608 ASP A C 1
ATOM 4559 O O . ASP A 1 608 ? 1.921 -18.336 20.611 1.00 84.81 608 ASP A O 1
ATOM 4563 N N . LYS A 1 609 ? 1.629 -16.180 21.210 1.00 87.50 609 LYS A N 1
ATOM 4564 C CA . LYS A 1 609 ? 0.980 -15.775 19.954 1.00 87.50 609 LYS A CA 1
ATOM 4565 C C . LYS A 1 609 ? 1.885 -16.025 18.743 1.00 87.50 609 LYS A C 1
ATOM 4567 O O . LYS A 1 609 ? 1.449 -16.614 17.754 1.00 87.50 609 LYS A O 1
ATOM 4572 N N . ASP A 1 610 ? 3.174 -15.693 18.835 1.00 89.00 610 ASP A N 1
ATOM 4573 C CA . ASP A 1 610 ? 4.139 -15.907 17.747 1.00 89.00 610 ASP A CA 1
ATOM 4574 C C . ASP A 1 610 ? 4.336 -17.401 17.420 1.00 89.00 610 ASP A C 1
ATOM 4576 O O . ASP A 1 610 ? 4.485 -17.778 16.254 1.00 89.00 610 ASP A O 1
ATOM 4580 N N . LYS A 1 611 ? 4.276 -18.282 18.428 1.00 91.75 611 LYS A N 1
ATOM 4581 C C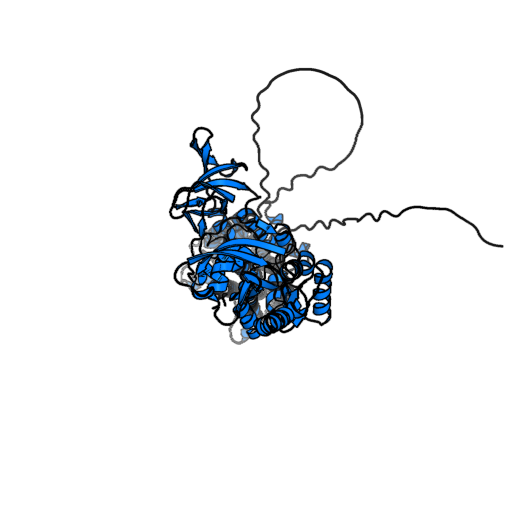A . LYS A 1 611 ? 4.372 -19.739 18.240 1.00 91.75 611 LYS A CA 1
ATOM 4582 C C . LYS A 1 611 ? 3.207 -20.271 17.415 1.00 91.75 611 LYS A C 1
ATOM 4584 O O . LYS A 1 611 ? 3.419 -21.191 16.623 1.00 91.75 611 LYS A O 1
ATOM 4589 N N . LYS A 1 612 ? 2.010 -19.696 17.571 1.00 93.25 612 LYS A N 1
ATOM 4590 C CA . LYS A 1 612 ? 0.832 -20.052 16.767 1.00 93.25 612 LYS A CA 1
ATOM 4591 C C . LYS A 1 612 ? 0.976 -19.616 15.318 1.00 93.25 612 LYS A C 1
ATOM 4593 O O . LYS A 1 612 ? 0.711 -20.417 14.424 1.00 93.25 612 LYS A O 1
ATOM 4598 N N . ILE A 1 613 ? 1.529 -18.430 15.077 1.00 94.75 613 ILE A N 1
ATOM 4599 C CA . ILE A 1 613 ? 1.886 -17.998 13.719 1.00 94.75 613 ILE A CA 1
ATOM 4600 C C . ILE A 1 613 ? 2.898 -18.968 13.085 1.00 94.75 613 ILE A C 1
ATOM 4602 O O . ILE A 1 613 ? 2.684 -19.449 11.973 1.00 94.75 613 ILE A O 1
ATOM 4606 N N . VAL A 1 614 ? 3.947 -19.362 13.818 1.00 94.06 614 VAL A N 1
ATOM 4607 C CA . VAL A 1 614 ? 4.938 -20.347 13.336 1.00 94.06 614 VAL A CA 1
ATOM 4608 C C . VAL A 1 614 ? 4.309 -21.715 13.054 1.00 94.06 614 VAL A C 1
ATOM 4610 O O . VAL A 1 614 ? 4.723 -22.402 12.118 1.00 94.06 614 VAL A O 1
ATOM 4613 N N . GLU A 1 615 ? 3.346 -22.149 13.865 1.00 94.88 615 GLU A N 1
ATOM 4614 C CA . GLU A 1 615 ? 2.612 -23.401 13.662 1.00 94.88 615 GLU A CA 1
ATOM 4615 C C . GLU A 1 615 ? 1.872 -23.395 12.314 1.00 94.88 615 GLU A C 1
ATOM 4617 O O . GLU A 1 615 ? 2.036 -24.330 11.525 1.00 94.88 615 GLU A O 1
ATOM 4622 N N . LEU A 1 616 ? 1.157 -22.308 12.008 1.00 95.12 616 LEU A N 1
ATOM 4623 C CA . LEU A 1 616 ? 0.445 -22.120 10.740 1.00 95.12 616 LEU A CA 1
ATOM 4624 C C . LEU A 1 616 ? 1.403 -22.025 9.543 1.00 95.12 616 LEU A C 1
ATOM 4626 O O . LEU A 1 616 ? 1.207 -22.702 8.532 1.00 95.12 616 LEU A O 1
ATOM 4630 N N . GLN A 1 617 ? 2.500 -21.278 9.680 1.00 94.31 617 GLN A N 1
ATOM 4631 C CA . GLN A 1 617 ? 3.534 -21.175 8.644 1.00 94.31 617 GLN A CA 1
ATOM 4632 C C . GLN A 1 617 ? 4.192 -22.531 8.348 1.00 94.31 617 GLN A C 1
ATOM 4634 O O . GLN A 1 617 ? 4.444 -22.884 7.194 1.00 94.31 617 GLN A O 1
ATOM 4639 N N . ARG A 1 618 ? 4.438 -23.356 9.376 1.00 95.31 618 ARG A N 1
ATOM 4640 C CA . ARG A 1 618 ? 4.971 -24.723 9.207 1.00 95.31 618 ARG A CA 1
ATOM 4641 C C . ARG A 1 618 ? 3.995 -25.664 8.510 1.00 95.31 618 ARG A C 1
ATOM 4643 O O . ARG A 1 618 ? 4.447 -26.624 7.886 1.00 95.31 618 ARG A O 1
ATOM 4650 N N . ALA A 1 619 ? 2.694 -25.391 8.587 1.00 93.50 619 ALA A N 1
ATOM 4651 C CA . ALA A 1 619 ? 1.683 -26.088 7.798 1.00 93.50 619 ALA A CA 1
ATOM 4652 C C . ALA A 1 619 ? 1.691 -25.670 6.312 1.00 93.50 619 ALA A C 1
ATOM 4654 O O . ALA A 1 619 ? 0.943 -26.234 5.516 1.00 93.50 619 ALA A O 1
ATOM 4655 N N . GLY A 1 620 ? 2.566 -24.735 5.924 1.00 93.00 620 GLY A N 1
ATOM 4656 C CA . GLY A 1 620 ? 2.746 -24.278 4.549 1.00 93.00 620 GLY A CA 1
ATOM 4657 C C . GLY A 1 620 ? 1.792 -23.163 4.134 1.00 93.00 620 GLY A C 1
ATOM 4658 O O . GLY A 1 620 ? 1.678 -22.916 2.938 1.00 93.00 620 GLY A O 1
ATOM 4659 N N . ARG A 1 621 ? 1.109 -22.524 5.092 1.00 95.56 621 ARG A N 1
ATOM 4660 C CA . ARG A 1 621 ? 0.256 -21.353 4.861 1.00 95.56 621 ARG A CA 1
ATOM 4661 C C . ARG A 1 621 ? 1.101 -20.082 4.858 1.00 95.56 621 ARG A C 1
ATOM 4663 O O . ARG A 1 621 ? 2.007 -19.959 5.679 1.00 95.56 621 ARG A O 1
ATOM 4670 N N . LEU A 1 622 ? 0.767 -19.139 3.986 1.00 96.25 622 LEU A N 1
ATOM 4671 C CA . LEU A 1 622 ? 1.256 -17.764 4.040 1.00 96.25 622 LEU A CA 1
ATOM 4672 C C . LEU A 1 622 ? 0.293 -16.937 4.901 1.00 96.25 622 LEU A C 1
ATOM 4674 O O . LEU A 1 622 ? -0.895 -16.835 4.576 1.00 96.25 622 LEU A O 1
ATOM 4678 N N . VAL A 1 623 ? 0.792 -16.411 6.021 1.00 97.38 623 VAL A N 1
ATOM 4679 C CA . VAL A 1 623 ? -0.043 -15.932 7.132 1.00 97.38 623 VAL A CA 1
ATOM 4680 C C . VAL A 1 623 ? 0.097 -14.425 7.317 1.00 97.38 623 VAL A C 1
ATOM 4682 O O . VAL A 1 623 ? 1.202 -13.927 7.540 1.00 97.38 623 VAL A O 1
ATOM 4685 N N . ALA A 1 624 ? -1.033 -13.716 7.296 1.00 97.31 624 ALA A N 1
ATOM 4686 C CA . ALA A 1 624 ? -1.130 -12.372 7.861 1.00 97.31 624 ALA A CA 1
ATOM 4687 C C . ALA A 1 624 ? -1.529 -12.442 9.338 1.00 97.31 624 ALA A C 1
ATOM 4689 O O . ALA A 1 624 ? -2.395 -13.240 9.693 1.00 97.31 624 ALA A O 1
ATOM 4690 N N . MET A 1 625 ? -0.941 -11.585 10.171 1.00 95.56 625 MET A N 1
ATOM 4691 C CA . MET A 1 625 ? -1.408 -11.324 11.538 1.00 95.56 625 MET A CA 1
ATOM 4692 C C . MET A 1 625 ? -1.959 -9.902 11.596 1.00 95.56 625 MET A C 1
ATOM 4694 O O . MET A 1 625 ? -1.280 -8.984 11.142 1.00 95.56 625 MET A O 1
ATOM 4698 N N . VAL A 1 626 ? -3.156 -9.732 12.152 1.00 94.44 626 VAL A N 1
ATOM 4699 C CA . VAL A 1 626 ? -3.822 -8.443 12.365 1.00 94.44 626 VAL A CA 1
ATOM 4700 C C . VAL A 1 626 ? -4.022 -8.247 13.862 1.00 94.44 626 VAL A C 1
ATOM 4702 O O . VAL A 1 626 ? -4.599 -9.121 14.506 1.00 94.44 626 VAL A O 1
ATOM 4705 N N . GLY A 1 627 ? -3.554 -7.134 14.418 1.00 89.75 627 GLY A N 1
ATOM 4706 C CA . GLY A 1 627 ? -3.687 -6.849 15.850 1.00 89.75 627 GLY A CA 1
ATOM 4707 C C . GLY A 1 627 ? -3.427 -5.386 16.194 1.00 89.75 627 GLY A C 1
ATOM 4708 O O . GLY A 1 627 ? -3.024 -4.610 15.331 1.00 89.75 627 GLY A O 1
ATOM 4709 N N . ASP A 1 628 ? -3.612 -5.021 17.461 1.00 79.38 628 ASP A N 1
ATOM 4710 C CA . ASP A 1 628 ? -3.438 -3.643 17.964 1.00 79.38 628 ASP A CA 1
ATOM 4711 C C . ASP A 1 628 ? -1.960 -3.222 18.119 1.00 79.38 628 ASP A C 1
ATOM 4713 O O . ASP A 1 628 ? -1.626 -2.062 18.350 1.00 79.38 628 ASP A O 1
ATOM 4717 N N . GLY A 1 629 ? -1.047 -4.190 18.002 1.00 69.50 629 GLY A N 1
ATOM 4718 C CA . GLY A 1 629 ? 0.400 -4.007 18.050 1.00 69.50 629 GLY A CA 1
ATOM 4719 C C . GLY A 1 629 ? 1.008 -3.769 19.433 1.00 69.50 629 GLY A C 1
ATOM 4720 O O . GLY A 1 629 ? 2.229 -3.863 19.551 1.00 69.50 629 GLY A O 1
ATOM 4721 N N . VAL A 1 630 ? 0.214 -3.577 20.489 1.00 69.88 630 VAL A N 1
ATOM 4722 C CA . VAL A 1 630 ? 0.731 -3.462 21.866 1.00 69.88 630 VAL A CA 1
ATOM 4723 C C . VAL A 1 630 ? 1.000 -4.848 22.441 1.00 69.88 630 VAL A C 1
ATOM 4725 O O . VAL A 1 630 ? 2.095 -5.127 22.931 1.00 69.88 630 VAL A O 1
ATOM 4728 N N . ASN A 1 631 ? 0.014 -5.742 22.341 1.00 71.56 631 ASN A N 1
ATOM 4729 C CA . ASN A 1 631 ? 0.123 -7.110 22.858 1.00 71.56 631 ASN A CA 1
ATOM 4730 C C . ASN A 1 631 ? 0.600 -8.107 21.790 1.00 71.56 631 ASN A C 1
ATOM 4732 O O . ASN A 1 631 ? 1.036 -9.213 22.118 1.00 71.56 631 ASN A O 1
ATOM 4736 N N . ASP A 1 632 ? 0.537 -7.698 20.521 1.00 81.56 632 ASP A N 1
ATOM 4737 C CA . ASP A 1 632 ? 0.719 -8.569 19.357 1.00 81.56 632 ASP A CA 1
ATOM 4738 C C . ASP A 1 632 ? 2.033 -8.360 18.609 1.00 81.56 632 ASP A C 1
ATOM 4740 O O . ASP A 1 632 ? 2.314 -9.099 17.665 1.00 81.56 632 ASP A O 1
ATOM 4744 N N . ALA A 1 633 ? 2.869 -7.406 19.029 1.00 82.25 633 ALA A N 1
ATOM 4745 C CA . ALA A 1 633 ? 4.128 -7.069 18.362 1.00 82.25 633 ALA A CA 1
ATOM 4746 C C . ALA A 1 633 ? 4.984 -8.296 17.965 1.00 82.25 633 ALA A C 1
ATOM 4748 O O . ALA A 1 633 ? 5.356 -8.406 16.791 1.00 82.25 633 ALA A O 1
ATOM 4749 N N . PRO A 1 634 ? 5.244 -9.285 18.853 1.00 83.19 634 PRO A N 1
ATOM 4750 C CA . PRO A 1 634 ? 6.006 -10.477 18.475 1.00 83.19 634 PRO A CA 1
ATOM 4751 C C . PRO A 1 634 ? 5.339 -11.328 17.386 1.00 83.19 634 PRO A C 1
ATOM 4753 O O . PRO A 1 634 ? 6.035 -11.927 16.565 1.00 83.19 634 PRO A O 1
ATOM 4756 N N . ALA A 1 635 ? 4.005 -11.399 17.375 1.00 88.94 635 ALA A N 1
ATOM 4757 C CA . ALA A 1 635 ? 3.242 -12.143 16.378 1.00 88.94 635 ALA A CA 1
ATOM 4758 C C . ALA A 1 635 ? 3.198 -11.399 15.035 1.00 88.94 635 ALA A C 1
ATOM 4760 O O . ALA A 1 635 ? 3.395 -12.030 13.996 1.00 88.94 635 ALA A O 1
ATOM 4761 N N . LEU A 1 636 ? 3.035 -10.071 15.059 1.00 90.44 636 LEU A N 1
ATOM 4762 C CA . LEU A 1 636 ? 3.074 -9.205 13.876 1.00 90.44 636 LEU A CA 1
ATOM 4763 C C . LEU A 1 636 ? 4.410 -9.317 13.144 1.00 90.44 636 LEU A C 1
ATOM 4765 O O . LEU A 1 636 ? 4.431 -9.613 11.955 1.00 90.44 636 LEU A O 1
ATOM 4769 N N . THR A 1 637 ? 5.529 -9.195 13.861 1.00 87.50 637 THR A N 1
ATOM 4770 C CA . THR A 1 637 ? 6.871 -9.322 13.267 1.00 87.50 637 THR A CA 1
ATOM 4771 C C . THR A 1 637 ? 7.183 -10.748 12.788 1.00 87.50 637 THR A C 1
ATOM 4773 O O . THR A 1 637 ? 8.077 -10.959 11.967 1.00 87.50 637 THR A O 1
ATOM 4776 N N . ARG A 1 638 ? 6.495 -11.765 13.324 1.00 90.88 638 ARG A N 1
ATOM 4777 C CA . ARG A 1 638 ? 6.690 -13.168 12.928 1.00 90.88 638 ARG A CA 1
ATOM 4778 C C . ARG A 1 638 ? 5.909 -13.545 11.667 1.00 90.88 638 ARG A C 1
ATOM 4780 O O . ARG A 1 638 ? 6.335 -14.471 10.968 1.00 90.88 638 ARG A O 1
ATOM 4787 N N . ALA A 1 639 ? 4.778 -12.892 11.423 1.00 94.12 639 ALA A N 1
ATOM 4788 C CA . ALA A 1 639 ? 3.913 -13.156 10.283 1.00 94.12 639 ALA A CA 1
ATOM 4789 C C . ALA A 1 639 ? 4.626 -12.897 8.947 1.00 94.12 639 ALA A C 1
ATOM 4791 O O . ALA A 1 639 ? 5.659 -12.234 8.888 1.00 94.12 639 ALA A O 1
ATOM 4792 N N . ASP A 1 640 ? 4.083 -13.448 7.860 1.00 94.62 640 ASP A N 1
ATOM 4793 C CA . ASP A 1 640 ? 4.569 -13.125 6.512 1.00 94.62 640 ASP A CA 1
ATOM 4794 C C . ASP A 1 640 ? 4.153 -11.705 6.101 1.00 94.62 640 ASP A C 1
ATOM 4796 O O . ASP A 1 640 ? 4.827 -11.072 5.287 1.00 94.62 640 ASP A O 1
ATOM 4800 N N . VAL A 1 641 ? 3.033 -11.236 6.663 1.00 95.69 641 VAL A N 1
ATOM 4801 C CA . VAL A 1 641 ? 2.541 -9.859 6.579 1.00 95.69 641 VAL A CA 1
ATOM 4802 C C . VAL A 1 641 ? 1.972 -9.464 7.948 1.00 95.69 641 VAL A C 1
ATOM 4804 O O . VAL A 1 641 ? 0.899 -9.927 8.335 1.00 95.69 641 VAL A O 1
ATOM 4807 N N . GLY A 1 642 ? 2.684 -8.625 8.697 1.00 94.25 642 GLY A N 1
ATOM 4808 C CA . GLY A 1 642 ? 2.195 -8.044 9.949 1.00 94.25 642 GLY A CA 1
ATOM 4809 C C . GLY A 1 642 ? 1.364 -6.787 9.695 1.00 94.25 642 GLY A C 1
ATOM 4810 O O . GLY A 1 642 ? 1.859 -5.835 9.090 1.00 94.25 642 GLY A O 1
ATOM 4811 N N . ILE A 1 643 ? 0.117 -6.767 10.162 1.00 93.56 643 ILE A N 1
ATOM 4812 C CA . ILE A 1 643 ? -0.825 -5.658 9.984 1.00 93.56 643 ILE A CA 1
ATOM 4813 C C . ILE A 1 643 ? -1.235 -5.126 11.360 1.00 93.56 643 ILE A C 1
ATOM 4815 O O . ILE A 1 643 ? -1.904 -5.818 12.121 1.00 93.56 643 ILE A O 1
ATOM 4819 N N . ALA A 1 644 ? -0.847 -3.899 11.688 1.00 89.50 644 ALA A N 1
ATOM 4820 C CA . ALA A 1 644 ? -1.372 -3.222 12.871 1.00 89.50 644 ALA A CA 1
ATOM 4821 C C . ALA A 1 644 ? -2.696 -2.528 12.528 1.00 89.50 644 ALA A C 1
ATOM 4823 O O . ALA A 1 644 ? -2.788 -1.902 11.471 1.00 89.50 644 ALA A O 1
ATOM 4824 N N . ILE A 1 645 ? -3.694 -2.623 13.404 1.00 85.12 645 ILE A N 1
ATOM 4825 C CA . ILE A 1 645 ? -4.973 -1.920 13.290 1.00 85.12 645 ILE A CA 1
ATOM 4826 C C . ILE A 1 645 ? -5.155 -1.017 14.500 1.00 85.12 645 ILE A C 1
ATOM 4828 O O . ILE A 1 645 ? -4.971 -1.479 15.620 1.00 85.12 645 ILE A O 1
ATOM 4832 N N . GLY A 1 646 ? -5.541 0.240 14.281 1.00 68.44 646 GLY A N 1
ATOM 4833 C CA . GLY A 1 646 ? -6.023 1.070 15.377 1.00 68.44 646 GLY A CA 1
ATOM 4834 C C . GLY A 1 646 ? -4.973 1.558 16.366 1.00 68.44 646 GLY A C 1
ATOM 4835 O O . GLY A 1 646 ? -4.371 0.785 17.097 1.00 68.44 646 GLY A O 1
ATOM 4836 N N . SER A 1 647 ? -4.837 2.877 16.486 1.00 54.97 647 SER A N 1
ATOM 4837 C CA . SER A 1 647 ? -3.912 3.562 17.401 1.00 54.97 647 SER A CA 1
ATOM 4838 C C . SER A 1 647 ? -2.429 3.258 17.136 1.00 54.97 647 SER A C 1
ATOM 4840 O O . SER A 1 647 ? -1.872 2.215 17.476 1.00 54.97 647 SER A O 1
ATOM 4842 N N . GLY A 1 648 ? -1.772 4.245 16.523 1.00 52.66 648 GLY A N 1
ATOM 4843 C CA . GLY A 1 648 ? -0.344 4.273 16.217 1.00 52.66 648 GLY A CA 1
ATOM 4844 C C . GLY A 1 648 ? 0.538 4.409 17.453 1.00 52.66 648 GLY A C 1
ATOM 4845 O O . GLY A 1 648 ? 1.363 5.313 17.509 1.00 52.66 648 GLY A O 1
ATOM 4846 N N . THR A 1 649 ? 0.383 3.520 18.439 1.00 55.22 649 THR A N 1
ATOM 4847 C CA . THR A 1 649 ? 1.418 3.362 19.461 1.00 55.22 649 THR A CA 1
ATOM 4848 C C . THR A 1 649 ? 2.740 3.087 18.749 1.00 55.22 649 THR A C 1
ATOM 4850 O O . THR A 1 649 ? 2.784 2.305 17.794 1.00 55.22 649 THR A O 1
ATOM 4853 N N . ASP A 1 650 ? 3.824 3.723 19.196 1.00 61.72 650 ASP A N 1
ATOM 4854 C CA . ASP A 1 650 ? 5.136 3.583 18.547 1.00 61.72 650 ASP A CA 1
ATOM 4855 C C . ASP A 1 650 ? 5.535 2.106 18.385 1.00 61.72 650 ASP A C 1
ATOM 4857 O O . ASP A 1 650 ? 6.126 1.706 17.384 1.00 61.72 650 ASP A O 1
ATOM 4861 N N . VAL A 1 651 ? 5.113 1.264 19.335 1.00 60.62 651 VAL A N 1
ATOM 4862 C CA . VAL A 1 651 ? 5.337 -0.185 19.325 1.00 60.62 651 VAL A CA 1
ATOM 4863 C C . VAL A 1 651 ? 4.619 -0.873 18.157 1.00 60.62 651 VAL A C 1
ATOM 4865 O O . VAL A 1 651 ? 5.229 -1.703 17.477 1.00 60.62 651 VAL A O 1
ATOM 4868 N N . ALA A 1 652 ? 3.355 -0.530 17.891 1.00 63.47 652 ALA A N 1
ATOM 4869 C CA . ALA A 1 652 ? 2.589 -1.080 16.774 1.00 63.47 652 ALA A CA 1
ATOM 4870 C C . ALA A 1 652 ? 3.191 -0.664 15.424 1.00 63.47 652 ALA A C 1
ATOM 4872 O O . ALA A 1 652 ? 3.339 -1.488 14.517 1.00 63.47 652 ALA A O 1
ATOM 4873 N N . VAL A 1 653 ? 3.617 0.598 15.328 1.00 68.62 653 VAL A N 1
ATOM 4874 C CA . VAL A 1 653 ? 4.258 1.167 14.139 1.00 68.62 653 VAL A CA 1
ATOM 4875 C C . VAL A 1 653 ? 5.612 0.511 13.844 1.00 68.62 653 VAL A C 1
ATOM 4877 O O . VAL A 1 653 ? 5.915 0.210 12.688 1.00 68.62 653 VAL A O 1
ATOM 4880 N N . GLU A 1 654 ? 6.424 0.234 14.868 1.00 71.50 654 GLU A N 1
ATOM 4881 C CA . GLU A 1 654 ? 7.723 -0.427 14.686 1.00 71.50 654 GLU A CA 1
ATOM 4882 C C . GLU A 1 654 ? 7.611 -1.927 14.369 1.00 71.50 654 GLU A C 1
ATOM 4884 O O . GLU A 1 654 ? 8.485 -2.489 13.690 1.00 71.50 654 GLU A O 1
ATOM 4889 N N . SER A 1 655 ? 6.553 -2.582 14.853 1.00 76.19 655 SER A N 1
ATOM 4890 C CA . SER A 1 655 ? 6.424 -4.045 14.822 1.00 76.19 655 SER A CA 1
ATOM 4891 C C . SER A 1 655 ? 5.685 -4.584 13.597 1.00 76.19 655 SER A C 1
ATOM 4893 O O . SER A 1 655 ? 5.844 -5.767 13.278 1.00 76.19 655 SER A O 1
ATOM 4895 N N . ALA A 1 656 ? 4.902 -3.746 12.910 1.00 84.88 656 ALA A N 1
ATOM 4896 C CA . ALA A 1 656 ? 4.107 -4.127 11.746 1.00 84.88 656 ALA A CA 1
ATOM 4897 C C . ALA A 1 656 ? 4.780 -3.784 10.405 1.00 84.88 656 ALA A C 1
ATOM 4899 O O . ALA A 1 656 ? 5.662 -2.926 10.296 1.00 84.88 656 ALA A O 1
ATOM 4900 N N . ASP A 1 657 ? 4.351 -4.472 9.351 1.00 88.62 657 ASP A N 1
ATOM 4901 C CA . ASP A 1 657 ? 4.752 -4.182 7.974 1.00 88.62 657 ASP A CA 1
ATOM 4902 C C . ASP A 1 657 ? 3.812 -3.178 7.307 1.00 88.62 657 ASP A C 1
ATOM 4904 O O . ASP A 1 657 ? 4.225 -2.417 6.426 1.00 88.62 657 ASP A O 1
ATOM 4908 N N . VAL A 1 658 ? 2.543 -3.198 7.718 1.00 89.38 658 VAL A N 1
ATOM 4909 C CA . VAL A 1 658 ? 1.491 -2.278 7.299 1.00 89.38 658 VAL A CA 1
ATOM 4910 C C . VAL A 1 658 ? 0.735 -1.817 8.540 1.00 89.38 658 VAL A C 1
ATOM 4912 O O . VAL A 1 658 ? 0.362 -2.635 9.374 1.00 89.38 658 VAL A O 1
ATOM 4915 N N . VAL A 1 659 ? 0.492 -0.518 8.651 1.00 86.81 659 VAL A N 1
ATOM 4916 C CA . VAL A 1 659 ? -0.310 0.075 9.724 1.00 86.81 659 VAL A CA 1
ATOM 4917 C C . VAL A 1 659 ? -1.586 0.637 9.114 1.00 86.81 659 VAL A C 1
ATOM 4919 O O . VAL A 1 659 ? -1.530 1.423 8.166 1.00 86.81 659 VAL A O 1
ATOM 4922 N N . LEU A 1 660 ? -2.726 0.212 9.641 1.00 86.94 660 LEU A N 1
ATOM 4923 C CA . LEU A 1 660 ? -4.043 0.735 9.312 1.00 86.94 660 LEU A CA 1
ATOM 4924 C C . LEU A 1 660 ? -4.368 1.834 10.321 1.00 86.94 660 LEU A C 1
ATOM 4926 O O . LEU A 1 660 ? -4.415 1.587 11.527 1.00 86.94 660 LEU A O 1
ATOM 4930 N N . VAL A 1 661 ? -4.531 3.057 9.823 1.00 78.50 661 VAL A N 1
ATOM 4931 C CA . VAL A 1 661 ? -4.845 4.227 10.654 1.00 78.50 661 VAL A CA 1
ATOM 4932 C C . VAL A 1 661 ? -6.241 4.083 11.262 1.00 78.50 661 VAL A C 1
ATOM 4934 O O . VAL A 1 661 ? -6.453 4.451 12.417 1.00 78.50 661 VAL A O 1
ATOM 4937 N N . GLU A 1 662 ? -7.180 3.523 10.500 1.00 75.25 662 GLU A N 1
ATOM 4938 C CA . GLU A 1 662 ? -8.554 3.301 10.932 1.00 75.25 662 GLU A CA 1
ATOM 4939 C C . GLU A 1 662 ? -8.705 1.967 11.684 1.00 75.25 662 GLU A C 1
ATOM 4941 O O . GLU A 1 662 ? -8.020 0.975 11.428 1.00 75.25 662 GLU A O 1
ATOM 4946 N N . ASN A 1 663 ? -9.652 1.944 12.622 1.00 79.19 663 ASN A N 1
ATOM 4947 C CA . ASN A 1 663 ? -10.066 0.753 13.367 1.00 79.19 663 ASN A CA 1
ATOM 4948 C C . ASN A 1 663 ? -11.051 -0.114 12.552 1.00 79.19 663 ASN A C 1
ATOM 4950 O O . ASN A 1 663 ? -12.079 -0.546 13.082 1.00 79.19 663 ASN A O 1
ATOM 4954 N N . ASP A 1 664 ? -10.783 -0.321 11.260 1.00 87.06 664 ASP A N 1
ATOM 4955 C CA . ASP A 1 664 ? -11.696 -1.004 10.338 1.00 87.06 664 ASP A CA 1
ATOM 4956 C C . ASP A 1 664 ? -11.071 -2.283 9.734 1.00 87.06 664 ASP A C 1
ATOM 4958 O O . ASP A 1 664 ? -10.181 -2.212 8.881 1.00 87.06 664 ASP A O 1
ATOM 4962 N N . PRO A 1 665 ? -11.543 -3.487 10.120 1.00 90.12 665 PRO A N 1
ATOM 4963 C CA . PRO A 1 665 ? -11.070 -4.759 9.562 1.00 90.12 665 PRO A CA 1
ATOM 4964 C C . PRO A 1 665 ? -11.209 -4.871 8.036 1.00 90.12 665 PRO A C 1
ATOM 4966 O O . PRO A 1 665 ? -10.503 -5.661 7.399 1.00 90.12 665 PRO A O 1
ATOM 4969 N N . ARG A 1 666 ? -12.091 -4.078 7.417 1.00 92.06 666 ARG A N 1
ATOM 4970 C CA . ARG A 1 666 ? -12.277 -4.022 5.961 1.00 92.06 666 ARG A CA 1
ATOM 4971 C C . ARG A 1 666 ? -11.050 -3.498 5.228 1.00 92.06 666 ARG A C 1
ATOM 4973 O O . ARG A 1 666 ? -10.843 -3.852 4.064 1.00 92.06 666 ARG A O 1
ATOM 4980 N N . ASP A 1 667 ? -10.186 -2.744 5.892 1.00 91.19 667 ASP A N 1
ATOM 4981 C CA . ASP A 1 667 ? -8.948 -2.266 5.284 1.00 91.19 667 ASP A CA 1
ATOM 4982 C C . ASP A 1 667 ? -7.947 -3.396 5.022 1.00 91.19 667 ASP A C 1
ATOM 4984 O O . ASP A 1 667 ? -7.173 -3.335 4.063 1.00 91.19 667 ASP A O 1
ATOM 4988 N N . VAL A 1 668 ? -8.029 -4.506 5.763 1.00 93.31 668 VAL A N 1
ATOM 4989 C CA . VAL A 1 668 ? -7.270 -5.728 5.450 1.00 93.31 668 VAL A CA 1
ATOM 4990 C C . VAL A 1 668 ? -7.695 -6.283 4.086 1.00 93.31 668 VAL A C 1
ATOM 4992 O O . VAL A 1 668 ? -6.866 -6.690 3.268 1.00 93.31 668 VAL A O 1
ATOM 4995 N N . VAL A 1 669 ? -8.994 -6.241 3.785 1.00 94.19 669 VAL A N 1
ATOM 4996 C CA . VAL A 1 669 ? -9.536 -6.631 2.476 1.00 94.19 669 VAL A CA 1
ATOM 4997 C C . VAL A 1 669 ? -9.032 -5.678 1.391 1.00 94.19 669 VAL A C 1
ATOM 4999 O O . VAL A 1 669 ? -8.601 -6.128 0.320 1.00 94.19 669 VAL A O 1
ATOM 5002 N N . ALA A 1 670 ? -9.057 -4.371 1.663 1.00 92.56 670 ALA A N 1
ATOM 5003 C CA . ALA A 1 670 ? -8.572 -3.347 0.744 1.00 92.56 670 ALA A CA 1
ATOM 5004 C C . ALA A 1 670 ? -7.085 -3.533 0.417 1.00 92.56 670 ALA A C 1
ATOM 5006 O O . ALA A 1 670 ? -6.704 -3.483 -0.759 1.00 92.56 670 ALA A O 1
ATOM 5007 N N . LEU A 1 671 ? -6.267 -3.859 1.420 1.00 93.38 671 LEU A N 1
ATOM 5008 C CA . LEU A 1 671 ? -4.846 -4.171 1.284 1.00 93.38 671 LEU A CA 1
ATOM 5009 C C . LEU A 1 671 ? -4.610 -5.330 0.307 1.00 93.38 671 LEU A C 1
ATOM 5011 O O . LEU A 1 671 ? -3.829 -5.216 -0.645 1.00 93.38 671 LEU A O 1
ATOM 5015 N N . VAL A 1 672 ? -5.334 -6.439 0.490 1.00 94.81 672 VAL A N 1
ATOM 5016 C CA . VAL A 1 672 ? -5.230 -7.625 -0.373 1.00 94.81 672 VAL A CA 1
ATOM 5017 C C . VAL A 1 672 ? -5.680 -7.312 -1.804 1.00 94.81 672 VAL A C 1
ATOM 5019 O O . VAL A 1 672 ? -5.005 -7.705 -2.768 1.00 94.81 672 VAL A O 1
ATOM 5022 N N . ARG A 1 673 ? -6.794 -6.583 -1.981 1.00 93.81 673 ARG A N 1
ATOM 5023 C CA . ARG A 1 673 ? -7.275 -6.149 -3.310 1.00 93.81 673 ARG A CA 1
ATOM 5024 C C . ARG A 1 673 ? -6.236 -5.277 -4.000 1.00 93.81 673 ARG A C 1
ATOM 5026 O O . ARG A 1 673 ? -5.905 -5.527 -5.163 1.00 93.81 673 ARG A O 1
ATOM 5033 N N . LEU A 1 674 ? -5.701 -4.294 -3.286 1.00 93.00 674 LEU A N 1
ATOM 5034 C CA . LEU A 1 674 ? -4.704 -3.365 -3.793 1.00 93.00 674 LEU A CA 1
ATOM 5035 C C . LEU A 1 674 ? -3.422 -4.105 -4.209 1.00 93.00 674 LEU A C 1
ATOM 5037 O O . LEU A 1 674 ? -2.942 -3.914 -5.329 1.00 93.00 674 LEU A O 1
ATOM 5041 N N . SER A 1 675 ? -2.940 -5.044 -3.390 1.00 93.19 675 SER A N 1
ATOM 5042 C CA . SER A 1 675 ? -1.794 -5.901 -3.719 1.00 93.19 675 SER A CA 1
ATOM 5043 C C . SER A 1 675 ? -2.018 -6.731 -4.996 1.00 93.19 675 SER A C 1
ATOM 5045 O O . SER A 1 675 ? -1.178 -6.732 -5.907 1.00 93.19 675 SER A O 1
ATOM 5047 N N . LYS A 1 676 ? -3.190 -7.375 -5.139 1.00 93.19 676 LYS A N 1
ATOM 5048 C CA . LYS A 1 676 ? -3.569 -8.144 -6.345 1.00 93.19 676 LYS A CA 1
ATOM 5049 C C . LYS A 1 676 ? -3.619 -7.261 -7.598 1.00 93.19 676 LYS A C 1
ATOM 5051 O O . LYS A 1 676 ? -3.080 -7.633 -8.647 1.00 93.19 676 LYS A O 1
ATOM 5056 N N . GLN A 1 677 ? -4.247 -6.089 -7.507 1.00 93.62 677 GLN A N 1
ATOM 5057 C CA . GLN A 1 677 ? -4.390 -5.160 -8.633 1.00 93.62 677 GLN A CA 1
ATOM 5058 C C . GLN A 1 677 ? -3.049 -4.536 -9.044 1.00 93.62 677 GLN A C 1
ATOM 5060 O O . GLN A 1 677 ? -2.734 -4.478 -10.238 1.00 93.62 677 GLN A O 1
ATOM 5065 N N . SER A 1 678 ? -2.230 -4.141 -8.069 1.00 91.75 678 SER A N 1
ATOM 5066 C CA . SER A 1 678 ? -0.872 -3.637 -8.280 1.00 91.75 678 SER A CA 1
ATOM 5067 C C . SER A 1 678 ? 0.000 -4.681 -8.979 1.00 91.75 678 SER A C 1
ATOM 5069 O O . SER A 1 678 ? 0.605 -4.399 -10.018 1.00 91.75 678 SER A O 1
ATOM 5071 N N . TYR A 1 679 ? -0.021 -5.936 -8.515 1.00 91.44 679 TYR A N 1
ATOM 5072 C CA . TYR A 1 679 ? 0.733 -7.011 -9.160 1.00 91.44 679 TYR A CA 1
ATOM 5073 C C . TYR A 1 679 ? 0.309 -7.263 -10.603 1.00 91.44 679 TYR A C 1
ATOM 5075 O O . TYR A 1 679 ? 1.160 -7.395 -11.488 1.00 91.44 679 TYR A O 1
ATOM 5083 N N . ARG A 1 680 ? -0.999 -7.270 -10.874 1.00 92.44 680 ARG A N 1
ATOM 5084 C CA . ARG A 1 680 ? -1.507 -7.383 -12.243 1.00 92.44 680 ARG A CA 1
ATOM 5085 C C . ARG A 1 680 ? -0.956 -6.266 -13.132 1.00 92.44 680 ARG A C 1
ATOM 5087 O O . ARG A 1 680 ? -0.512 -6.543 -14.246 1.00 92.44 680 ARG A O 1
ATOM 5094 N N . LYS A 1 681 ? -0.927 -5.023 -12.642 1.00 91.94 681 LYS A N 1
ATOM 5095 C CA . LYS A 1 681 ? -0.375 -3.877 -13.381 1.00 91.94 681 LYS A CA 1
ATOM 5096 C C . LYS A 1 681 ? 1.126 -3.998 -13.616 1.00 91.94 681 LYS A C 1
ATOM 5098 O O . LYS A 1 681 ? 1.585 -3.695 -14.718 1.00 91.94 681 LYS A O 1
ATOM 5103 N N . ME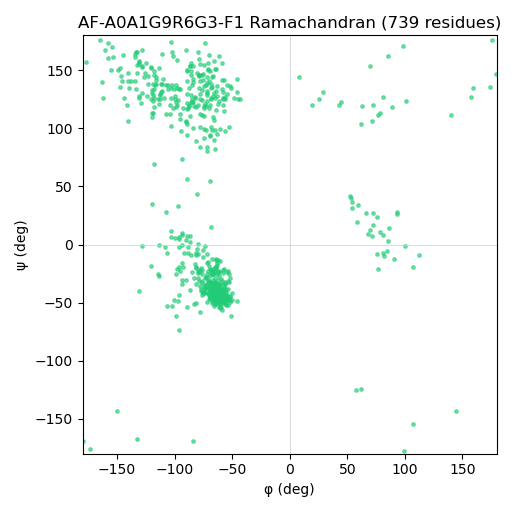T A 1 682 ? 1.876 -4.504 -12.638 1.00 89.50 682 MET A N 1
ATOM 5104 C CA . MET A 1 682 ? 3.297 -4.811 -12.814 1.00 89.50 682 MET A CA 1
ATOM 5105 C C . MET A 1 682 ? 3.513 -5.859 -13.911 1.00 89.50 682 MET A C 1
ATOM 5107 O O . MET A 1 682 ? 4.317 -5.630 -14.809 1.00 89.50 682 MET A O 1
ATOM 5111 N N . GLN A 1 683 ? 2.762 -6.966 -13.905 1.00 89.94 683 GLN A N 1
ATOM 5112 C CA . GLN A 1 683 ? 2.863 -8.010 -14.935 1.00 89.94 683 GLN A CA 1
ATOM 5113 C C . GLN A 1 683 ? 2.510 -7.489 -16.332 1.00 89.94 683 GLN A C 1
ATOM 5115 O O . GLN A 1 683 ? 3.259 -7.714 -17.283 1.00 89.94 683 GLN A O 1
ATOM 5120 N N . GLU A 1 684 ? 1.410 -6.744 -16.461 1.00 92.25 684 GLU A N 1
ATOM 5121 C CA . GLU A 1 684 ? 1.028 -6.090 -17.717 1.00 92.25 684 GLU A CA 1
ATOM 5122 C C . GLU A 1 684 ? 2.161 -5.184 -18.225 1.00 92.25 684 GLU A C 1
ATOM 5124 O O . GLU A 1 684 ? 2.541 -5.261 -19.394 1.00 92.25 684 GLU A O 1
ATOM 5129 N N . ASN A 1 685 ? 2.752 -4.371 -17.346 1.00 90.38 685 ASN A N 1
ATOM 5130 C CA . ASN A 1 685 ? 3.850 -3.481 -17.705 1.00 90.38 685 ASN A CA 1
ATOM 5131 C C . ASN A 1 685 ? 5.123 -4.232 -18.101 1.00 90.38 685 ASN A C 1
ATOM 5133 O O . ASN A 1 685 ? 5.770 -3.829 -19.061 1.00 90.38 685 ASN A O 1
ATOM 5137 N N . LEU A 1 686 ? 5.471 -5.329 -17.422 1.00 87.44 686 LEU A N 1
ATOM 5138 C CA . LEU A 1 686 ? 6.602 -6.182 -17.804 1.00 87.44 686 LEU A CA 1
ATOM 5139 C C . LEU A 1 686 ? 6.401 -6.773 -19.208 1.00 87.44 686 LEU A C 1
ATOM 5141 O O . LEU A 1 686 ? 7.323 -6.756 -20.028 1.00 87.44 686 LEU A O 1
ATOM 5145 N N . VAL A 1 687 ? 5.184 -7.236 -19.520 1.00 88.12 687 VAL A N 1
ATOM 5146 C CA . VAL A 1 687 ? 4.832 -7.743 -20.855 1.00 88.12 687 VAL A CA 1
ATOM 5147 C C . VAL A 1 687 ? 4.931 -6.635 -21.907 1.00 88.12 687 VAL A C 1
ATOM 5149 O O . VAL A 1 687 ? 5.529 -6.855 -22.959 1.00 88.12 687 VAL A O 1
ATOM 5152 N N . TRP A 1 688 ? 4.418 -5.433 -21.635 1.00 87.75 688 TRP A N 1
ATOM 5153 C CA . TRP A 1 688 ? 4.548 -4.288 -22.549 1.00 87.75 688 TRP A CA 1
ATOM 5154 C C . TRP A 1 688 ? 5.992 -3.810 -22.719 1.00 87.75 688 TRP A C 1
ATOM 5156 O O . TRP A 1 688 ? 6.366 -3.364 -23.808 1.00 87.75 688 TRP A O 1
ATOM 5166 N N . ALA A 1 689 ? 6.798 -3.913 -21.664 1.00 85.19 689 ALA A N 1
ATOM 5167 C CA . ALA A 1 689 ? 8.169 -3.433 -21.632 1.00 85.19 689 ALA A CA 1
ATOM 5168 C C . ALA A 1 689 ? 9.160 -4.349 -22.352 1.00 85.19 689 ALA A C 1
ATOM 5170 O O . ALA A 1 689 ? 10.104 -3.840 -22.948 1.00 85.19 689 ALA A O 1
ATOM 5171 N N . ALA A 1 690 ? 8.966 -5.671 -22.295 1.00 83.25 690 ALA A N 1
ATOM 5172 C CA . ALA A 1 690 ? 9.897 -6.649 -22.868 1.00 83.25 690 ALA A CA 1
ATOM 5173 C C . ALA A 1 690 ? 9.310 -7.447 -24.046 1.00 83.25 690 ALA A C 1
ATOM 5175 O O . ALA A 1 690 ? 10.043 -7.933 -24.911 1.00 83.25 690 ALA A O 1
ATOM 5176 N N . GLY A 1 691 ? 7.984 -7.595 -24.112 1.00 85.00 691 GLY A N 1
ATOM 5177 C CA . GLY A 1 691 ? 7.316 -8.450 -25.094 1.00 85.00 691 GLY A CA 1
ATOM 5178 C C . GLY A 1 691 ? 7.501 -7.981 -26.536 1.00 85.00 691 GLY A C 1
ATOM 5179 O O . GLY A 1 691 ? 7.657 -8.806 -27.436 1.00 85.00 691 GLY A O 1
ATOM 5180 N N . TYR A 1 692 ? 7.559 -6.667 -26.779 1.00 86.19 692 TYR A N 1
ATOM 5181 C CA . TYR A 1 692 ? 7.779 -6.149 -28.133 1.00 86.19 692 TYR A CA 1
ATOM 5182 C C . TYR A 1 692 ? 9.207 -6.424 -28.640 1.00 86.19 692 TYR A C 1
ATOM 5184 O O . TYR A 1 692 ? 9.391 -6.656 -29.838 1.00 86.19 692 TYR A O 1
ATOM 5192 N N . ASN A 1 693 ? 10.213 -6.465 -27.752 1.00 87.12 693 ASN A N 1
ATOM 5193 C CA . ASN A 1 693 ? 11.609 -6.719 -28.127 1.00 87.12 693 ASN A CA 1
ATOM 5194 C C . ASN A 1 693 ? 11.790 -8.109 -28.750 1.00 87.12 693 ASN A C 1
ATOM 5196 O O . ASN A 1 693 ? 12.622 -8.263 -29.645 1.00 87.12 693 ASN A O 1
ATOM 5200 N N . VAL A 1 694 ? 10.976 -9.093 -28.344 1.00 85.75 694 VAL A N 1
ATOM 5201 C CA . VAL A 1 694 ? 10.991 -10.463 -28.892 1.00 85.75 694 VAL A CA 1
ATOM 5202 C C . VAL A 1 694 ? 10.815 -10.464 -30.413 1.00 85.75 694 VAL A C 1
ATOM 5204 O O . VAL A 1 694 ? 11.481 -11.227 -31.109 1.00 85.75 694 VAL A O 1
ATOM 5207 N N . PHE A 1 695 ? 9.967 -9.582 -30.944 1.00 87.06 695 PHE A N 1
ATOM 5208 C CA . PHE A 1 695 ? 9.732 -9.453 -32.386 1.00 87.06 695 PHE A CA 1
ATOM 5209 C C . PHE A 1 695 ? 10.614 -8.381 -33.029 1.00 87.06 695 PHE A C 1
ATOM 5211 O O . PHE A 1 695 ? 11.052 -8.524 -34.172 1.00 87.06 695 PHE A O 1
ATOM 5218 N N . ALA A 1 696 ? 10.896 -7.306 -32.295 1.00 87.88 696 ALA A N 1
ATOM 5219 C CA . ALA A 1 696 ? 11.589 -6.148 -32.832 1.00 87.88 696 ALA A CA 1
ATOM 5220 C C . ALA A 1 696 ? 13.106 -6.377 -33.002 1.00 87.88 696 ALA A C 1
ATOM 5222 O O . ALA A 1 696 ? 13.683 -5.888 -33.973 1.00 87.88 696 ALA A O 1
ATOM 5223 N N . VAL A 1 697 ? 13.746 -7.174 -32.133 1.00 90.38 697 VAL A N 1
ATOM 5224 C CA . VAL A 1 697 ? 15.176 -7.525 -32.250 1.00 90.38 697 VAL A CA 1
ATOM 5225 C C . VAL A 1 697 ? 15.468 -8.352 -33.512 1.00 90.38 697 VAL A C 1
ATOM 5227 O O . VAL A 1 697 ? 16.328 -7.935 -34.293 1.00 90.38 697 VAL A O 1
ATOM 5230 N N . PRO A 1 698 ? 14.754 -9.462 -33.802 1.00 90.06 698 PRO A N 1
ATOM 5231 C CA . PRO A 1 698 ? 14.939 -10.198 -35.055 1.00 90.06 698 PRO A CA 1
ATOM 5232 C C . PRO A 1 698 ? 14.648 -9.356 -36.305 1.00 90.06 698 PRO A C 1
ATOM 5234 O O . PRO A 1 698 ? 15.321 -9.492 -37.332 1.00 90.06 698 PRO A O 1
ATOM 5237 N N . LEU A 1 699 ? 13.667 -8.452 -36.220 1.00 89.06 699 LEU A N 1
ATOM 5238 C CA . LEU A 1 699 ? 13.340 -7.530 -37.304 1.00 89.06 699 LEU A CA 1
ATOM 5239 C C . LEU A 1 699 ? 14.480 -6.533 -37.570 1.00 89.06 699 LEU A C 1
ATOM 5241 O O . LEU A 1 699 ? 14.848 -6.318 -38.725 1.00 89.06 699 LEU A O 1
ATOM 5245 N N . ALA A 1 700 ? 15.081 -5.972 -36.517 1.00 89.06 700 ALA A N 1
ATOM 5246 C CA . ALA A 1 700 ? 16.238 -5.081 -36.622 1.00 89.06 700 ALA A CA 1
ATOM 5247 C C . ALA A 1 700 ? 17.501 -5.795 -37.119 1.00 89.06 700 ALA A C 1
ATOM 5249 O O . ALA A 1 700 ? 18.253 -5.225 -37.912 1.00 89.06 700 ALA A O 1
ATOM 5250 N N . ALA A 1 701 ? 17.688 -7.060 -36.727 1.00 89.88 701 ALA A N 1
ATOM 5251 C CA . ALA A 1 701 ? 18.757 -7.920 -37.235 1.00 89.88 701 ALA A CA 1
ATOM 5252 C C . ALA A 1 701 ? 18.628 -8.195 -38.747 1.00 89.88 701 ALA A C 1
ATOM 5254 O O . ALA A 1 701 ? 19.603 -8.575 -39.399 1.00 89.88 701 ALA A O 1
ATOM 5255 N N . GLY A 1 702 ? 17.446 -7.959 -39.327 1.00 86.75 702 GLY A N 1
ATOM 5256 C CA . GLY A 1 702 ? 17.217 -8.023 -40.766 1.00 86.75 702 GLY A CA 1
ATOM 5257 C C . GLY A 1 702 ? 16.716 -9.375 -41.265 1.00 86.75 702 GLY A C 1
ATOM 5258 O O . GLY A 1 702 ? 16.903 -9.682 -42.438 1.00 86.75 702 GLY A O 1
ATOM 5259 N N . ILE A 1 703 ? 16.040 -10.174 -40.428 1.00 88.12 703 ILE A N 1
ATOM 5260 C CA . ILE A 1 703 ? 15.432 -11.446 -40.873 1.00 88.12 703 ILE A CA 1
ATOM 5261 C C . ILE A 1 703 ? 14.452 -11.234 -42.041 1.00 88.12 703 ILE A C 1
ATOM 5263 O O . ILE A 1 703 ? 14.374 -12.067 -42.941 1.00 88.12 703 ILE A O 1
ATOM 5267 N N . LEU A 1 704 ? 13.739 -10.102 -42.069 1.00 87.00 704 LEU A N 1
ATOM 5268 C CA . LEU A 1 704 ? 12.816 -9.741 -43.154 1.00 87.00 704 LEU A CA 1
ATOM 5269 C C . LEU A 1 704 ? 13.448 -8.878 -44.259 1.00 87.00 704 LEU A C 1
ATOM 5271 O O . LEU A 1 704 ? 12.736 -8.419 -45.155 1.00 87.00 704 LEU A O 1
ATOM 5275 N N . ALA A 1 705 ? 14.775 -8.711 -44.258 1.00 82.44 705 ALA A N 1
ATOM 5276 C CA . ALA A 1 705 ? 15.487 -8.006 -45.322 1.00 82.44 705 ALA A CA 1
ATOM 5277 C C . ALA A 1 705 ? 15.177 -8.547 -46.738 1.00 82.44 705 ALA A C 1
ATOM 5279 O O . ALA A 1 705 ? 15.002 -7.723 -47.637 1.00 82.44 705 ALA A O 1
ATOM 5280 N N . PRO A 1 706 ? 15.013 -9.872 -46.972 1.00 80.19 706 PRO A N 1
ATOM 5281 C CA . PRO A 1 706 ? 14.662 -10.396 -48.298 1.00 80.19 706 PRO A CA 1
ATOM 5282 C C . PRO A 1 706 ? 13.299 -9.925 -48.826 1.00 80.19 706 PRO A C 1
ATOM 5284 O O . PRO A 1 706 ? 13.079 -9.919 -50.032 1.00 80.19 706 PRO A O 1
ATOM 5287 N N . VAL A 1 707 ? 12.387 -9.527 -47.933 1.00 82.44 707 VAL A N 1
ATOM 5288 C CA . VAL A 1 707 ? 11.040 -9.024 -48.266 1.00 82.44 707 VAL A CA 1
ATOM 5289 C C . VAL A 1 707 ? 11.022 -7.483 -48.297 1.00 82.44 707 VAL A C 1
ATOM 5291 O O . VAL A 1 707 ? 9.974 -6.864 -48.445 1.00 82.44 707 VAL A O 1
ATOM 5294 N N . GLY A 1 708 ? 12.189 -6.838 -48.170 1.00 77.69 708 GLY A N 1
ATOM 5295 C CA . GLY A 1 708 ? 12.346 -5.383 -48.223 1.00 77.69 708 GLY A CA 1
ATOM 5296 C C . GLY A 1 708 ? 12.008 -4.651 -46.921 1.00 77.69 708 GLY A C 1
ATOM 5297 O O . GLY A 1 708 ? 11.981 -3.423 -46.912 1.00 77.69 708 GLY A O 1
ATOM 5298 N N . ILE A 1 709 ? 11.765 -5.369 -45.818 1.00 80.94 709 ILE A N 1
ATOM 5299 C CA . ILE A 1 709 ? 11.457 -4.756 -44.521 1.00 80.94 709 ILE A CA 1
ATOM 5300 C C . ILE A 1 709 ? 12.745 -4.654 -43.702 1.00 80.94 709 ILE A C 1
ATOM 5302 O O . ILE A 1 709 ? 13.307 -5.660 -43.269 1.00 80.94 709 ILE A O 1
ATOM 5306 N N . LEU A 1 710 ? 13.200 -3.421 -43.475 1.00 81.31 710 LEU A N 1
ATOM 5307 C CA . LEU A 1 710 ? 14.398 -3.105 -42.702 1.00 81.31 710 LEU A CA 1
ATOM 5308 C C . LEU A 1 710 ? 14.065 -2.046 -41.653 1.00 81.31 710 LEU A C 1
ATOM 5310 O O . LEU A 1 710 ? 13.635 -0.943 -41.984 1.00 81.31 710 LEU A O 1
ATOM 5314 N N . LEU A 1 711 ? 14.287 -2.372 -40.382 1.00 83.19 711 LEU A N 1
ATOM 5315 C CA . LEU A 1 711 ? 14.065 -1.432 -39.287 1.00 83.19 711 LEU A CA 1
ATOM 5316 C C . LEU A 1 711 ? 15.281 -0.508 -39.143 1.00 83.19 711 LEU A C 1
ATOM 5318 O O . LEU A 1 711 ? 16.412 -0.989 -39.060 1.00 83.19 711 LEU A O 1
ATOM 5322 N N . SER A 1 712 ? 15.072 0.808 -39.150 1.00 82.12 712 SER A N 1
ATOM 5323 C CA . SER A 1 712 ? 16.141 1.773 -38.870 1.00 82.12 712 SER A CA 1
ATOM 5324 C C . SER A 1 712 ? 16.313 1.966 -37.356 1.00 82.12 712 SER A C 1
ATOM 5326 O O . SER A 1 712 ? 15.338 1.821 -36.612 1.00 82.12 712 SER A O 1
ATOM 5328 N N . PRO A 1 713 ? 17.509 2.347 -36.871 1.00 81.00 713 PRO A N 1
ATOM 5329 C CA . PRO A 1 713 ? 17.709 2.652 -35.452 1.00 81.00 713 PRO A CA 1
ATOM 5330 C C . PRO A 1 713 ? 16.772 3.746 -34.930 1.00 81.00 713 PRO A C 1
ATOM 5332 O O . PRO A 1 713 ? 16.257 3.634 -33.821 1.00 81.00 713 PRO A O 1
ATOM 5335 N N . ALA A 1 714 ? 16.490 4.766 -35.748 1.00 77.31 714 ALA A N 1
ATOM 5336 C CA . ALA A 1 714 ? 15.560 5.836 -35.397 1.00 77.31 714 ALA A CA 1
ATOM 5337 C C . ALA A 1 714 ? 14.129 5.311 -35.191 1.00 77.31 714 ALA A C 1
ATOM 5339 O O . ALA A 1 714 ? 13.486 5.655 -34.201 1.00 77.31 714 ALA A O 1
ATOM 5340 N N . LEU A 1 715 ? 13.643 4.430 -36.077 1.00 80.19 715 LEU A N 1
ATOM 5341 C CA . LEU A 1 715 ? 12.336 3.792 -35.902 1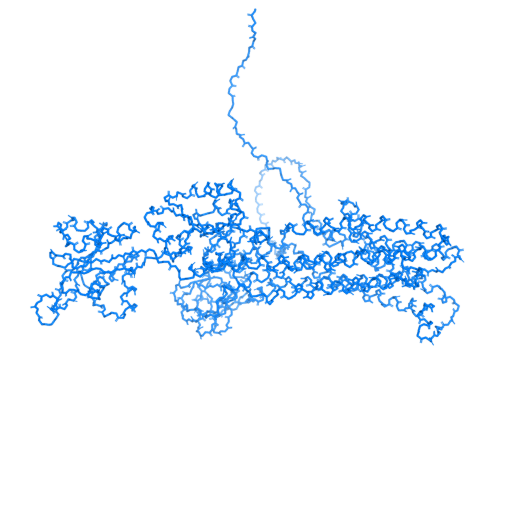.00 80.19 715 LEU A CA 1
ATOM 5342 C C . LEU A 1 715 ? 12.313 2.909 -34.648 1.00 80.19 715 LEU A C 1
ATOM 5344 O O . LEU A 1 715 ? 11.314 2.889 -33.932 1.00 80.19 715 LEU A O 1
ATOM 5348 N N . GLY A 1 716 ? 13.420 2.227 -34.344 1.00 82.94 716 GLY A N 1
ATOM 5349 C CA . GLY A 1 716 ? 13.535 1.453 -33.113 1.00 82.94 716 GLY A CA 1
ATOM 5350 C C . GLY A 1 716 ? 13.464 2.309 -31.851 1.00 82.94 716 GLY A C 1
ATOM 5351 O O . GLY A 1 716 ? 12.740 1.962 -30.920 1.00 82.94 716 GLY A O 1
ATOM 5352 N N . ALA A 1 717 ? 14.116 3.473 -31.855 1.00 80.12 717 ALA A N 1
ATOM 5353 C CA . ALA A 1 717 ? 14.025 4.435 -30.761 1.00 80.12 717 ALA A CA 1
ATOM 5354 C C . ALA A 1 717 ? 12.592 4.978 -30.569 1.00 80.12 717 ALA A C 1
ATOM 5356 O O . ALA A 1 717 ? 12.145 5.166 -29.435 1.00 80.12 717 ALA A O 1
ATOM 5357 N N . VAL A 1 718 ? 11.833 5.169 -31.657 1.00 81.88 718 VAL A N 1
ATOM 5358 C CA . VAL A 1 718 ? 10.413 5.561 -31.596 1.00 81.88 718 VAL A CA 1
ATOM 5359 C C . VAL A 1 718 ? 9.545 4.450 -31.001 1.00 81.88 718 VAL A C 1
ATOM 5361 O O . VAL A 1 718 ? 8.771 4.722 -30.088 1.00 81.88 718 VAL A O 1
ATOM 5364 N N . LEU A 1 719 ? 9.679 3.203 -31.468 1.00 83.44 719 LEU A N 1
ATOM 5365 C CA . LEU A 1 719 ? 8.903 2.065 -30.947 1.00 83.44 719 LEU A CA 1
ATOM 5366 C C . LEU A 1 719 ? 9.127 1.855 -29.447 1.00 83.44 719 LEU A C 1
ATOM 5368 O O . LEU A 1 719 ? 8.179 1.654 -28.690 1.00 83.44 719 LEU A O 1
ATOM 5372 N N . MET A 1 720 ? 10.377 1.972 -29.014 1.00 83.94 720 MET A N 1
ATOM 5373 C CA . MET A 1 720 ? 10.748 1.922 -27.607 1.00 83.94 720 MET A CA 1
ATOM 5374 C C . MET A 1 720 ? 10.122 3.067 -26.800 1.00 83.94 720 MET A C 1
ATOM 5376 O O . MET A 1 720 ? 9.570 2.833 -25.729 1.00 83.94 720 MET A O 1
ATOM 5380 N N . SER A 1 721 ? 10.123 4.291 -27.340 1.00 81.69 721 SER A N 1
ATOM 5381 C CA . SER A 1 721 ? 9.466 5.439 -26.696 1.00 81.69 721 SER A CA 1
ATOM 5382 C C . SER A 1 721 ? 7.957 5.217 -26.534 1.00 81.69 721 SER A C 1
ATOM 5384 O O . SER A 1 721 ? 7.387 5.556 -25.499 1.00 81.69 721 SER A O 1
ATOM 5386 N N . VAL A 1 722 ? 7.306 4.604 -27.529 1.00 84.75 722 VAL A N 1
ATOM 5387 C CA . VAL A 1 722 ? 5.885 4.230 -27.456 1.00 84.75 722 VAL A CA 1
ATOM 5388 C C . VAL A 1 722 ? 5.643 3.188 -26.360 1.00 84.75 722 VAL A C 1
ATOM 5390 O O . VAL A 1 722 ? 4.692 3.343 -25.598 1.00 84.75 722 VAL A O 1
ATOM 5393 N N . SER A 1 723 ? 6.507 2.175 -26.224 1.00 85.88 723 SER A N 1
ATOM 5394 C CA . SER A 1 723 ? 6.418 1.189 -25.132 1.00 85.88 723 SER A CA 1
ATOM 5395 C C . SER A 1 723 ? 6.469 1.865 -23.754 1.00 85.88 723 SER A C 1
ATOM 5397 O O . SER A 1 723 ? 5.603 1.606 -22.917 1.00 85.88 723 SER A O 1
ATOM 5399 N N . THR A 1 724 ? 7.389 2.814 -23.545 1.00 83.56 724 THR A N 1
ATOM 5400 C CA . THR A 1 724 ? 7.473 3.590 -22.295 1.00 83.56 724 THR A CA 1
ATOM 5401 C C . THR A 1 724 ? 6.186 4.364 -22.005 1.00 83.56 724 THR A C 1
ATOM 5403 O O . THR A 1 724 ? 5.705 4.363 -20.872 1.00 83.56 724 THR A O 1
ATOM 5406 N N . VAL A 1 725 ? 5.587 4.992 -23.022 1.00 84.25 725 VAL A N 1
ATOM 5407 C CA . VAL A 1 725 ? 4.309 5.708 -22.870 1.00 84.25 725 VAL A CA 1
ATOM 5408 C C . VAL A 1 725 ? 3.173 4.749 -22.512 1.00 84.25 725 VAL A C 1
ATOM 5410 O O . VAL A 1 725 ? 2.384 5.060 -21.623 1.00 84.25 725 VAL A O 1
ATOM 5413 N N . ILE A 1 726 ? 3.093 3.581 -23.157 1.00 88.56 726 ILE A N 1
ATOM 5414 C CA . ILE A 1 726 ? 2.065 2.570 -22.867 1.00 88.56 726 ILE A CA 1
ATOM 5415 C C . ILE A 1 726 ? 2.173 2.094 -21.416 1.00 88.56 726 ILE A C 1
ATOM 5417 O O . ILE A 1 726 ? 1.167 2.075 -20.710 1.00 88.56 726 ILE A O 1
ATOM 5421 N N . VAL A 1 727 ? 3.384 1.769 -20.956 1.00 88.56 727 VAL A N 1
ATOM 5422 C CA . VAL A 1 727 ? 3.649 1.363 -19.567 1.00 88.56 727 VAL A CA 1
ATOM 5423 C C . VAL A 1 727 ? 3.249 2.461 -18.581 1.00 88.56 727 VAL A C 1
ATOM 5425 O O . VAL A 1 727 ? 2.574 2.184 -17.588 1.00 88.56 727 VAL A O 1
ATOM 5428 N N . ALA A 1 728 ? 3.591 3.718 -18.875 1.00 84.81 728 ALA A N 1
ATOM 5429 C CA . ALA A 1 728 ? 3.234 4.846 -18.023 1.00 84.81 728 ALA A CA 1
ATOM 5430 C C . ALA A 1 728 ? 1.714 5.057 -17.928 1.00 84.81 728 ALA A C 1
ATOM 5432 O O . ALA A 1 728 ? 1.177 5.222 -16.833 1.00 84.81 728 ALA A O 1
ATOM 5433 N N . VAL A 1 729 ? 1.007 5.010 -19.062 1.00 88.19 729 VAL A N 1
ATOM 5434 C CA . VAL A 1 729 ? -0.458 5.128 -19.101 1.00 88.19 729 VAL A CA 1
ATOM 5435 C C . VAL A 1 729 ? -1.113 3.954 -18.380 1.00 88.19 729 VAL A C 1
ATOM 5437 O O . VAL A 1 729 ? -2.032 4.163 -17.591 1.00 88.19 729 VAL A O 1
ATOM 5440 N N . ASN A 1 730 ? -0.634 2.727 -18.597 1.00 90.88 730 ASN A N 1
ATOM 5441 C CA . ASN A 1 730 ? -1.193 1.551 -17.941 1.00 90.88 730 ASN A CA 1
ATOM 5442 C C . ASN A 1 730 ? -1.023 1.612 -16.418 1.00 90.88 730 ASN A C 1
ATOM 5444 O O . ASN A 1 730 ? -1.975 1.321 -15.698 1.00 90.88 730 ASN A O 1
ATOM 5448 N N . ALA A 1 731 ? 0.140 2.058 -15.929 1.00 88.50 731 ALA A N 1
ATOM 5449 C CA . ALA A 1 731 ? 0.365 2.275 -14.502 1.00 88.50 731 ALA A CA 1
ATOM 5450 C C . ALA A 1 731 ? -0.601 3.325 -13.923 1.00 88.50 731 ALA A C 1
ATOM 5452 O O . ALA A 1 731 ? -1.174 3.109 -12.860 1.00 88.50 731 ALA A O 1
ATOM 5453 N N . GLN A 1 732 ? -0.857 4.428 -14.641 1.00 86.25 732 GLN A N 1
ATOM 5454 C CA . GLN A 1 732 ? -1.798 5.467 -14.194 1.00 86.25 732 GLN A CA 1
ATOM 5455 C C . GLN A 1 732 ? -3.235 4.965 -14.022 1.00 86.25 732 GLN A C 1
ATOM 5457 O O . GLN A 1 732 ? -3.965 5.511 -13.195 1.00 86.25 732 GLN A O 1
ATOM 5462 N N . LEU A 1 733 ? -3.647 3.921 -14.750 1.00 89.56 733 LEU A N 1
ATOM 5463 C CA . LEU A 1 733 ? -4.976 3.327 -14.582 1.00 89.56 733 LEU A CA 1
ATOM 5464 C C . LEU A 1 733 ? -5.175 2.701 -13.194 1.00 89.56 733 LEU A C 1
ATOM 5466 O O . LEU A 1 733 ? -6.321 2.576 -12.773 1.00 89.56 733 LEU A O 1
ATOM 5470 N N . LEU A 1 734 ? -4.098 2.374 -12.465 1.00 88.50 734 LEU A N 1
ATOM 5471 C CA . LEU A 1 734 ? -4.186 1.888 -11.083 1.00 88.50 734 LEU A CA 1
ATOM 5472 C C . LEU A 1 734 ? -4.794 2.933 -10.134 1.00 88.50 734 LEU A C 1
ATOM 5474 O O . LEU A 1 734 ? -5.439 2.561 -9.168 1.00 88.50 734 LEU A O 1
ATOM 5478 N N . ARG A 1 735 ? -4.697 4.237 -10.431 1.00 84.06 735 ARG A N 1
ATOM 5479 C CA . ARG A 1 735 ? -5.325 5.293 -9.605 1.00 84.06 735 ARG A CA 1
ATOM 5480 C C . ARG A 1 735 ? -6.856 5.232 -9.575 1.00 84.06 735 ARG A C 1
ATOM 5482 O O . ARG A 1 735 ? -7.468 5.947 -8.796 1.00 84.06 735 ARG A O 1
ATOM 5489 N N . ARG A 1 736 ? -7.471 4.449 -10.466 1.00 84.44 736 ARG A N 1
ATOM 5490 C CA . ARG A 1 736 ? -8.924 4.220 -10.527 1.00 84.44 736 ARG A CA 1
ATOM 5491 C C . ARG A 1 736 ? -9.319 2.863 -9.941 1.00 84.44 736 ARG A C 1
ATOM 5493 O O . ARG A 1 736 ? -10.427 2.406 -10.200 1.00 84.44 736 ARG A O 1
ATOM 5500 N N . ALA A 1 737 ? -8.389 2.196 -9.263 1.00 79.19 737 ALA A N 1
ATOM 5501 C CA . ALA A 1 737 ? -8.644 0.959 -8.552 1.00 79.19 737 ALA A CA 1
ATOM 5502 C C . ALA A 1 737 ? -9.745 1.179 -7.516 1.00 79.19 737 ALA A C 1
ATOM 5504 O O . ALA A 1 737 ? -9.632 2.075 -6.683 1.00 79.19 737 ALA A O 1
ATOM 5505 N N . ASP A 1 738 ? -10.783 0.352 -7.587 1.00 76.62 738 ASP A N 1
ATOM 5506 C CA . ASP A 1 738 ? -11.735 0.223 -6.497 1.00 76.62 738 ASP A CA 1
ATOM 5507 C C . ASP A 1 738 ? -11.151 -0.763 -5.484 1.00 76.62 738 ASP A C 1
ATOM 5509 O O . ASP A 1 738 ? -10.799 -1.897 -5.844 1.00 76.62 738 ASP A O 1
ATOM 5513 N N . ILE A 1 739 ? -10.938 -0.284 -4.263 1.00 79.06 739 ILE A N 1
ATOM 5514 C CA . ILE A 1 739 ? -10.247 -1.019 -3.199 1.00 79.06 739 ILE A CA 1
ATOM 5515 C C . ILE A 1 739 ? -11.118 -1.219 -1.962 1.00 79.06 739 ILE A C 1
ATOM 5517 O O . ILE A 1 739 ? -10.826 -2.141 -1.209 1.00 79.06 739 ILE A O 1
ATOM 5521 N N . ARG A 1 740 ? -12.201 -0.452 -1.779 1.00 71.75 740 ARG A N 1
ATOM 5522 C CA . ARG A 1 740 ? -13.110 -0.641 -0.639 1.00 71.75 740 ARG A CA 1
ATOM 5523 C C . ARG A 1 740 ? -14.064 -1.825 -0.903 1.00 71.75 740 ARG A C 1
ATOM 5525 O O . ARG A 1 740 ? -14.335 -2.091 -2.078 1.00 71.75 740 ARG A O 1
ATOM 5532 N N . PRO A 1 741 ? -14.454 -2.596 0.135 1.00 56.84 741 PRO A N 1
ATOM 5533 C CA . PRO A 1 741 ? -15.278 -3.800 0.038 1.00 56.84 741 PRO A CA 1
ATOM 5534 C C . PRO A 1 741 ? -16.507 -3.699 -0.845 1.00 56.84 741 PRO A C 1
ATOM 5536 O O . PRO A 1 741 ? -17.251 -2.702 -0.728 1.00 56.84 741 PRO A O 1
#

Secondary structure (DSSP, 8-state):
-------------------------S-TTTTTTT------PPPP-------------------------------HHHHHHHHHHHHHHHHHHHHHHHHT-HHHHHHHT------TTGGGHHHHHHHHHIIIIIHHHHHHHHHHHHHT---HHHHHHHHHHHHHHHHHHHHHH--S---HHHHHHHHHHHHHHHHHHHHHHHHHHTHHHHHHTTS-SEEEEEPTTS-EEEEEGGG--TT-EEEE-TTPBP-SEEEEEE--EEEE-TTTS--SSPEEE-TT-EE-TTPEE-SS-EEEEEEE-GGGSHHHHHHHHHHHHHHSPPHHHHHHHHHHHHHHHHHHHHHHHHHHHHHHHH-SSHHHHHHHHHHHHHT--HHHHHHHHHHHHHHHHHHHTTTEEES-HHHHHHGGG-SEEEEEIIIIIEEEEEEEEEEEE-TT--HHHHHHHHHHHTTT--SHHHHHHHHHHHHTT--PPPPEEEEEETTTEEEEEEEEEHHHHTSSSEEEEEEEEE-HHHHHHHTPPPPHHHHHHHHHHHHTT-EEEEEEETTEEEEEEEEEEEEPHHHHHHHHHHHHTT-EEEEE-SS-HHHHHHHHHHHT-SEEE-S--GGGHHHHHHHHHHTT--EEEEE-SSS-HHHHHHSSEEEEESS--HHHHHH-SEEESSS-THHHHHHHHHHHHHHHHHHHHHHHHHHHHHHHHHHHHTTTGGGT----HHHHHHHHHHHHHHHHHHHHGGGG-----

InterPro domains:
  IPR001757 P-type ATPase [PR00120] (598-614)
  IPR001757 P-type ATPase [PR00120] (626-642)
  IPR001757 P-type ATPase [PR00120] (657-682)
  IPR001757 P-type ATPase [TIGR01494] (186-704)
  IPR008250 P-type ATPase, A domain superfamily [SSF81653] (221-314)
  IPR018303 P-type ATPase, phosphorylation site [PS00154] (416-422)
  IPR023214 HAD superfamily [G3DSA:3.40.50.1000] (405-676)
  IPR023298 P-type ATPase, transmembrane domain superfamily [SSF81665] (158-406)
  IPR023299 P-type ATPase, cytoplasmic domain N [G3DSA:3.40.1110.10] (425-559)
  IPR027256 P-type ATPase, subfamily IB [TIGR01525] (152-733)
  IPR036412 HAD-like superfamily [SSF56784] (412-731)
  IPR044492 P-type ATPase, haloacid dehalogenase domain [SFLDF00027] (396-677)
  IPR059000 P-type ATPase, A domain [PF00122] (214-315)

Nearest PDB structures (foldseek):
  7xun-assembly1_A  TM=7.718E-01  e=1.036E-46  Homo sapiens
  7xum-assembly1_A  TM=7.664E-01  e=4.067E-46  Homo sapiens
  7si7-assembly1_A  TM=6.499E-01  e=8.058E-46  Xenopus tropicalis
  7si6-assembly1_A  TM=6.464E-01  e=6.416E-46  Xenopus tropicalis
  7si3-assembly1_A  TM=6.483E-01  e=2.888E-45  Xenopus tropicalis